Protein AF-0000000083254659 (afdb_homodimer)

Foldseek 3Di:
DDQLVVVAPDWDWFFDDPQGKIKTKAFAPPPPDCLVVFAAEEEAEAALAFLSLQSVQRVLVSPVGGIYMGIGAECAQPTHHDDLLPDALVSRLVRVVRVCVVSVDAHAYAAAASRQVSVLQNLLPDDHQEYEYEAYQAALVLCVVQNDPDFDDQDPDSKAAWDQLPDCAALFAHNVLSVNCNVRGGIHGSNHVVQAGGDPVHSGHHGQLVSRDHEYEFEWEDADPSRVSSSVSRCVSNVYHYHYDYRADSSCCRRGNCVVVVSVVVVVVCVVRTD/DDQLVVVAPDWDWFFDDPQGKIKTKAFAPPPPDCLVVFAAEEEAEAALAFLSLQSVQRVLVSPVGGIYMGIGAECADPTHHDDLLPDALVSRLVRVVRVCVVSVDAHEYAAAASRQVSVLQNLLPDDHQEYEYAAYQAALVLCVVQNDPDFDDQDPDSKAAWDQLPDCAALFAHNVLSVNCNVRGGIHGSNHVVQAGGDPVHSHHHGDLVSRDHEYEFEWEDADPSRVSSSVSRCVSNVYHYHYDYRADSSCCRRGNCVVVVSVVVVVVCVVRTD

Sequence (550 aa):
MKDMTKRLPEHEEKYIGEHDLFLEIFEGDNLSGSAHERPPLLFVHGAFTGSWMWSKYLPHFIREGWKCYAMNMRSHYKSRVLDMTQVTFDDYLADIKEVIAECGVPPIVVGFSMGGILSQKLAETVEIAGLVLIDSVISREVYEAVPYEELGHPTTDSVVAAPTREELVSMDESAEDIAFQRKYLTMESAKAFNAFVFSAESKGIPVDSGSITCPCLVIKAVNNEGDDRRGRAMAEQLRADYTGLWKTTHTGVLVGQRYTEAVDAVLDWLRKSFHMKDMTKRLPEHEEKYIGEHDLFLEIFEGDNLSGSAHERPPLLFVHGAFTGSWMWSKYLPHFIREGWKCYAMNMRSHYKSRVLDMTQVTFDDYLADIKEVIAECGVPPIVVGFSMGGILSQKLAETVEIAGLVLIDSVISREVYEAVPYEELGHPTTDSVVAAPTREELVSMDESAEDIAFQRKYLTMESAKAFNAFVFSAESKGIPVDSGSITCPCLVIKAVNNEGDDRRGRAMAEQLRADYTGLWKTTHTGVLVGQRYTEAVDAVLDWLRKSFH

InterPro domains:
  IPR000073 Alpha/beta hydrolase fold-1 [PF12697] (41-250)
  IPR029058 Alpha/Beta hydrolase fold [G3DSA:3.40.50.1820] (31-250)
  IPR029058 Alpha/Beta hydrolase fold [SSF53474] (36-272)

Nearest PDB structures (foldseek):
  3ia2-assembly1_C  TM=6.912E-01  e=1.596E-11  Pseudomonas fluorescens
  3t4u-assembly2_D  TM=6.808E-01  e=1.091E-10  Pseudomonas fluorescens
  9dk4-assembly2_B  TM=6.744E-01  e=1.161E-10  synthetic construct
  7jqy-assembly1_B  TM=6.237E-01  e=4.797E-09  Burkholderia cenocepacia J2315
  7jqx-assembly1_A  TM=6.158E-01  e=1.216E-08  Burkholderia cenocepacia J2315

Organism: NCBI:txid582686

Solvent-accessible surface area (backbone atoms only — not comparable to full-atom values): 27858 Å² total; per-residue (Å²): 118,70,62,51,70,79,67,54,70,82,62,48,77,47,68,43,77,97,56,34,26,29,34,38,41,32,70,29,36,84,68,49,82,73,49,74,70,53,66,36,37,34,39,35,41,30,76,34,42,24,45,65,59,42,36,72,50,50,58,60,45,23,68,71,26,38,36,37,35,34,35,20,51,71,44,17,37,51,4,23,34,49,36,44,65,70,41,38,54,66,55,49,46,53,44,51,52,53,52,48,60,68,62,75,50,48,28,28,37,38,11,27,25,50,19,18,41,48,48,54,49,44,35,48,80,40,79,47,57,25,40,34,28,41,48,39,47,67,36,25,64,36,35,72,75,48,62,71,93,66,70,50,76,74,67,87,49,53,51,37,74,36,77,70,67,82,61,58,62,58,91,30,23,47,51,44,42,40,50,44,45,50,70,56,37,12,38,36,29,22,57,27,50,39,46,56,39,42,28,98,87,22,71,30,42,74,59,63,40,86,53,39,78,44,58,34,38,30,37,27,50,14,79,49,67,66,44,47,50,37,41,48,44,45,11,58,60,44,72,26,49,73,46,77,39,69,71,35,37,88,62,19,48,46,57,21,76,58,16,62,60,52,50,48,52,51,54,54,48,45,56,71,74,60,115,118,71,62,51,70,79,69,53,70,82,62,48,77,48,68,42,78,94,58,34,26,29,34,38,40,30,69,30,36,84,67,48,81,73,50,75,70,52,65,36,38,34,40,35,39,30,76,33,42,23,44,64,58,42,35,72,50,50,58,59,45,24,68,72,26,38,35,36,35,34,35,20,51,72,46,16,38,51,4,23,33,51,36,44,64,70,40,38,54,65,56,48,46,52,45,51,52,52,50,48,60,68,63,74,49,48,29,28,38,38,11,26,24,51,19,16,41,47,47,55,48,45,34,49,80,42,79,48,56,25,40,35,27,41,47,38,48,66,35,26,63,36,35,73,74,47,61,70,92,66,72,51,76,73,68,88,48,53,51,37,74,37,76,69,64,84,62,59,61,58,91,30,23,46,50,44,42,39,51,44,44,52,72,56,37,12,38,35,29,22,57,28,50,40,46,57,40,42,29,98,88,24,72,30,42,75,57,62,41,87,53,38,79,44,58,33,38,31,36,25,49,15,80,49,69,68,44,46,50,38,40,49,45,46,11,58,58,44,71,27,49,72,45,75,41,70,71,34,36,86,62,20,49,45,58,21,78,58,16,61,60,53,51,49,52,49,54,54,48,46,56,72,75,61,114

Structure (mmCIF, N/CA/C/O backbone):
data_AF-0000000083254659-model_v1
#
loop_
_entity.id
_entity.type
_entity.pdbx_description
1 polymer 'Alpha/beta hydrolase family protein'
#
loop_
_atom_site.group_PDB
_atom_site.id
_atom_site.type_symbol
_atom_site.label_atom_id
_atom_site.label_alt_id
_atom_site.label_comp_id
_atom_site.label_asym_id
_atom_site.label_entity_id
_atom_site.label_seq_id
_atom_site.pdbx_PDB_ins_code
_atom_site.Cartn_x
_atom_site.Cartn_y
_atom_site.Cartn_z
_atom_site.occupancy
_atom_site.B_iso_or_equiv
_atom_site.auth_seq_id
_atom_site.auth_comp_id
_atom_site.auth_asym_id
_atom_site.auth_atom_id
_atom_site.pdbx_PDB_model_num
ATOM 1 N N . MET A 1 1 ? 3.648 -15.352 17.844 1 77.88 1 MET A N 1
ATOM 2 C CA . MET A 1 1 ? 3.617 -15.656 16.406 1 77.88 1 MET A CA 1
ATOM 3 C C . MET A 1 1 ? 5.004 -15.508 15.797 1 77.88 1 MET A C 1
ATOM 5 O O . MET A 1 1 ? 5.742 -14.578 16.141 1 77.88 1 MET A O 1
ATOM 9 N N . LYS A 1 2 ? 5.438 -16.562 15.102 1 87.12 2 LYS A N 1
ATOM 10 C CA . LYS A 1 2 ? 6.684 -16.5 14.336 1 87.12 2 LYS A CA 1
ATOM 11 C C . LYS A 1 2 ? 6.473 -15.773 13.008 1 87.12 2 LYS A C 1
ATOM 13 O O . LYS A 1 2 ? 5.668 -16.219 12.18 1 87.12 2 LYS A O 1
ATOM 18 N N . ASP A 1 3 ? 7.094 -14.641 12.797 1 94.25 3 ASP A N 1
ATOM 19 C CA . ASP A 1 3 ? 7.016 -13.867 11.555 1 94.25 3 ASP A CA 1
ATOM 20 C C . ASP A 1 3 ? 8.078 -14.328 10.562 1 94.25 3 ASP A C 1
ATOM 22 O O . ASP A 1 3 ? 9.242 -13.953 10.672 1 94.25 3 ASP A O 1
ATOM 26 N N . MET A 1 4 ? 7.688 -15.039 9.609 1 95.44 4 MET A N 1
ATOM 27 C CA . MET A 1 4 ? 8.609 -15.695 8.688 1 95.44 4 MET A CA 1
ATOM 28 C C . MET A 1 4 ? 9.297 -14.672 7.793 1 95.44 4 MET A C 1
ATOM 30 O O . MET A 1 4 ? 10.32 -14.977 7.172 1 95.44 4 MET A O 1
ATOM 34 N N . THR A 1 5 ? 8.734 -13.438 7.625 1 96 5 THR A N 1
ATOM 35 C CA . THR A 1 5 ? 9.344 -12.406 6.797 1 96 5 THR A CA 1
ATOM 36 C C . THR A 1 5 ? 10.641 -11.898 7.438 1 96 5 THR A C 1
ATOM 38 O O . THR A 1 5 ? 11.469 -11.289 6.766 1 96 5 THR A O 1
ATOM 41 N N . LYS A 1 6 ? 10.82 -12.102 8.703 1 94.06 6 LYS A N 1
ATOM 42 C CA . LYS A 1 6 ? 12.008 -11.648 9.43 1 94.06 6 LYS A CA 1
ATOM 43 C C . LYS A 1 6 ? 13.125 -12.672 9.344 1 94.06 6 LYS A C 1
ATOM 45 O O . LYS A 1 6 ? 14.25 -12.422 9.797 1 94.06 6 LYS A O 1
ATOM 50 N N . ARG A 1 7 ? 12.891 -13.844 8.695 1 94.5 7 ARG A N 1
ATOM 51 C CA . ARG A 1 7 ? 13.867 -14.93 8.633 1 94.5 7 ARG A CA 1
ATOM 52 C C . ARG A 1 7 ? 14.336 -15.156 7.199 1 94.5 7 ARG A C 1
ATOM 54 O O . ARG A 1 7 ? 14.945 -16.188 6.895 1 94.5 7 ARG A O 1
ATOM 61 N N . LEU A 1 8 ? 14.016 -14.234 6.398 1 96.94 8 LEU A N 1
ATOM 62 C CA . LEU A 1 8 ? 14.422 -14.352 5 1 96.94 8 LEU A CA 1
ATOM 63 C C . LEU A 1 8 ? 15.938 -14.227 4.863 1 96.94 8 LEU A C 1
ATOM 65 O O . LEU A 1 8 ? 16.562 -13.445 5.578 1 96.94 8 LEU A O 1
ATOM 69 N N . PRO A 1 9 ? 16.516 -14.945 3.959 1 96.38 9 PRO A N 1
ATOM 70 C CA . PRO A 1 9 ? 17.938 -14.75 3.672 1 96.38 9 PRO A CA 1
ATOM 71 C C . PRO A 1 9 ? 18.266 -13.336 3.197 1 96.38 9 PRO A C 1
ATOM 73 O O . PRO A 1 9 ? 17.359 -12.578 2.844 1 96.38 9 PRO A O 1
ATOM 76 N N . GLU A 1 10 ? 19.562 -13.062 3.244 1 96.06 10 GLU A N 1
ATOM 77 C CA . GLU A 1 10 ? 19.984 -11.766 2.719 1 96.06 10 GLU A CA 1
ATOM 78 C C . GLU A 1 10 ? 19.5 -11.562 1.291 1 96.06 10 GLU A C 1
ATOM 80 O O . GLU A 1 10 ? 19.531 -12.484 0.474 1 96.06 10 GLU A O 1
ATOM 85 N N . HIS A 1 11 ? 19.031 -10.383 1.038 1 97.88 11 HIS A N 1
ATOM 86 C CA . HIS A 1 11 ? 18.469 -10.109 -0.284 1 97.88 11 HIS A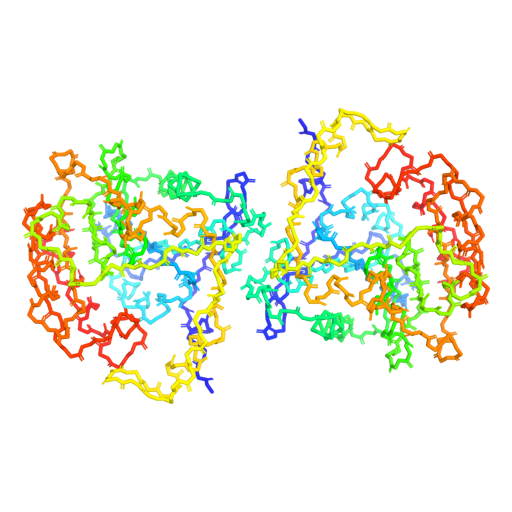 CA 1
ATOM 87 C C . HIS A 1 11 ? 18.453 -8.617 -0.578 1 97.88 11 HIS A C 1
ATOM 89 O O . HIS A 1 11 ? 18.656 -7.801 0.322 1 97.88 11 HIS A O 1
ATOM 95 N N . GLU A 1 12 ? 18.297 -8.312 -1.805 1 97.81 12 GLU A N 1
ATOM 96 C CA . GLU A 1 12 ? 18.141 -6.941 -2.266 1 97.81 12 GLU A CA 1
ATOM 97 C C . GLU A 1 12 ? 16.656 -6.57 -2.371 1 97.81 12 GLU A C 1
ATOM 99 O O . GLU A 1 12 ? 15.844 -7.379 -2.814 1 97.81 12 GLU A O 1
ATOM 104 N N . GLU A 1 13 ? 16.328 -5.402 -1.864 1 97.81 13 GLU A N 1
ATOM 105 C CA . GLU A 1 13 ? 15 -4.824 -2.041 1 97.81 13 GLU A CA 1
ATOM 106 C C . GLU A 1 13 ? 15.047 -3.613 -2.973 1 97.81 13 GLU A C 1
ATOM 108 O O . GLU A 1 13 ? 15.938 -2.768 -2.854 1 97.81 13 GLU A O 1
ATOM 113 N N . LYS A 1 14 ? 14.086 -3.561 -3.867 1 96.88 14 LYS A N 1
ATOM 114 C CA . LYS A 1 14 ? 14.055 -2.387 -4.734 1 96.88 14 LYS A CA 1
ATOM 115 C C . LYS A 1 14 ? 12.648 -2.121 -5.258 1 96.88 14 LYS A C 1
ATOM 117 O O . LYS A 1 14 ? 11.797 -3.012 -5.238 1 96.88 14 LYS A O 1
ATOM 122 N N . TYR A 1 15 ? 12.391 -0.922 -5.637 1 97.88 15 TYR A N 1
ATOM 123 C CA . TYR A 1 15 ? 11.156 -0.512 -6.301 1 97.88 15 TYR A CA 1
ATOM 124 C C . TYR A 1 15 ? 11.359 -0.37 -7.801 1 97.88 15 TYR A C 1
ATOM 126 O O . TYR A 1 15 ? 12.336 0.243 -8.242 1 97.88 15 TYR A O 1
ATOM 134 N N . ILE A 1 16 ? 10.445 -0.914 -8.562 1 97.38 16 ILE A N 1
ATOM 135 C CA . ILE A 1 16 ? 10.68 -0.872 -10.008 1 97.38 16 ILE A CA 1
ATOM 136 C C . ILE A 1 16 ? 9.43 -0.351 -10.711 1 97.38 16 ILE A C 1
ATOM 138 O O . ILE A 1 16 ? 8.32 -0.439 -10.172 1 97.38 16 ILE A O 1
ATOM 142 N N . GLY A 1 17 ? 9.695 0.264 -11.852 1 93.31 17 GLY A N 1
ATOM 143 C CA . GLY A 1 17 ? 8.617 0.618 -12.766 1 93.31 17 GLY A CA 1
ATOM 144 C C . GLY A 1 17 ? 7.926 1.918 -12.391 1 93.31 17 GLY A C 1
ATOM 145 O O . GLY A 1 17 ? 8.344 2.604 -11.461 1 93.31 17 GLY A O 1
ATOM 146 N N . GLU A 1 18 ? 6.844 2.186 -13.125 1 89.94 18 GLU A N 1
ATOM 147 C CA . GLU A 1 18 ? 6.109 3.439 -12.992 1 89.94 18 GLU A CA 1
ATOM 148 C C . GLU A 1 18 ? 5.289 3.471 -11.711 1 89.94 18 GLU A C 1
ATOM 150 O O . GLU A 1 18 ? 4.988 4.543 -11.18 1 89.94 18 GLU A O 1
ATOM 155 N N . HIS A 1 19 ? 5.023 2.279 -11.148 1 95.56 19 HIS A N 1
ATOM 156 C CA . HIS A 1 19 ? 4.117 2.209 -10 1 95.56 19 HIS A CA 1
ATOM 157 C C . HIS A 1 19 ? 4.852 1.742 -8.75 1 95.56 19 HIS A C 1
ATOM 159 O O . HIS A 1 19 ? 4.223 1.322 -7.777 1 95.56 19 HIS A O 1
ATOM 165 N N . ASP A 1 20 ? 6.195 1.759 -8.836 1 97.69 20 ASP A N 1
ATOM 166 C CA . ASP A 1 20 ? 7.027 1.426 -7.688 1 97.69 20 ASP A CA 1
ATOM 167 C C . ASP A 1 20 ? 6.641 0.067 -7.105 1 97.69 20 ASP A C 1
ATOM 169 O O . ASP A 1 20 ? 6.273 -0.03 -5.934 1 97.69 20 ASP A O 1
ATOM 173 N N . LEU A 1 21 ? 6.738 -0.958 -7.941 1 98.81 21 LEU A N 1
ATOM 174 C CA . LEU A 1 21 ? 6.523 -2.322 -7.469 1 98.81 21 LEU A CA 1
ATOM 175 C C . LEU A 1 21 ? 7.652 -2.764 -6.547 1 98.81 21 LEU A C 1
ATOM 177 O O . LEU A 1 21 ? 8.828 -2.668 -6.91 1 98.81 21 LEU A O 1
ATOM 181 N N . PHE A 1 22 ? 7.316 -3.229 -5.355 1 98.88 22 PHE A N 1
ATOM 182 C CA . PHE A 1 22 ? 8.312 -3.734 -4.418 1 98.88 22 PHE A CA 1
ATOM 183 C C . PHE A 1 22 ? 8.797 -5.117 -4.84 1 98.88 22 PHE A C 1
ATOM 185 O O . PHE A 1 22 ? 8 -6.047 -4.973 1 98.88 22 PHE A O 1
ATOM 192 N N . LEU A 1 23 ? 10.062 -5.25 -5.121 1 98.88 23 LEU A N 1
ATOM 193 C CA . LEU A 1 23 ? 10.695 -6.473 -5.605 1 98.88 23 LEU A CA 1
ATOM 194 C C . LEU A 1 23 ? 11.82 -6.91 -4.676 1 98.88 23 LEU A C 1
ATOM 196 O O . LEU A 1 23 ? 12.633 -6.09 -4.254 1 98.88 23 LEU A O 1
ATOM 200 N N . GLU A 1 24 ? 11.773 -8.156 -4.281 1 98.81 24 GLU A N 1
ATOM 201 C CA . GLU A 1 24 ? 12.859 -8.773 -3.52 1 98.81 24 GLU A CA 1
ATOM 202 C C . GLU A 1 24 ? 13.672 -9.727 -4.387 1 98.81 24 GLU A C 1
ATOM 204 O O . GLU A 1 24 ? 13.102 -10.562 -5.102 1 98.81 24 GLU A O 1
ATOM 209 N N . ILE A 1 25 ? 14.961 -9.594 -4.352 1 98.62 25 ILE A N 1
ATOM 210 C CA . ILE A 1 25 ? 15.844 -10.391 -5.188 1 98.62 25 ILE A CA 1
ATOM 211 C C . ILE A 1 25 ? 16.828 -11.156 -4.309 1 98.62 25 ILE A C 1
ATOM 213 O O . ILE A 1 25 ? 17.562 -10.555 -3.508 1 98.62 25 ILE A O 1
ATOM 217 N N . PHE A 1 26 ? 16.844 -12.43 -4.469 1 97.75 26 PHE A N 1
ATOM 218 C CA . PHE A 1 26 ? 17.703 -13.328 -3.705 1 97.75 26 PHE A CA 1
ATOM 219 C C . PHE A 1 26 ? 18.688 -14.031 -4.617 1 97.75 26 PHE A C 1
ATOM 221 O O . PHE A 1 26 ? 18.297 -14.711 -5.566 1 97.75 26 PHE A O 1
ATOM 228 N N . GLU A 1 27 ? 19.938 -13.883 -4.285 1 95.12 27 GLU A N 1
ATOM 229 C CA . GLU A 1 27 ? 20.938 -14.648 -5.02 1 95.12 27 GLU A CA 1
ATOM 230 C C . GLU A 1 27 ? 21.031 -16.078 -4.496 1 95.12 27 GLU A C 1
ATOM 232 O O . GLU A 1 27 ? 20.875 -16.312 -3.295 1 95.12 27 GLU A O 1
ATOM 237 N N . GLY A 1 28 ? 21.281 -16.953 -5.406 1 92.81 28 GLY A N 1
ATOM 238 C CA . GLY A 1 28 ? 21.469 -18.344 -4.988 1 92.81 28 GLY A CA 1
ATOM 239 C C . GLY A 1 28 ? 22.781 -18.562 -4.254 1 92.81 28 GLY A C 1
ATOM 240 O O . GLY A 1 28 ? 23.781 -17.891 -4.535 1 92.81 28 GLY A O 1
ATOM 241 N N . ASP A 1 29 ? 22.609 -19.484 -3.352 1 87.88 29 ASP A N 1
ATOM 242 C CA . ASP A 1 29 ? 23.828 -19.844 -2.641 1 87.88 29 ASP A CA 1
ATOM 243 C C . ASP A 1 29 ? 24.75 -20.672 -3.531 1 87.88 29 ASP A C 1
ATOM 245 O O . ASP A 1 29 ? 24.297 -21.344 -4.457 1 87.88 29 ASP A O 1
ATOM 249 N N . ASN A 1 30 ? 26.062 -20.641 -3.107 1 73.88 30 ASN A N 1
ATOM 250 C CA . ASN A 1 30 ? 27.125 -21.5 -3.617 1 73.88 30 ASN A CA 1
ATOM 251 C C . ASN A 1 30 ? 27.016 -21.688 -5.129 1 73.88 30 ASN A C 1
ATOM 253 O O . ASN A 1 30 ? 27.016 -22.812 -5.621 1 73.88 30 ASN A O 1
ATOM 257 N N . LEU A 1 31 ? 26.828 -20.516 -5.812 1 65.44 31 LEU A N 1
ATOM 258 C CA . LEU A 1 31 ? 26.672 -20.547 -7.262 1 65.44 31 LEU A CA 1
ATOM 259 C C . LEU A 1 31 ? 27.891 -21.188 -7.918 1 65.44 31 LEU A C 1
ATOM 261 O O . LEU A 1 31 ? 29.031 -20.797 -7.648 1 65.44 31 LEU A O 1
ATOM 265 N N . SER A 1 32 ? 27.875 -22.5 -7.941 1 57.28 32 SER A N 1
ATOM 266 C CA . SER A 1 32 ? 28.938 -23.094 -8.734 1 57.28 32 SER A CA 1
ATOM 267 C C . SER A 1 32 ? 28.641 -23 -10.227 1 57.28 32 SER A C 1
ATOM 269 O O . SER A 1 32 ? 27.484 -23.062 -10.633 1 57.28 32 SER A O 1
ATOM 271 N N . GLY A 1 33 ? 29.672 -22.906 -11.031 1 55.69 33 GLY A N 1
ATOM 272 C CA . GLY A 1 33 ? 29.859 -22.969 -12.469 1 55.69 33 GLY A CA 1
ATOM 273 C C . GLY A 1 33 ? 28.594 -22.625 -13.242 1 55.69 33 GLY A C 1
ATOM 274 O O . GLY A 1 33 ? 28.141 -21.469 -13.195 1 55.69 33 GLY A O 1
ATOM 275 N N . SER A 1 34 ? 27.828 -23.766 -13.695 1 54.25 34 SER A N 1
ATOM 276 C CA . SER A 1 34 ? 26.734 -23.734 -14.656 1 54.25 34 SER A CA 1
ATOM 277 C C . SER A 1 34 ? 25.469 -23.109 -14.055 1 54.25 34 SER A C 1
ATOM 279 O O . SER A 1 34 ? 24.516 -22.797 -14.773 1 54.25 34 SER A O 1
ATOM 281 N N . ALA A 1 35 ? 25.422 -22.891 -12.742 1 60.78 35 ALA A N 1
ATOM 282 C CA . ALA A 1 35 ? 24.25 -22.375 -12.055 1 60.78 35 ALA A CA 1
ATOM 283 C C . ALA A 1 35 ? 23.953 -20.938 -12.477 1 60.78 35 ALA A C 1
ATOM 285 O O . ALA A 1 35 ? 22.797 -20.484 -12.438 1 60.78 35 ALA A O 1
ATOM 286 N N . HIS A 1 36 ? 24.984 -20.375 -13.062 1 64.12 36 HIS A N 1
ATOM 287 C CA . HIS A 1 36 ? 24.828 -19 -13.5 1 64.12 36 HIS A CA 1
ATOM 288 C C . HIS A 1 36 ? 24.016 -18.922 -14.789 1 64.12 36 HIS A C 1
ATOM 290 O O . HIS A 1 36 ? 23.453 -17.875 -15.117 1 64.12 36 HIS A O 1
ATOM 296 N N . GLU A 1 37 ? 23.812 -20.078 -15.328 1 77.56 37 GLU A N 1
ATOM 297 C CA . GLU A 1 37 ? 23.172 -20.031 -16.641 1 77.56 37 GLU A CA 1
ATOM 298 C C . GLU A 1 37 ? 21.688 -20.391 -16.547 1 77.56 37 GLU A C 1
ATOM 300 O O . GLU A 1 37 ? 20.938 -20.203 -17.5 1 77.56 37 GLU A O 1
ATOM 305 N N . ARG A 1 38 ? 21.25 -20.828 -15.367 1 88.75 38 ARG A N 1
ATOM 306 C CA . ARG A 1 38 ? 19.844 -21.203 -15.25 1 88.75 38 ARG A CA 1
ATOM 307 C C . ARG A 1 38 ? 18.953 -19.984 -15.156 1 88.75 38 ARG A C 1
ATOM 309 O O . ARG A 1 38 ? 19.359 -18.953 -14.625 1 88.75 38 ARG A O 1
ATOM 316 N N . PRO A 1 39 ? 17.75 -20.172 -15.758 1 95.56 39 PRO A N 1
ATOM 317 C CA . PRO A 1 39 ? 16.797 -19.062 -15.586 1 95.56 39 PRO A CA 1
ATOM 318 C C . PRO A 1 39 ? 16.438 -18.828 -14.125 1 95.56 39 PRO A C 1
ATOM 320 O O . PRO A 1 39 ? 16.375 -19.766 -13.328 1 95.56 39 PRO A O 1
ATOM 323 N N . PRO A 1 40 ? 16.234 -17.625 -13.781 1 97.31 40 PRO A N 1
ATOM 324 C CA . PRO A 1 40 ? 15.797 -17.344 -12.406 1 97.31 40 PRO A CA 1
ATOM 325 C C . PRO A 1 40 ? 14.352 -17.75 -12.156 1 97.31 40 PRO A C 1
ATOM 327 O O . PRO A 1 40 ? 13.609 -18.031 -13.109 1 97.31 40 PRO A O 1
ATOM 330 N N . LEU A 1 41 ? 14.023 -17.844 -10.867 1 98.5 41 LEU A N 1
ATOM 331 C CA . LEU A 1 41 ? 12.641 -18.078 -10.453 1 98.5 41 LEU A CA 1
ATOM 332 C C . LEU A 1 41 ? 11.945 -16.75 -10.133 1 98.5 41 LEU A C 1
ATOM 334 O O . LEU A 1 41 ? 12.523 -15.891 -9.469 1 98.5 41 LEU A O 1
ATOM 338 N N . LEU A 1 42 ? 10.766 -16.578 -10.648 1 98.94 42 LEU A N 1
ATOM 339 C CA . LEU A 1 42 ? 9.922 -15.445 -10.289 1 98.94 42 LEU A CA 1
ATOM 340 C C . LEU A 1 42 ? 8.672 -15.922 -9.547 1 98.94 42 LEU A C 1
ATOM 342 O O . LEU A 1 42 ? 7.832 -16.625 -10.117 1 98.94 42 LEU A O 1
ATOM 346 N N . PHE A 1 43 ? 8.609 -15.523 -8.297 1 98.94 43 PHE A N 1
ATOM 347 C CA . PHE A 1 43 ? 7.469 -15.898 -7.461 1 98.94 43 PHE A CA 1
ATOM 348 C C . PHE A 1 43 ? 6.375 -14.836 -7.539 1 98.94 43 PHE A C 1
ATOM 350 O O . PHE A 1 43 ? 6.602 -13.68 -7.184 1 98.94 43 PHE A O 1
ATOM 357 N N . VAL A 1 44 ? 5.164 -15.234 -7.973 1 98.94 44 VAL A N 1
ATOM 358 C CA . VAL A 1 44 ? 4.012 -14.359 -8.148 1 98.94 44 VAL A CA 1
ATOM 359 C C . VAL A 1 44 ? 2.914 -14.734 -7.16 1 98.94 44 VAL A C 1
ATOM 361 O O . VAL A 1 44 ? 2.396 -15.852 -7.199 1 98.94 44 VAL A O 1
ATOM 364 N N . HIS A 1 45 ? 2.527 -13.828 -6.324 1 98.88 45 HIS A N 1
ATOM 365 C CA . HIS A 1 45 ? 1.64 -14.102 -5.199 1 98.88 45 HIS A CA 1
ATOM 366 C C . HIS A 1 45 ? 0.182 -14.133 -5.645 1 98.88 45 HIS A C 1
ATOM 368 O O . HIS A 1 45 ? -0.134 -13.766 -6.781 1 98.88 45 HIS A O 1
ATOM 374 N N . GLY A 1 46 ? -0.696 -14.602 -4.781 1 98.69 46 GLY A N 1
ATOM 375 C CA . GLY A 1 46 ? -2.127 -14.68 -5.027 1 98.69 46 GLY A CA 1
ATOM 376 C C . GLY A 1 46 ? -2.883 -13.461 -4.523 1 98.69 46 GLY A C 1
ATOM 377 O O . GLY A 1 46 ? -2.275 -12.492 -4.062 1 98.69 46 GLY A O 1
ATOM 378 N N . ALA A 1 47 ? -4.219 -13.539 -4.652 1 98.31 47 ALA A N 1
ATOM 379 C CA . ALA A 1 47 ? -5.066 -12.461 -4.148 1 98.31 47 ALA A CA 1
ATOM 380 C C . ALA A 1 47 ? -4.914 -12.297 -2.639 1 98.31 47 ALA A C 1
ATOM 382 O O . ALA A 1 47 ? -4.637 -13.266 -1.93 1 98.31 47 ALA A O 1
ATOM 383 N N . PHE A 1 48 ? -5.082 -11.078 -2.113 1 98.44 48 PHE A N 1
ATOM 384 C CA . PHE A 1 48 ? -5.094 -10.734 -0.697 1 98.44 48 PHE A CA 1
ATOM 385 C C . PHE A 1 48 ? -3.703 -10.891 -0.089 1 98.44 48 PHE A C 1
ATOM 387 O O . PHE A 1 48 ? -3.516 -10.664 1.108 1 98.44 48 PHE A O 1
ATOM 394 N N . THR A 1 49 ? -2.711 -11.305 -0.888 1 98.5 49 THR A N 1
ATOM 395 C CA . THR A 1 49 ? -1.421 -11.648 -0.3 1 98.5 49 THR A CA 1
ATOM 396 C C . THR A 1 49 ? -0.307 -10.797 -0.901 1 98.5 49 THR A C 1
ATOM 398 O O . THR A 1 49 ? -0.574 -9.766 -1.514 1 98.5 49 THR A O 1
ATOM 401 N N . GLY A 1 50 ? 0.922 -11.141 -0.721 1 98.62 50 GLY A N 1
ATOM 402 C CA . GLY A 1 50 ? 2.176 -10.586 -1.208 1 98.62 50 GLY A CA 1
ATOM 403 C C . GLY A 1 50 ? 3.32 -11.586 -1.17 1 98.62 50 GLY A C 1
ATOM 404 O O . GLY A 1 50 ? 3.109 -12.773 -0.92 1 98.62 50 GLY A O 1
ATOM 405 N N . SER A 1 51 ? 4.496 -11 -1.36 1 98.75 51 SER A N 1
ATOM 406 C CA . SER A 1 51 ? 5.676 -11.852 -1.414 1 98.75 51 SER A CA 1
ATOM 407 C C . SER A 1 51 ? 5.914 -12.547 -0.078 1 98.75 51 SER A C 1
ATOM 409 O O . SER A 1 51 ? 6.59 -13.578 -0.02 1 98.75 51 SER A O 1
ATOM 411 N N . TRP A 1 52 ? 5.348 -11.992 1.006 1 98.25 52 TRP A N 1
ATOM 412 C CA . TRP A 1 52 ? 5.508 -12.586 2.33 1 98.25 52 TRP A CA 1
ATOM 413 C C . TRP A 1 52 ? 5.039 -14.031 2.336 1 98.25 52 TRP A C 1
ATOM 415 O O . TRP A 1 52 ? 5.52 -14.844 3.135 1 98.25 52 TRP A O 1
ATOM 425 N N . MET A 1 53 ? 4.125 -14.43 1.479 1 98.06 53 MET A N 1
ATOM 426 C CA . MET A 1 53 ? 3.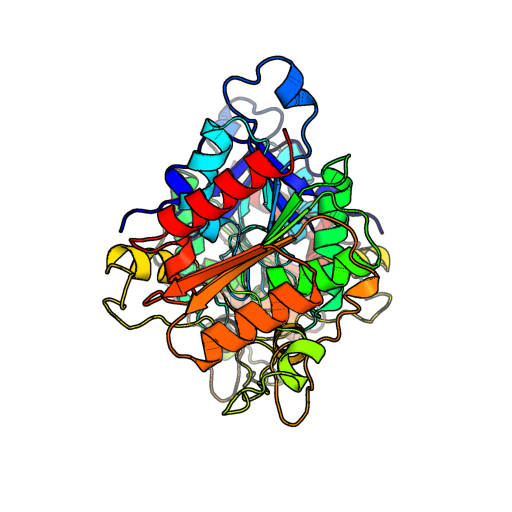547 -15.766 1.479 1 98.06 53 MET A CA 1
ATOM 427 C C . MET A 1 53 ? 4.586 -16.812 1.085 1 98.06 53 MET A C 1
ATOM 429 O O . MET A 1 53 ? 4.402 -18 1.334 1 98.06 53 MET A O 1
ATOM 433 N N . TRP A 1 54 ? 5.684 -16.375 0.461 1 98.75 54 TRP A N 1
ATOM 434 C CA . TRP A 1 54 ? 6.723 -17.266 -0.026 1 98.75 54 TRP A CA 1
ATOM 435 C C . TRP A 1 54 ? 7.832 -17.438 1.01 1 98.75 54 TRP A C 1
ATOM 437 O O . TRP A 1 54 ? 8.844 -18.094 0.749 1 98.75 54 TRP A O 1
ATOM 447 N N . SER A 1 55 ? 7.695 -16.859 2.16 1 98.38 55 SER A N 1
ATOM 448 C CA . SER A 1 55 ? 8.773 -16.75 3.135 1 98.38 55 SER A CA 1
ATOM 449 C C . SER A 1 55 ? 9.305 -18.109 3.541 1 98.38 55 SER A C 1
ATOM 451 O O . SER A 1 55 ? 10.492 -18.281 3.82 1 98.38 55 SER A O 1
ATOM 453 N N . LYS A 1 56 ? 8.422 -19.125 3.57 1 98.06 56 LYS A N 1
ATOM 454 C CA . LYS A 1 56 ? 8.875 -20.469 3.91 1 98.06 56 LYS A CA 1
ATOM 455 C C . LYS A 1 56 ? 9.523 -21.156 2.709 1 98.06 56 LYS A C 1
ATOM 457 O O . LYS A 1 56 ? 10.367 -22.031 2.873 1 98.06 56 LYS A O 1
ATOM 462 N N . TYR A 1 57 ? 9.133 -20.734 1.503 1 98.56 57 TYR A N 1
ATOM 463 C CA . TYR A 1 57 ? 9.594 -21.359 0.27 1 98.56 57 TYR A CA 1
ATOM 464 C C . TYR A 1 57 ? 11 -20.906 -0.088 1 98.56 57 TYR A C 1
ATOM 466 O O . TYR A 1 57 ? 11.867 -21.734 -0.388 1 98.56 57 TYR A O 1
ATOM 474 N N . LEU A 1 58 ? 11.242 -19.625 -0.011 1 98.62 58 LEU A N 1
ATOM 475 C CA . LEU A 1 58 ? 12.391 -18.953 -0.624 1 98.62 58 LEU A CA 1
ATOM 476 C C . LEU A 1 58 ? 13.695 -19.547 -0.104 1 98.62 58 LEU A C 1
ATOM 478 O O . LEU A 1 58 ? 14.586 -19.875 -0.888 1 98.62 58 LEU A O 1
ATOM 482 N N . PRO A 1 59 ? 13.805 -19.812 1.211 1 98.06 59 PRO A N 1
ATOM 483 C CA . PRO A 1 59 ? 15.078 -20.328 1.71 1 98.06 59 PRO A CA 1
ATOM 484 C C . PRO A 1 59 ? 15.461 -21.656 1.068 1 98.06 59 PRO A C 1
ATOM 486 O O . PRO A 1 59 ? 16.641 -21.938 0.859 1 98.06 59 PRO A O 1
ATOM 489 N N . HIS A 1 60 ? 14.516 -22.5 0.709 1 97.88 60 HIS A N 1
ATOM 490 C CA . HIS A 1 60 ? 14.797 -23.812 0.137 1 97.88 60 HIS A CA 1
ATOM 491 C C . HIS A 1 60 ? 15.375 -23.688 -1.269 1 97.88 60 HIS A C 1
ATOM 493 O O . HIS A 1 60 ? 16.281 -24.422 -1.636 1 97.88 60 HIS A O 1
ATOM 499 N N . PHE A 1 61 ? 14.867 -22.766 -2.021 1 97.31 61 PHE A N 1
ATOM 500 C CA . PHE A 1 61 ? 15.328 -22.594 -3.393 1 97.31 61 PHE A CA 1
ATOM 501 C C . PHE A 1 61 ? 16.688 -21.906 -3.422 1 97.31 61 PHE A C 1
ATOM 503 O O . PHE A 1 61 ? 17.562 -22.266 -4.211 1 97.31 61 PHE A O 1
ATOM 510 N N . ILE A 1 62 ? 16.812 -20.906 -2.514 1 96.31 62 ILE A N 1
ATOM 511 C CA . ILE A 1 62 ? 18.062 -20.172 -2.414 1 96.31 62 ILE A CA 1
ATOM 512 C C . ILE A 1 62 ? 19.188 -21.125 -2.031 1 96.31 62 ILE A C 1
ATOM 514 O O . ILE A 1 62 ? 20.266 -21.078 -2.625 1 96.31 62 ILE A O 1
ATOM 518 N N . ARG A 1 63 ? 18.906 -22.016 -1.112 1 94.62 63 ARG A N 1
ATOM 519 C CA . ARG A 1 63 ? 19.891 -22.984 -0.655 1 94.62 63 ARG A CA 1
ATOM 520 C C . ARG A 1 63 ? 20.297 -23.922 -1.787 1 94.62 63 ARG A C 1
ATOM 522 O O . ARG A 1 63 ? 21.438 -24.391 -1.825 1 94.62 63 ARG A O 1
ATOM 529 N N . GLU A 1 64 ? 19.422 -24.125 -2.727 1 93.75 64 GLU A N 1
ATOM 530 C CA . GLU A 1 64 ? 19.703 -25 -3.859 1 93.75 64 GLU A CA 1
ATOM 531 C C . GLU A 1 64 ? 20.344 -24.234 -5.012 1 93.75 64 GLU A C 1
ATOM 533 O O . GLU A 1 64 ? 20.516 -24.766 -6.105 1 93.75 64 GLU A O 1
ATOM 538 N N . GLY A 1 65 ? 20.609 -22.906 -4.797 1 93.44 65 GLY A N 1
ATOM 539 C CA . GLY A 1 65 ? 21.406 -22.125 -5.734 1 93.44 65 GLY A CA 1
ATOM 540 C C . GLY A 1 65 ? 20.562 -21.375 -6.742 1 93.44 65 GLY A C 1
ATOM 541 O O . GLY A 1 65 ? 21.078 -20.875 -7.746 1 93.44 65 GLY A O 1
ATOM 542 N N . TRP A 1 66 ? 19.297 -21.312 -6.57 1 95.69 66 TRP A N 1
ATOM 543 C CA . TRP A 1 66 ? 18.422 -20.609 -7.508 1 95.69 66 TRP A CA 1
ATOM 544 C C . TRP A 1 66 ? 18.391 -19.125 -7.207 1 95.69 66 TRP A C 1
ATOM 546 O O . TRP A 1 66 ? 18.25 -18.719 -6.051 1 95.69 66 TRP A O 1
ATOM 556 N N . LYS A 1 67 ? 18.578 -18.328 -8.211 1 96.44 67 LYS A N 1
ATOM 557 C CA . LYS A 1 67 ? 18.234 -16.906 -8.078 1 96.44 67 LYS A CA 1
ATOM 558 C C . LYS A 1 67 ? 16.719 -16.703 -8.055 1 96.44 67 LYS A C 1
ATOM 560 O O . LYS A 1 67 ? 16.016 -17.203 -8.93 1 96.44 67 LYS A O 1
ATOM 565 N N . CYS A 1 68 ? 16.281 -16.016 -7.062 1 98.06 68 CYS A N 1
ATOM 566 C CA . CYS A 1 68 ? 14.836 -15.883 -6.883 1 98.06 68 CYS A CA 1
ATOM 567 C C . CYS A 1 68 ? 14.422 -14.422 -6.871 1 98.06 68 CYS A C 1
ATOM 569 O O . CYS A 1 68 ? 15.086 -13.586 -6.254 1 98.06 68 CYS A O 1
ATOM 571 N N . TYR A 1 69 ? 13.398 -14.125 -7.629 1 98.81 69 TYR A N 1
ATOM 572 C CA . TYR A 1 69 ? 12.664 -12.867 -7.547 1 98.81 69 TYR A CA 1
ATOM 573 C C . TYR A 1 69 ? 11.305 -13.078 -6.891 1 98.81 69 TYR A C 1
ATOM 575 O O . TYR A 1 69 ? 10.555 -13.977 -7.273 1 98.81 69 TYR A O 1
ATOM 583 N N . ALA A 1 70 ? 11.023 -12.375 -5.875 1 98.94 70 ALA A N 1
ATOM 584 C CA . ALA A 1 70 ? 9.688 -12.336 -5.289 1 98.94 70 ALA A CA 1
ATOM 585 C C . ALA A 1 70 ? 9.055 -10.961 -5.461 1 98.94 70 ALA A C 1
ATOM 587 O O . ALA A 1 70 ? 9.531 -9.969 -4.906 1 98.94 70 ALA A O 1
ATOM 588 N N . MET A 1 71 ? 7.992 -10.898 -6.195 1 98.88 71 MET A N 1
ATOM 589 C CA . MET A 1 71 ? 7.418 -9.602 -6.547 1 98.88 71 MET A CA 1
ATOM 590 C C . MET A 1 71 ? 6.18 -9.312 -5.703 1 98.88 71 MET A C 1
ATOM 592 O O . MET A 1 71 ? 5.641 -10.211 -5.051 1 98.88 71 MET A O 1
ATOM 596 N N . ASN A 1 72 ? 5.766 -8.086 -5.719 1 98.94 72 ASN A N 1
ATOM 597 C CA . ASN A 1 72 ? 4.48 -7.613 -5.211 1 98.94 72 ASN A CA 1
ATOM 598 C C . ASN A 1 72 ? 3.766 -6.734 -6.23 1 98.94 72 ASN A C 1
ATOM 600 O O . ASN A 1 72 ? 4.305 -5.711 -6.664 1 98.94 72 ASN A O 1
ATOM 604 N N . MET A 1 73 ? 2.605 -7.184 -6.602 1 98.69 73 MET A N 1
ATOM 605 C CA . MET A 1 73 ? 1.798 -6.395 -7.531 1 98.69 73 MET A CA 1
ATOM 606 C C . MET A 1 73 ? 1.417 -5.055 -6.914 1 98.69 73 MET A C 1
ATOM 608 O O . MET A 1 73 ? 1.565 -4.855 -5.707 1 98.69 73 MET A O 1
ATOM 612 N N . ARG A 1 74 ? 1.017 -4.086 -7.789 1 98.38 74 ARG A N 1
ATOM 613 C CA . ARG A 1 74 ? 0.622 -2.777 -7.281 1 98.38 74 ARG A CA 1
ATOM 614 C C . ARG A 1 74 ? -0.383 -2.912 -6.141 1 98.38 74 ARG A C 1
ATOM 616 O O . ARG A 1 74 ? -1.271 -3.766 -6.188 1 98.38 74 ARG A O 1
ATOM 623 N N . SER A 1 75 ? -0.18 -2.146 -5.09 1 98.31 75 SER A N 1
ATOM 624 C CA . SER A 1 75 ? -1.07 -2.033 -3.939 1 98.31 75 SER A CA 1
ATOM 625 C C . SER A 1 75 ? -1.084 -3.322 -3.125 1 98.31 75 SER A C 1
ATOM 627 O O . SER A 1 75 ? -2.074 -3.631 -2.459 1 98.31 75 SER A O 1
ATOM 629 N N . HIS A 1 76 ? -0.009 -4.113 -3.234 1 98.75 76 HIS A N 1
ATOM 630 C CA . HIS A 1 76 ? 0.14 -5.281 -2.377 1 98.75 76 HIS A CA 1
ATOM 631 C C . HIS A 1 76 ? 1.431 -5.211 -1.567 1 98.75 76 HIS A C 1
ATOM 633 O O . HIS A 1 76 ? 2.48 -4.836 -2.096 1 98.75 76 HIS A O 1
ATOM 639 N N . TYR A 1 77 ? 1.362 -5.574 -0.271 1 98.5 77 TYR A N 1
ATOM 640 C CA . TYR A 1 77 ? 2.469 -5.617 0.677 1 98.5 77 TYR A CA 1
ATOM 641 C C . TYR A 1 77 ? 3.191 -4.277 0.735 1 98.5 77 TYR A C 1
ATOM 643 O O . TYR A 1 77 ? 2.641 -3.289 1.228 1 98.5 77 TYR A O 1
ATOM 651 N N . LYS A 1 78 ? 4.355 -4.129 0.115 1 98.5 78 LYS A N 1
ATOM 652 C CA . LYS A 1 78 ? 5.117 -2.891 0.252 1 98.5 78 LYS A CA 1
ATOM 653 C C . LYS A 1 78 ? 5.227 -2.162 -1.085 1 98.5 78 LYS A C 1
ATOM 655 O O . LYS A 1 78 ? 5.938 -1.16 -1.195 1 98.5 78 LYS A O 1
ATOM 660 N N . SER A 1 79 ? 4.516 -2.684 -2.121 1 98.81 79 SER A N 1
ATOM 661 C CA . SER A 1 79 ? 4.379 -1.898 -3.344 1 98.81 79 SER A CA 1
ATOM 662 C C . SER A 1 79 ? 3.602 -0.61 -3.092 1 98.81 79 SER A C 1
ATOM 664 O O . SER A 1 79 ? 2.807 -0.533 -2.152 1 98.81 79 SER A O 1
ATOM 666 N N . ARG A 1 80 ? 3.848 0.343 -3.939 1 98.38 80 ARG A N 1
ATOM 667 C CA . ARG A 1 80 ? 3.141 1.608 -3.768 1 98.38 80 ARG A CA 1
ATOM 668 C C . ARG A 1 80 ? 1.631 1.404 -3.82 1 98.38 80 ARG A C 1
ATOM 670 O O . ARG A 1 80 ? 1.127 0.665 -4.668 1 98.38 80 ARG A O 1
ATOM 677 N N . VAL A 1 81 ? 0.999 2.066 -2.908 1 98 81 VAL A N 1
ATOM 678 C CA . VAL A 1 81 ? -0.455 1.985 -2.809 1 98 81 VAL A CA 1
ATOM 679 C C . VAL A 1 81 ? -1.095 2.848 -3.895 1 98 81 VAL A C 1
ATOM 681 O O . VAL A 1 81 ? -0.763 4.027 -4.035 1 98 81 VAL A O 1
ATOM 684 N N . LEU A 1 82 ? -1.911 2.283 -4.656 1 97 82 LEU A N 1
ATOM 685 C CA . LEU A 1 82 ? -2.752 2.955 -5.641 1 97 82 LEU A CA 1
ATOM 686 C C . LEU A 1 82 ? -4.227 2.84 -5.266 1 97 82 LEU A C 1
ATOM 688 O O . LEU A 1 82 ? -4.562 2.252 -4.234 1 97 82 LEU A O 1
ATOM 692 N N . ASP A 1 83 ? -5.055 3.434 -6.043 1 97.25 83 ASP A N 1
ATOM 693 C CA . ASP A 1 83 ? -6.496 3.318 -5.828 1 97.25 83 ASP A CA 1
ATOM 694 C C . ASP A 1 83 ? -7.012 1.957 -6.285 1 97.25 83 ASP A C 1
ATOM 696 O O . ASP A 1 83 ? -7.367 1.78 -7.453 1 97.25 83 ASP A O 1
ATOM 700 N N . MET A 1 84 ? -7.195 1.068 -5.395 1 96.81 84 MET A N 1
ATOM 701 C CA . MET A 1 84 ? -7.555 -0.311 -5.711 1 96.81 84 MET A CA 1
ATOM 702 C C . MET A 1 84 ? -8.961 -0.382 -6.305 1 96.81 84 MET A C 1
ATOM 704 O O . MET A 1 84 ? -9.336 -1.395 -6.898 1 96.81 84 MET A O 1
ATOM 708 N N . THR A 1 85 ? -9.766 0.674 -6.098 1 96.62 85 THR A N 1
ATOM 709 C CA . THR A 1 85 ? -11.102 0.669 -6.68 1 96.62 85 THR A CA 1
ATOM 710 C C . THR A 1 85 ? -11.031 0.688 -8.203 1 96.62 85 THR A C 1
ATOM 712 O O . THR A 1 85 ? -12.023 0.414 -8.883 1 96.62 85 THR A O 1
ATOM 715 N N . GLN A 1 86 ? -9.852 1.003 -8.711 1 96.75 86 GLN A N 1
ATOM 716 C CA . GLN A 1 86 ? -9.719 1.162 -10.156 1 96.75 86 GLN A CA 1
ATOM 717 C C . GLN A 1 86 ? -8.812 0.082 -10.742 1 96.75 86 GLN A C 1
ATOM 719 O O . GLN A 1 86 ? -8.742 -0.077 -11.969 1 96.75 86 GLN A O 1
ATOM 724 N N . VAL A 1 87 ? -8.109 -0.671 -9.945 1 97.81 87 VAL A N 1
ATOM 725 C CA . VAL A 1 87 ? -7.129 -1.647 -10.414 1 97.81 87 VAL A CA 1
ATOM 726 C C . VAL A 1 87 ? -7.848 -2.828 -11.07 1 97.81 87 VAL A C 1
ATOM 728 O O . VAL A 1 87 ? -8.82 -3.35 -10.516 1 97.81 87 VAL A O 1
ATOM 731 N N . THR A 1 88 ? -7.395 -3.268 -12.203 1 98.06 88 THR A N 1
ATOM 732 C CA . THR A 1 88 ? -8.016 -4.344 -12.969 1 98.06 88 THR A CA 1
ATOM 733 C C . THR A 1 88 ? -7.074 -5.535 -13.094 1 98.06 88 THR A C 1
ATOM 735 O O . THR A 1 88 ? -5.902 -5.449 -12.719 1 98.06 88 THR A O 1
ATOM 738 N N . PHE A 1 89 ? -7.645 -6.625 -13.617 1 97.81 89 PHE A N 1
ATOM 739 C CA . PHE A 1 89 ? -6.867 -7.812 -13.938 1 97.81 89 PHE A CA 1
ATOM 740 C C . PHE A 1 89 ? -5.723 -7.473 -14.883 1 97.81 89 PHE A C 1
ATOM 742 O O . PHE A 1 89 ? -4.59 -7.914 -14.688 1 97.81 89 PHE A O 1
ATOM 749 N N . ASP A 1 90 ? -5.938 -6.602 -15.852 1 98.44 90 ASP A N 1
ATOM 750 C CA . ASP A 1 90 ? -4.938 -6.223 -16.844 1 98.44 90 ASP A CA 1
ATOM 751 C C . ASP A 1 90 ? -3.805 -5.422 -16.203 1 98.44 90 ASP A C 1
ATOM 753 O O . ASP A 1 90 ? -2.65 -5.52 -16.625 1 98.44 90 ASP A O 1
ATOM 757 N N . ASP A 1 91 ? -4.145 -4.648 -15.219 1 98.56 91 ASP A N 1
ATOM 758 C CA . ASP A 1 91 ? -3.104 -3.922 -14.5 1 98.56 91 ASP A CA 1
ATOM 759 C C . ASP A 1 91 ? -2.111 -4.883 -13.852 1 98.56 91 ASP A C 1
ATOM 761 O O . ASP A 1 91 ? -0.903 -4.641 -13.867 1 98.56 91 ASP A O 1
ATOM 765 N N . TYR A 1 92 ? -2.611 -5.945 -13.273 1 98.69 92 TYR A N 1
ATOM 766 C CA . TYR A 1 92 ? -1.742 -6.945 -12.656 1 98.69 92 TYR A CA 1
ATOM 767 C C . TYR A 1 92 ? -0.882 -7.637 -13.703 1 98.69 92 TYR A C 1
ATOM 769 O O . TYR A 1 92 ? 0.292 -7.926 -13.461 1 98.69 92 TYR A O 1
ATOM 777 N N . LEU A 1 93 ? -1.474 -7.934 -14.883 1 98.75 93 LEU A N 1
ATOM 778 C CA . LEU A 1 93 ? -0.685 -8.5 -15.969 1 98.75 93 LEU A CA 1
ATOM 779 C C . LEU A 1 93 ? 0.483 -7.59 -16.328 1 98.75 93 LEU A C 1
ATOM 781 O O . LEU A 1 93 ? 1.607 -8.062 -16.516 1 98.75 93 LEU A O 1
ATOM 785 N N . ALA A 1 94 ? 0.181 -6.32 -16.406 1 98.56 94 ALA A N 1
ATOM 786 C CA . ALA A 1 94 ? 1.213 -5.344 -16.734 1 98.56 94 ALA A CA 1
ATOM 787 C C . ALA A 1 94 ? 2.314 -5.328 -15.68 1 98.56 94 ALA A C 1
ATOM 789 O O . ALA A 1 94 ? 3.496 -5.191 -16.016 1 98.56 94 ALA A O 1
ATOM 790 N N . ASP A 1 95 ? 1.927 -5.418 -14.414 1 98.75 95 ASP A N 1
ATOM 791 C CA . ASP A 1 95 ? 2.91 -5.461 -13.336 1 98.75 95 ASP A CA 1
ATOM 792 C C . ASP A 1 95 ? 3.863 -6.641 -13.508 1 98.75 95 ASP A C 1
ATOM 794 O O . ASP A 1 95 ? 5.082 -6.48 -13.406 1 98.75 95 ASP A O 1
ATOM 798 N N . ILE A 1 96 ? 3.33 -7.836 -13.758 1 98.81 96 ILE A N 1
ATOM 799 C CA . ILE A 1 96 ? 4.148 -9.031 -13.883 1 98.81 96 ILE A CA 1
ATOM 800 C C . ILE A 1 96 ? 5.07 -8.906 -15.094 1 98.81 96 ILE A C 1
ATOM 802 O O . ILE A 1 96 ? 6.246 -9.266 -15.031 1 98.81 96 ILE A O 1
ATOM 806 N N . LYS A 1 97 ? 4.531 -8.414 -16.172 1 98.31 97 LYS A N 1
ATOM 807 C CA . LYS A 1 97 ? 5.332 -8.203 -17.375 1 98.31 97 LYS A CA 1
ATOM 808 C C . LYS A 1 97 ? 6.531 -7.309 -17.094 1 98.31 97 LYS A C 1
ATOM 810 O O . LYS A 1 97 ? 7.641 -7.578 -17.562 1 98.31 97 LYS A O 1
ATOM 815 N N . GLU A 1 98 ? 6.285 -6.273 -16.359 1 98.19 98 GLU A N 1
ATOM 816 C CA . GLU A 1 98 ? 7.355 -5.355 -15.984 1 98.19 98 GLU A CA 1
ATOM 817 C C . GLU A 1 98 ? 8.438 -6.07 -15.18 1 98.19 98 GLU A C 1
ATOM 819 O O . GLU A 1 98 ? 9.633 -5.832 -15.383 1 98.19 98 GLU A O 1
ATOM 824 N N . VAL A 1 99 ? 8.047 -6.922 -14.273 1 98.56 99 VAL A N 1
ATOM 825 C CA . VAL A 1 99 ? 9.008 -7.625 -13.43 1 98.56 99 VAL A CA 1
ATOM 826 C C . VAL A 1 99 ? 9.758 -8.664 -14.258 1 98.56 99 VAL A C 1
ATOM 828 O O . VAL A 1 99 ? 10.953 -8.883 -14.062 1 98.56 99 VAL A O 1
ATOM 831 N N . ILE A 1 100 ? 9.062 -9.312 -15.18 1 98.31 100 ILE A N 1
ATOM 832 C CA . ILE A 1 100 ? 9.734 -10.258 -16.062 1 98.31 100 ILE A CA 1
ATOM 833 C C . ILE A 1 100 ? 10.836 -9.547 -16.844 1 98.31 100 ILE A C 1
ATOM 835 O O . ILE A 1 100 ? 11.945 -10.07 -16.984 1 98.31 100 ILE A O 1
ATOM 839 N N . ALA A 1 101 ? 10.555 -8.359 -17.344 1 97.81 101 ALA A N 1
ATOM 840 C CA . ALA A 1 101 ? 11.562 -7.574 -18.047 1 97.81 101 ALA A CA 1
ATOM 841 C C . ALA A 1 101 ? 12.75 -7.262 -17.141 1 97.81 101 ALA A C 1
ATOM 843 O O . ALA A 1 101 ? 13.898 -7.281 -17.578 1 97.81 101 ALA A O 1
ATOM 844 N N . GLU A 1 102 ? 12.477 -7.031 -15.914 1 97.38 102 GLU A N 1
ATOM 845 C CA . GLU A 1 102 ? 13.516 -6.715 -14.93 1 97.38 102 GLU A CA 1
ATOM 846 C C . GLU A 1 102 ? 14.445 -7.902 -14.711 1 97.38 102 GLU A C 1
ATOM 848 O O . GLU A 1 102 ? 15.617 -7.723 -14.383 1 97.38 102 GLU A O 1
ATOM 853 N N . CYS A 1 103 ? 13.961 -9.086 -14.883 1 96.75 103 CYS A N 1
ATOM 854 C CA . CYS A 1 103 ? 14.773 -10.281 -14.703 1 96.75 103 CYS A CA 1
ATOM 855 C C . CYS A 1 103 ? 15.875 -10.359 -15.75 1 96.75 103 CYS A C 1
ATOM 857 O O . CYS A 1 103 ? 16.906 -11.008 -15.531 1 96.75 103 CYS A O 1
ATOM 859 N N . GLY A 1 104 ? 15.664 -9.773 -16.922 1 95.94 104 GLY A N 1
ATOM 860 C CA . GLY A 1 104 ? 16.672 -9.711 -17.969 1 95.94 104 GLY A CA 1
ATOM 861 C C . GLY A 1 104 ? 16.656 -10.922 -18.891 1 95.94 104 GLY A C 1
ATOM 862 O O . GLY A 1 104 ? 17.125 -10.852 -20.031 1 95.94 104 GLY A O 1
ATOM 863 N N . VAL A 1 105 ? 16.297 -12.023 -18.406 1 96.94 105 VAL A N 1
ATOM 864 C CA . VAL A 1 105 ? 16.094 -13.266 -19.141 1 96.94 105 VAL A CA 1
ATOM 865 C C . VAL A 1 105 ? 14.727 -13.859 -18.781 1 96.94 105 VAL A C 1
ATOM 867 O O . VAL A 1 105 ? 14.18 -13.578 -17.719 1 96.94 105 VAL A O 1
ATOM 870 N N . PRO A 1 106 ? 14.148 -14.664 -19.688 1 98 106 PRO A N 1
ATOM 871 C CA . PRO A 1 106 ? 12.875 -15.305 -19.344 1 98 106 PRO A CA 1
ATOM 872 C C . PRO A 1 106 ? 12.977 -16.156 -18.078 1 98 106 PRO A C 1
ATOM 874 O O . PRO A 1 106 ? 13.758 -17.109 -18.031 1 98 106 PRO A O 1
ATOM 877 N N . PRO A 1 107 ? 12.18 -15.891 -17.125 1 98.62 107 PRO A N 1
ATOM 878 C CA . PRO A 1 107 ? 12.227 -16.641 -15.867 1 98.62 107 PRO A CA 1
ATOM 879 C C . PRO A 1 107 ? 11.297 -17.859 -15.875 1 98.62 107 PRO A C 1
ATOM 881 O O . PRO A 1 107 ? 10.508 -18.031 -16.797 1 98.62 107 PRO A O 1
ATOM 884 N N . ILE A 1 108 ? 11.531 -18.703 -14.93 1 98.81 108 ILE A N 1
ATOM 885 C CA . ILE A 1 108 ? 10.508 -19.672 -14.531 1 98.81 108 ILE A CA 1
ATOM 886 C C . ILE A 1 108 ? 9.539 -19.016 -13.547 1 98.81 108 ILE A C 1
ATOM 888 O O . ILE A 1 108 ? 9.938 -18.578 -12.461 1 98.81 108 ILE A O 1
ATOM 892 N N . VAL A 1 109 ? 8.281 -18.938 -13.898 1 98.94 109 VAL A N 1
ATOM 893 C CA . VAL A 1 109 ? 7.293 -18.234 -13.086 1 98.94 109 VAL A CA 1
ATOM 894 C C . VAL A 1 109 ? 6.582 -19.219 -12.164 1 98.94 109 VAL A C 1
ATOM 896 O O . VAL A 1 109 ? 6.094 -20.266 -12.625 1 98.94 109 VAL A O 1
ATOM 899 N N . VAL A 1 110 ? 6.629 -18.969 -10.914 1 98.94 110 VAL A N 1
ATOM 900 C CA . VAL A 1 110 ? 5.891 -19.719 -9.906 1 98.94 110 VAL A CA 1
ATOM 901 C C . VAL A 1 110 ? 4.699 -18.906 -9.422 1 98.94 110 VAL A C 1
ATOM 903 O O . VAL A 1 110 ? 4.859 -17.969 -8.633 1 98.94 110 VAL A O 1
ATOM 906 N N . GLY A 1 111 ? 3.51 -19.281 -9.844 1 98.94 111 GLY A N 1
ATOM 907 C CA . GLY A 1 111 ? 2.311 -18.516 -9.531 1 98.94 111 GLY A CA 1
ATOM 908 C C . GLY A 1 111 ? 1.379 -19.25 -8.57 1 98.94 111 GLY A C 1
ATOM 909 O O . GLY A 1 111 ? 1.103 -20.438 -8.742 1 98.94 111 GLY A O 1
ATOM 910 N N . PHE A 1 112 ? 0.905 -18.531 -7.602 1 98.88 112 PHE A N 1
ATOM 911 C CA . PHE A 1 112 ? -0.053 -19.047 -6.633 1 98.88 112 PHE A CA 1
ATOM 912 C C . PHE A 1 112 ? -1.426 -18.422 -6.836 1 98.88 112 PHE A C 1
ATOM 914 O O . PHE A 1 112 ? -1.551 -17.203 -6.891 1 98.88 112 PHE A O 1
ATOM 921 N N . SER A 1 113 ? -2.512 -19.297 -6.863 1 98.56 113 SER A N 1
ATOM 922 C CA . SER A 1 113 ? -3.891 -18.828 -6.855 1 98.56 113 SER A CA 1
ATOM 923 C C . SER A 1 113 ? -4.133 -17.797 -7.957 1 98.56 113 SER A C 1
ATOM 925 O O . SER A 1 113 ? -3.895 -18.078 -9.133 1 98.56 113 SER A O 1
ATOM 927 N N . MET A 1 114 ? -4.406 -16.594 -7.727 1 98.56 114 MET A N 1
ATOM 928 C CA . MET A 1 114 ? -4.559 -15.523 -8.703 1 98.56 114 MET A CA 1
ATOM 929 C C . MET A 1 114 ? -3.283 -15.352 -9.523 1 98.56 114 MET A C 1
ATOM 931 O O . MET A 1 114 ? -3.344 -15.133 -10.734 1 98.56 114 MET A O 1
ATOM 935 N N . GLY A 1 115 ? -2.135 -15.422 -8.875 1 98.81 115 GLY A N 1
ATOM 936 C CA . GLY A 1 115 ? -0.868 -15.32 -9.578 1 98.81 115 GLY A CA 1
ATOM 937 C C . GLY A 1 115 ? -0.684 -16.391 -10.633 1 98.81 115 GLY A C 1
ATOM 938 O O . GLY A 1 115 ? 0.021 -16.188 -11.625 1 98.81 115 GLY A O 1
ATOM 939 N N . GLY A 1 116 ? -1.326 -17.531 -10.398 1 98.88 116 GLY A N 1
ATOM 940 C CA . GLY A 1 116 ? -1.261 -18.625 -11.359 1 98.88 116 GLY A CA 1
ATOM 941 C C . GLY A 1 116 ? -1.999 -18.312 -12.656 1 98.88 116 GLY A C 1
ATOM 942 O O . GLY A 1 116 ? -1.46 -18.5 -13.742 1 98.88 116 GLY A O 1
ATOM 943 N N . ILE A 1 117 ? -3.246 -17.828 -12.539 1 98.75 117 ILE A N 1
ATOM 944 C CA . ILE A 1 117 ? -4.031 -17.547 -13.734 1 98.75 117 ILE A CA 1
ATOM 945 C C . ILE A 1 117 ? -3.443 -16.359 -14.477 1 98.75 117 ILE A C 1
ATOM 947 O O . ILE A 1 117 ? -3.432 -16.312 -15.711 1 98.75 117 ILE A O 1
ATOM 951 N N . LEU A 1 118 ? -2.949 -15.391 -13.711 1 98.88 118 LEU A N 1
ATOM 952 C CA . LEU A 1 118 ? -2.25 -14.266 -14.328 1 98.88 118 LEU A CA 1
ATOM 953 C C . LEU A 1 118 ? -1.038 -14.75 -15.117 1 98.88 118 LEU A C 1
ATOM 955 O O . LEU A 1 118 ? -0.813 -14.305 -16.25 1 98.88 118 LEU A O 1
ATOM 959 N N . SER A 1 119 ? -0.306 -15.641 -14.562 1 98.81 119 SER A N 1
ATOM 960 C CA . SER A 1 119 ? 0.918 -16.125 -15.18 1 98.81 119 SER A CA 1
ATOM 961 C C . SER A 1 119 ? 0.611 -16.953 -16.422 1 98.81 119 SER A C 1
ATOM 963 O O . SER A 1 119 ? 1.331 -16.875 -17.422 1 98.81 119 SER A O 1
ATOM 965 N N . GLN A 1 120 ? -0.437 -17.781 -16.344 1 98.75 120 GLN A N 1
ATOM 966 C CA . GLN A 1 120 ? -0.87 -18.5 -17.531 1 98.75 120 GLN A CA 1
ATOM 967 C C . GLN A 1 120 ? -1.216 -17.547 -18.656 1 98.75 120 GLN A C 1
ATOM 969 O O . GLN A 1 120 ? -0.779 -17.734 -19.797 1 98.75 120 GLN A O 1
ATOM 974 N N . LYS A 1 121 ? -2 -16.547 -18.328 1 98.69 121 LYS A N 1
ATOM 975 C CA . LYS A 1 121 ? -2.426 -15.586 -19.344 1 98.69 121 LYS A CA 1
ATOM 976 C C . LYS A 1 121 ? -1.226 -14.875 -19.969 1 98.69 121 LYS A C 1
ATOM 978 O O . LYS A 1 121 ? -1.174 -14.688 -21.188 1 98.69 121 LYS A O 1
ATOM 983 N N . LEU A 1 122 ? -0.312 -14.539 -19.188 1 98.25 122 LEU A N 1
ATOM 984 C CA . LEU A 1 122 ? 0.881 -13.859 -19.672 1 98.25 122 LEU A CA 1
ATOM 985 C C . LEU A 1 122 ? 1.717 -14.781 -20.562 1 98.25 122 LEU A C 1
ATOM 987 O O . LEU A 1 122 ? 2.303 -14.336 -21.547 1 98.25 122 LEU A O 1
ATOM 991 N N . ALA A 1 123 ? 1.763 -15.984 -20.234 1 98.31 123 ALA A N 1
ATOM 992 C CA . ALA A 1 123 ? 2.596 -16.953 -20.922 1 98.31 123 ALA A CA 1
ATOM 993 C C . ALA A 1 123 ? 2.113 -17.156 -22.359 1 98.31 123 ALA A C 1
ATOM 995 O O . ALA A 1 123 ? 2.83 -17.734 -23.188 1 98.31 123 ALA A O 1
ATOM 996 N N . GLU A 1 124 ? 0.91 -16.703 -22.641 1 98.12 124 GLU A N 1
ATOM 997 C CA . GLU A 1 124 ? 0.41 -16.766 -24.016 1 98.12 124 GLU A CA 1
ATOM 998 C C . GLU A 1 124 ? 1.242 -15.898 -24.953 1 98.12 124 GLU A C 1
ATOM 1000 O O . GLU A 1 124 ? 1.362 -16.203 -26.141 1 98.12 124 GLU A O 1
ATOM 1005 N N . THR A 1 125 ? 1.806 -14.805 -24.406 1 97.56 125 THR A N 1
ATOM 1006 C CA . THR A 1 125 ? 2.402 -13.82 -25.297 1 97.56 125 THR A CA 1
ATOM 1007 C C . THR A 1 125 ? 3.801 -13.438 -24.812 1 97.56 125 THR A C 1
ATOM 1009 O O . THR A 1 125 ? 4.566 -12.812 -25.562 1 97.56 125 THR A O 1
ATOM 1012 N N . VAL A 1 126 ? 4.094 -13.75 -23.625 1 97.75 126 VAL A N 1
ATOM 1013 C CA . VAL A 1 126 ? 5.391 -13.406 -23.062 1 97.75 126 VAL A CA 1
ATOM 1014 C C . VAL A 1 126 ? 6.246 -14.664 -22.906 1 97.75 126 VAL A C 1
ATOM 1016 O O . VAL A 1 126 ? 5.77 -15.688 -22.422 1 97.75 126 VAL A O 1
ATOM 1019 N N . GLU A 1 127 ? 7.453 -14.555 -23.344 1 97.62 127 GLU A N 1
ATOM 1020 C CA . GLU A 1 127 ? 8.352 -15.695 -23.234 1 97.62 127 GLU A CA 1
ATOM 1021 C C . GLU A 1 127 ? 8.773 -15.922 -21.781 1 97.62 127 GLU A C 1
ATOM 1023 O O . GLU A 1 127 ? 9.336 -15.031 -21.156 1 97.62 127 GLU A O 1
ATOM 1028 N N . ILE A 1 128 ? 8.5 -17.109 -21.266 1 98.06 128 ILE A N 1
ATOM 1029 C CA . ILE A 1 128 ? 9 -17.547 -19.953 1 98.06 128 ILE A CA 1
ATOM 1030 C C . ILE A 1 128 ? 9.641 -18.922 -20.094 1 98.06 128 ILE A C 1
ATOM 1032 O O . ILE A 1 128 ? 9.352 -19.656 -21.031 1 98.06 128 ILE A O 1
ATOM 1036 N N . ALA A 1 129 ? 10.516 -19.234 -19.172 1 98.38 129 ALA A N 1
ATOM 1037 C CA . ALA A 1 129 ? 11.297 -20.453 -19.281 1 98.38 129 ALA A CA 1
ATOM 1038 C C . ALA A 1 129 ? 10.516 -21.656 -18.75 1 98.38 129 ALA A C 1
ATOM 1040 O O . ALA A 1 129 ? 10.758 -22.797 -19.172 1 98.38 129 ALA A O 1
ATOM 1041 N N . GLY A 1 130 ? 9.664 -21.438 -17.906 1 98.75 130 GLY A N 1
ATOM 1042 C CA . GLY A 1 130 ? 8.828 -22.453 -17.266 1 98.75 130 GLY A CA 1
ATOM 1043 C C . GLY A 1 130 ? 7.699 -21.859 -16.453 1 98.75 130 GLY A C 1
ATOM 1044 O O . GLY A 1 130 ? 7.723 -20.672 -16.125 1 98.75 130 GLY A O 1
ATOM 1045 N N . LEU A 1 131 ? 6.719 -22.703 -16.141 1 98.88 131 LEU A N 1
ATOM 1046 C CA . LEU A 1 131 ? 5.535 -22.25 -15.414 1 98.88 131 LEU A CA 1
ATOM 1047 C C . LEU A 1 131 ? 5.133 -23.25 -14.344 1 98.88 131 LEU A C 1
ATOM 1049 O O . LEU A 1 131 ? 4.844 -24.406 -14.656 1 98.88 131 LEU A O 1
ATOM 1053 N N . VAL A 1 132 ? 5.234 -22.812 -13.141 1 98.94 132 VAL A N 1
ATOM 1054 C CA . VAL A 1 132 ? 4.742 -23.609 -12.008 1 98.94 132 VAL A CA 1
ATOM 1055 C C . VAL A 1 132 ? 3.473 -22.969 -11.453 1 98.94 132 VAL A C 1
ATOM 1057 O O . VAL A 1 132 ? 3.465 -21.781 -11.102 1 98.94 132 VAL A O 1
ATOM 1060 N N . LEU A 1 133 ? 2.422 -23.766 -11.383 1 98.94 133 LEU A N 1
ATOM 1061 C CA . LEU A 1 133 ? 1.146 -23.297 -10.844 1 98.94 133 LEU A CA 1
ATOM 1062 C C . LEU A 1 133 ? 0.811 -24.016 -9.539 1 98.94 133 LEU A C 1
ATOM 1064 O O . LEU A 1 133 ? 0.629 -25.234 -9.523 1 98.94 133 LEU A O 1
ATOM 1068 N N . ILE A 1 134 ? 0.761 -23.234 -8.5 1 98.94 134 ILE A N 1
ATOM 1069 C CA . ILE A 1 134 ? 0.423 -23.797 -7.195 1 98.94 134 ILE A CA 1
ATOM 1070 C C . ILE A 1 134 ? -0.992 -23.375 -6.801 1 98.94 134 ILE A C 1
ATOM 1072 O O . ILE A 1 134 ? -1.25 -22.203 -6.551 1 98.94 134 ILE A O 1
ATOM 1076 N N . ASP A 1 135 ? -1.852 -24.297 -6.762 1 98.75 135 ASP A N 1
ATOM 1077 C CA . ASP A 1 135 ? -3.271 -24.125 -6.469 1 98.75 135 ASP A CA 1
ATOM 1078 C C . ASP A 1 135 ? -3.832 -22.891 -7.164 1 98.75 135 ASP A C 1
ATOM 1080 O O . ASP A 1 135 ? -4.445 -22.031 -6.52 1 98.75 135 ASP A O 1
ATOM 1084 N N . SER A 1 136 ? -3.643 -22.828 -8.398 1 98.62 136 SER A N 1
ATOM 1085 C CA . SER A 1 136 ? -4.004 -21.703 -9.25 1 98.62 136 SER A CA 1
ATOM 1086 C C . SER A 1 136 ? -5.516 -21.594 -9.406 1 98.62 136 SER A C 1
ATOM 1088 O O . SER A 1 136 ? -6.219 -22.594 -9.438 1 98.62 136 SER A O 1
ATOM 1090 N N . VAL A 1 137 ? -5.965 -20.375 -9.578 1 97.81 137 VAL A N 1
ATOM 1091 C CA . VAL A 1 137 ? -7.281 -20.188 -10.18 1 97.81 137 VAL A CA 1
ATOM 1092 C C . VAL A 1 137 ? -7.344 -20.875 -11.539 1 97.81 137 VAL A C 1
ATOM 1094 O O . VAL A 1 137 ? -6.398 -20.797 -12.32 1 97.81 137 VAL A O 1
ATOM 1097 N N . ILE A 1 138 ? -8.438 -21.547 -11.805 1 97.38 138 ILE A N 1
ATOM 1098 C CA . ILE A 1 138 ? -8.531 -22.312 -13.047 1 97.38 138 ILE A CA 1
ATOM 1099 C C . ILE A 1 138 ? -9.008 -21.406 -14.18 1 97.38 138 ILE A C 1
ATOM 1101 O O . ILE A 1 138 ? -9.656 -20.391 -13.938 1 97.38 138 ILE A O 1
ATOM 1105 N N . SER A 1 139 ? -8.664 -21.781 -15.359 1 98.12 139 SER A N 1
ATOM 1106 C CA . SER A 1 139 ? -9.094 -21.062 -16.547 1 98.12 139 SER A CA 1
ATOM 1107 C C . SER A 1 139 ? -10.531 -21.406 -16.922 1 98.12 139 SER A C 1
ATOM 1109 O O . SER A 1 139 ? -11.102 -22.359 -16.391 1 98.12 139 SER A O 1
ATOM 1111 N N . ARG A 1 140 ? -11.031 -20.609 -17.828 1 97.38 140 ARG A N 1
ATOM 1112 C CA . ARG A 1 140 ? -12.359 -20.906 -18.359 1 97.38 140 ARG A CA 1
ATOM 1113 C C . ARG A 1 140 ? -12.414 -22.297 -18.969 1 97.38 140 ARG A C 1
ATOM 1115 O O . ARG A 1 140 ? -13.398 -23.031 -18.781 1 97.38 140 ARG A O 1
ATOM 1122 N N . GLU A 1 141 ? -11.43 -22.719 -19.688 1 97.81 141 GLU A N 1
ATOM 1123 C CA . GLU A 1 141 ? -11.375 -24 -20.375 1 97.81 141 GLU A CA 1
ATOM 1124 C C . GLU A 1 141 ? -11.375 -25.156 -19.359 1 97.81 141 GLU A C 1
ATOM 1126 O O . GLU A 1 141 ? -12.031 -26.172 -19.578 1 97.81 141 GLU A O 1
ATOM 1131 N N . VAL A 1 142 ? -10.648 -25 -18.266 1 98 142 VAL A N 1
ATOM 1132 C CA . VAL A 1 142 ? -10.641 -26.016 -17.234 1 98 142 VAL A CA 1
ATOM 1133 C C . VAL A 1 142 ? -12.016 -26.094 -16.578 1 98 142 VAL A C 1
ATOM 1135 O O . VAL A 1 142 ? -12.516 -27.188 -16.297 1 98 142 VAL A O 1
ATOM 1138 N N . TYR A 1 143 ? -12.586 -24.922 -16.312 1 96.69 143 TYR A N 1
ATOM 1139 C CA . TYR A 1 143 ? -13.922 -24.891 -15.742 1 96.69 143 TYR A CA 1
ATOM 1140 C C . TYR A 1 143 ? -14.922 -25.625 -16.625 1 96.69 143 TYR A C 1
ATOM 1142 O O . TYR A 1 143 ? -15.781 -26.359 -16.125 1 96.69 143 TYR A O 1
ATOM 1150 N N . GLU A 1 144 ? -14.844 -25.406 -17.938 1 95.75 144 GLU A N 1
ATOM 1151 C CA . GLU A 1 144 ? -15.742 -26.078 -18.875 1 95.75 144 GLU A CA 1
ATOM 1152 C C . GLU A 1 144 ? -15.562 -27.594 -18.844 1 95.75 144 GLU A C 1
ATOM 1154 O O . GLU A 1 144 ? -16.531 -28.328 -19 1 95.75 144 GLU A O 1
ATOM 1159 N N . ALA A 1 145 ? -14.367 -28.016 -18.625 1 96.88 145 ALA A N 1
ATOM 1160 C CA . ALA A 1 145 ? -14.07 -29.438 -18.547 1 96.88 145 ALA A CA 1
ATOM 1161 C C . ALA A 1 145 ? -14.516 -30.031 -17.219 1 96.88 145 ALA A C 1
ATOM 1163 O O . ALA A 1 145 ? -15.055 -31.141 -17.156 1 96.88 145 ALA A O 1
ATOM 1164 N N . VAL A 1 146 ? -14.234 -29.312 -16.125 1 97.12 146 VAL A N 1
ATOM 1165 C CA . VAL A 1 146 ? -14.594 -29.734 -14.766 1 97.12 146 VAL A CA 1
ATOM 1166 C C . VAL A 1 146 ? -15.219 -28.562 -14.008 1 97.12 146 VAL A C 1
ATOM 1168 O O . VAL A 1 146 ? -14.555 -27.906 -13.195 1 97.12 146 VAL A O 1
ATOM 1171 N N . PRO A 1 147 ? -16.5 -28.359 -14.086 1 94.25 147 PRO A N 1
ATOM 1172 C CA . PRO A 1 147 ? -17.156 -27.188 -13.484 1 94.25 147 PRO A CA 1
ATOM 1173 C C . PRO A 1 147 ? -17.203 -27.266 -11.961 1 94.25 147 PRO A C 1
ATOM 1175 O O . PRO A 1 147 ? -17.172 -28.359 -11.383 1 94.25 147 PRO A O 1
ATOM 1178 N N . TYR A 1 148 ? -17.203 -26.078 -11.359 1 92.44 148 TYR A N 1
ATOM 1179 C CA . TYR A 1 148 ? -17.484 -26 -9.93 1 92.44 148 TYR A CA 1
ATOM 1180 C C . TYR A 1 148 ? -18.922 -26.422 -9.633 1 92.44 148 TYR A C 1
ATOM 1182 O O . TYR A 1 148 ? -19.812 -26.234 -10.469 1 92.44 148 TYR A O 1
ATOM 1190 N N . GLU A 1 149 ? -19.047 -26.922 -8.516 1 87.25 149 GLU A N 1
ATOM 1191 C CA . GLU A 1 149 ? -20.406 -27.281 -8.117 1 87.25 149 GLU A CA 1
ATOM 1192 C C . GLU A 1 149 ? -21.234 -26.031 -7.797 1 87.25 149 GLU A C 1
ATOM 1194 O O . GLU A 1 149 ? -22.422 -25.984 -8.078 1 87.25 149 GLU A O 1
ATOM 1199 N N . GLU A 1 150 ? -20.609 -25.109 -7.238 1 85.62 150 GLU A N 1
ATOM 1200 C CA . GLU A 1 150 ? -21.234 -23.859 -6.871 1 85.62 150 GLU A CA 1
ATOM 1201 C C . GLU A 1 150 ? -20.453 -22.656 -7.402 1 85.62 150 GLU A C 1
ATOM 1203 O O . GLU A 1 150 ? -19.219 -22.656 -7.371 1 85.62 150 GLU A O 1
ATOM 1208 N N . LEU A 1 151 ? -21.25 -21.766 -7.895 1 83.88 151 LEU A N 1
ATOM 1209 C CA . LEU A 1 151 ? -20.641 -20.547 -8.414 1 83.88 151 LEU A CA 1
ATOM 1210 C C . LEU A 1 151 ? -20.312 -19.578 -7.281 1 83.88 151 LEU A C 1
ATOM 1212 O O . LEU A 1 151 ? -20.969 -19.609 -6.23 1 83.88 151 LEU A O 1
ATOM 1216 N N . GLY A 1 152 ? -19.281 -18.812 -7.594 1 83.44 152 GLY A N 1
ATOM 1217 C CA . GLY A 1 152 ? -18.984 -17.75 -6.652 1 83.44 152 GLY A CA 1
ATOM 1218 C C . GLY A 1 152 ? -19.938 -16.578 -6.73 1 83.44 152 GLY A C 1
ATOM 1219 O O . GLY A 1 152 ? -20.906 -16.625 -7.492 1 83.44 152 GLY A O 1
ATOM 1220 N N . HIS A 1 153 ? -19.828 -15.648 -5.773 1 81.88 153 HIS A N 1
ATOM 1221 C CA . HIS A 1 153 ? -20.609 -14.414 -5.77 1 81.88 153 HIS A CA 1
ATOM 1222 C C . HIS A 1 153 ? -19.719 -13.195 -6.004 1 81.88 153 HIS A C 1
ATOM 1224 O O . HIS A 1 153 ? -18.828 -12.914 -5.203 1 81.88 153 HIS A O 1
ATOM 1230 N N . PRO A 1 154 ? -20.047 -12.633 -7.082 1 81.38 154 PRO A N 1
ATOM 1231 C CA . PRO A 1 154 ? -19.281 -11.398 -7.285 1 81.38 154 PRO A CA 1
ATOM 1232 C C . PRO A 1 154 ? -19.516 -10.375 -6.168 1 81.38 154 PRO A C 1
ATOM 1234 O O . PRO A 1 154 ? -20.516 -10.445 -5.465 1 81.38 154 PRO A O 1
ATOM 1237 N N . THR A 1 155 ? -18.469 -9.594 -5.965 1 84.5 155 THR A N 1
ATOM 1238 C CA . THR A 1 155 ? -18.641 -8.523 -4.984 1 84.5 155 THR A CA 1
ATOM 1239 C C . THR A 1 155 ? -19.141 -7.25 -5.656 1 84.5 155 THR A C 1
ATOM 1241 O O . THR A 1 155 ? -18.719 -6.914 -6.766 1 84.5 155 THR A O 1
ATOM 1244 N N . THR A 1 156 ? -20.016 -6.57 -4.945 1 84.5 156 THR A N 1
ATOM 1245 C CA . THR A 1 156 ? -20.547 -5.316 -5.457 1 84.5 156 THR A CA 1
ATOM 1246 C C . THR A 1 156 ? -19.781 -4.129 -4.883 1 84.5 156 THR A C 1
ATOM 1248 O O . THR A 1 156 ? -19.875 -3.014 -5.406 1 84.5 156 THR A O 1
ATOM 1251 N N . ASP A 1 157 ? -19.047 -4.406 -3.924 1 89.81 157 ASP A N 1
ATOM 1252 C CA . ASP A 1 157 ? -18.203 -3.354 -3.361 1 89.81 157 ASP A CA 1
ATOM 1253 C C . ASP A 1 157 ? -17.016 -3.047 -4.277 1 89.81 157 ASP A C 1
ATOM 1255 O O . ASP A 1 157 ? -16.734 -3.805 -5.207 1 89.81 157 ASP A O 1
ATOM 1259 N N . SER A 1 158 ? -16.406 -1.933 -4.086 1 93.62 158 SER A N 1
ATOM 1260 C CA . SER A 1 158 ? -15.289 -1.528 -4.934 1 93.62 158 SER A CA 1
ATOM 1261 C C . SER A 1 158 ? -14.016 -2.287 -4.57 1 93.62 158 SER A C 1
ATOM 1263 O O . SER A 1 158 ? -13.07 -2.33 -5.359 1 93.62 158 SER A O 1
ATOM 1265 N N . VAL A 1 159 ? -13.977 -2.842 -3.381 1 96.69 159 VAL A N 1
ATOM 1266 C CA . VAL A 1 159 ? -12.867 -3.686 -2.938 1 96.69 159 VAL A CA 1
ATOM 1267 C C . VAL A 1 159 ? -13.414 -4.902 -2.195 1 96.69 159 VAL A C 1
ATOM 1269 O O . VAL A 1 159 ? -14.57 -4.914 -1.775 1 96.69 159 VAL A O 1
ATOM 1272 N N . VAL A 1 160 ? -12.648 -5.91 -2.154 1 96.44 160 VAL A N 1
ATOM 1273 C CA . VAL A 1 160 ? -12.961 -7.094 -1.363 1 96.44 160 VAL A CA 1
ATOM 1274 C C . VAL A 1 160 ? -12.133 -7.098 -0.082 1 96.44 160 VAL A C 1
ATOM 1276 O O . VAL A 1 160 ? -10.906 -7.016 -0.131 1 96.44 160 VAL A O 1
ATOM 1279 N N . ALA A 1 161 ? -12.797 -7.215 1.054 1 96.38 161 ALA A N 1
ATOM 1280 C CA . ALA A 1 161 ? -12.109 -7.23 2.342 1 96.38 161 ALA A CA 1
ATOM 1281 C C . ALA A 1 161 ? -11.195 -8.445 2.463 1 96.38 161 ALA A C 1
ATOM 1283 O O . ALA A 1 161 ? -11.438 -9.477 1.841 1 96.38 161 ALA A O 1
ATOM 1284 N N . ALA A 1 162 ? -10.156 -8.297 3.229 1 97.12 162 ALA A N 1
ATOM 1285 C CA . ALA A 1 162 ? -9.258 -9.422 3.482 1 97.12 162 ALA A CA 1
ATOM 1286 C C . ALA A 1 162 ? -9.984 -10.562 4.188 1 97.12 162 ALA A C 1
ATOM 1288 O O . ALA A 1 162 ? -10.852 -10.328 5.027 1 97.12 162 ALA A O 1
ATOM 1289 N N . PRO A 1 163 ? -9.562 -11.805 3.855 1 96.19 163 PRO A N 1
ATOM 1290 C CA . PRO A 1 163 ? -10.07 -12.906 4.672 1 96.19 163 PRO A CA 1
ATOM 1291 C C . PRO A 1 163 ? -9.727 -12.75 6.152 1 96.19 163 PRO A C 1
ATOM 1293 O O . PRO A 1 163 ? -8.586 -12.445 6.5 1 96.19 163 PRO A O 1
ATOM 1296 N N . THR A 1 164 ? -10.664 -12.945 7.047 1 94.19 164 THR A N 1
ATOM 1297 C CA . THR A 1 164 ? -10.477 -12.68 8.469 1 94.19 164 THR A CA 1
ATOM 1298 C C . THR A 1 164 ? -9.68 -13.797 9.133 1 94.19 164 THR A C 1
ATOM 1300 O O . THR A 1 164 ? -8.977 -13.562 10.117 1 94.19 164 THR A O 1
ATOM 1303 N N . ARG A 1 165 ? -9.742 -14.984 8.602 1 95.06 165 ARG A N 1
ATOM 1304 C CA . ARG A 1 165 ? -9.078 -16.156 9.156 1 95.06 165 ARG A CA 1
ATOM 1305 C C . ARG A 1 165 ? -9.305 -16.266 10.664 1 95.06 165 ARG A C 1
ATOM 1307 O O . ARG A 1 165 ? -8.352 -16.406 11.43 1 95.06 165 ARG A O 1
ATOM 1314 N N . GLU A 1 166 ? -10.461 -16.344 11.102 1 93.69 166 GLU A N 1
ATOM 1315 C CA . GLU A 1 166 ? -10.828 -16.328 12.516 1 93.69 166 GLU A CA 1
ATOM 1316 C C . GLU A 1 166 ? -10.602 -17.688 13.164 1 93.69 166 GLU A C 1
ATOM 1318 O O . GLU A 1 166 ? -10.609 -17.797 14.391 1 93.69 166 GLU A O 1
ATOM 1323 N N . GLU A 1 167 ? -10.352 -18.734 12.367 1 92.62 167 GLU A N 1
ATOM 1324 C CA . GLU A 1 167 ? -10.133 -20.078 12.914 1 92.62 167 GLU A CA 1
ATOM 1325 C C . GLU A 1 167 ? -8.805 -20.156 13.656 1 92.62 167 GLU A C 1
ATOM 1327 O O . GLU A 1 167 ? -7.91 -19.344 13.43 1 92.62 167 GLU A O 1
ATOM 1332 N N . LEU A 1 168 ? -8.742 -21.094 14.531 1 90.88 168 LEU A N 1
ATOM 1333 C CA . LEU A 1 168 ? -7.512 -21.297 15.297 1 90.88 168 LEU A CA 1
ATOM 1334 C C . LEU A 1 168 ? -6.547 -22.203 14.547 1 90.88 168 LEU A C 1
ATOM 1336 O O . LEU A 1 168 ? -5.328 -22.016 14.617 1 90.88 168 LEU A O 1
ATOM 1340 N N . VAL A 1 169 ? -7.109 -23.25 13.945 1 91.25 169 VAL A N 1
ATOM 1341 C CA . VAL A 1 169 ? -6.301 -24.219 13.203 1 91.25 169 VAL A CA 1
ATOM 1342 C C . VAL A 1 169 ? -7.062 -24.672 11.961 1 91.25 169 VAL A C 1
ATOM 1344 O O . VAL A 1 169 ? -8.281 -24.484 11.859 1 91.25 169 VAL A O 1
ATOM 1347 N N . SER A 1 170 ? -6.312 -25.078 10.969 1 94 170 SER A N 1
ATOM 1348 C CA . SER A 1 170 ? -6.898 -25.797 9.836 1 94 170 SER A CA 1
ATOM 1349 C C . SER A 1 170 ? -6.312 -27.188 9.695 1 94 170 SER A C 1
ATOM 1351 O O . SER A 1 170 ? -5.613 -27.672 10.586 1 94 170 SER A O 1
ATOM 1353 N N . MET A 1 171 ? -6.656 -27.891 8.609 1 94.94 171 MET A N 1
ATOM 1354 C CA . MET A 1 171 ? -6.223 -29.266 8.375 1 94.94 171 MET A CA 1
ATOM 1355 C C . MET A 1 171 ? -4.703 -29.359 8.352 1 94.94 171 MET A C 1
ATOM 1357 O O . MET A 1 171 ? -4.129 -30.359 8.789 1 94.94 171 MET A O 1
ATOM 1361 N N . ASP A 1 172 ? -4.062 -28.328 7.898 1 97.5 172 ASP A N 1
ATOM 1362 C CA . ASP A 1 172 ? -2.615 -28.391 7.746 1 97.5 172 ASP A CA 1
ATOM 1363 C C . ASP A 1 172 ? -1.951 -27.078 8.156 1 97.5 172 ASP A C 1
ATOM 1365 O O . ASP A 1 172 ? -0.809 -26.812 7.781 1 97.5 172 ASP A O 1
ATOM 1369 N N . GLU A 1 173 ? -2.619 -26.25 8.867 1 97.75 173 GLU A N 1
ATOM 1370 C CA . GLU A 1 173 ? -2.068 -24.984 9.359 1 97.75 173 GLU A CA 1
ATOM 1371 C C . GLU A 1 173 ? -2.201 -24.891 10.875 1 97.75 173 GLU A C 1
ATOM 1373 O O . GLU A 1 173 ? -3.285 -25.094 11.43 1 97.75 173 GLU A O 1
ATOM 1378 N N . SER A 1 174 ? -1.128 -24.578 11.539 1 97.56 174 SER A N 1
ATOM 1379 C CA . SER A 1 174 ? -1.119 -24.359 12.977 1 97.56 174 SER A CA 1
ATOM 1380 C C . SER A 1 174 ? -1.68 -22.984 13.336 1 97.56 174 SER A C 1
ATOM 1382 O O . SER A 1 174 ? -1.942 -22.172 12.453 1 97.56 174 SER A O 1
ATOM 1384 N N . ALA A 1 175 ? -1.839 -22.781 14.625 1 96.75 175 ALA A N 1
ATOM 1385 C CA . ALA A 1 175 ? -2.283 -21.484 15.117 1 96.75 175 ALA A CA 1
ATOM 1386 C C . ALA A 1 175 ? -1.307 -20.375 14.711 1 96.75 175 ALA A C 1
ATOM 1388 O O . ALA A 1 175 ? -1.72 -19.266 14.375 1 96.75 175 ALA A O 1
ATOM 1389 N N . GLU A 1 176 ? -0.082 -20.688 14.727 1 96.88 176 GLU A N 1
ATOM 1390 C CA . GLU A 1 176 ? 0.948 -19.734 14.352 1 96.88 176 GLU A CA 1
ATOM 1391 C C . GLU A 1 176 ? 0.878 -19.391 12.867 1 96.88 176 GLU A C 1
ATOM 1393 O O . GLU A 1 176 ? 1.066 -18.25 12.477 1 96.88 176 GLU A O 1
ATOM 1398 N N . ASP A 1 177 ? 0.623 -20.438 12.055 1 97.25 177 ASP A N 1
ATOM 1399 C CA . ASP A 1 177 ? 0.476 -20.219 10.617 1 97.25 177 ASP A CA 1
ATOM 1400 C C . ASP A 1 177 ? -0.678 -19.266 10.32 1 97.25 177 ASP A C 1
ATOM 1402 O O . ASP A 1 177 ? -0.549 -18.359 9.492 1 97.25 177 ASP A O 1
ATOM 1406 N N . ILE A 1 178 ? -1.76 -19.484 11.016 1 97.5 178 ILE A N 1
ATOM 1407 C CA . ILE A 1 178 ? -2.963 -18.688 10.812 1 97.5 178 ILE A CA 1
ATOM 1408 C C . ILE A 1 178 ? -2.717 -17.266 11.281 1 97.5 178 ILE A C 1
ATOM 1410 O O . ILE A 1 178 ? -3.074 -16.297 10.586 1 97.5 178 ILE A O 1
ATOM 1414 N N . ALA A 1 179 ? -2.084 -17.094 12.422 1 96.5 179 ALA A N 1
ATOM 1415 C CA . ALA A 1 179 ? -1.779 -15.773 12.953 1 96.5 179 ALA A CA 1
ATOM 1416 C C . ALA A 1 179 ? -0.873 -14.992 12.008 1 96.5 179 ALA A C 1
ATOM 1418 O O . ALA A 1 179 ? -1.046 -13.781 11.82 1 96.5 179 ALA A O 1
ATOM 1419 N N . PHE A 1 180 ? 0.092 -15.719 11.422 1 96.69 180 PHE A N 1
ATOM 1420 C CA . PHE A 1 180 ? 1.005 -15.117 10.453 1 96.69 180 PHE A CA 1
ATOM 1421 C C . PHE A 1 180 ? 0.239 -14.555 9.258 1 96.69 180 PHE A C 1
ATOM 1423 O O . PHE A 1 180 ? 0.472 -13.422 8.844 1 96.69 180 PHE A O 1
ATOM 1430 N N . GLN A 1 181 ? -0.669 -15.32 8.789 1 97.25 181 GLN A N 1
ATOM 1431 C CA . GLN A 1 181 ? -1.479 -14.891 7.652 1 97.25 181 GLN A CA 1
ATOM 1432 C C . GLN A 1 181 ? -2.381 -13.719 8.031 1 97.25 181 GLN A C 1
ATOM 1434 O O . GLN A 1 181 ? -2.486 -12.742 7.289 1 97.25 181 GLN A O 1
ATOM 1439 N N . ARG A 1 182 ? -3.004 -13.812 9.172 1 96.06 182 ARG A N 1
ATOM 1440 C CA . ARG A 1 182 ? -3.893 -12.75 9.641 1 96.06 182 ARG A CA 1
ATOM 1441 C C . ARG A 1 182 ? -3.172 -11.414 9.688 1 96.06 182 ARG A C 1
ATOM 1443 O O . ARG A 1 182 ? -3.77 -10.367 9.398 1 96.06 182 ARG A O 1
ATOM 1450 N N . LYS A 1 183 ? -1.97 -11.477 9.992 1 95.56 183 LYS A N 1
ATOM 1451 C CA . LYS A 1 183 ? -1.174 -10.258 10.125 1 95.56 183 LYS A CA 1
ATOM 1452 C C . LYS A 1 183 ? -0.956 -9.594 8.773 1 95.56 183 LYS A C 1
ATOM 1454 O O . LYS A 1 183 ? -0.925 -8.359 8.68 1 95.56 183 LYS A O 1
ATOM 1459 N N . TYR A 1 184 ? -0.867 -10.375 7.668 1 97.44 184 TYR A N 1
ATOM 1460 C CA . TYR A 1 184 ? -0.321 -9.797 6.445 1 97.44 184 TYR A CA 1
ATOM 1461 C C . TYR A 1 184 ? -1.372 -9.758 5.344 1 97.44 184 TYR A C 1
ATOM 1463 O O . TYR A 1 184 ? -1.202 -9.07 4.336 1 97.44 184 TYR A O 1
ATOM 1471 N N . LEU A 1 185 ? -2.51 -10.5 5.523 1 98 185 LEU A N 1
ATOM 1472 C CA . LEU A 1 185 ? -3.562 -10.484 4.516 1 98 185 LEU A CA 1
ATOM 1473 C C . LEU A 1 185 ? -4.105 -9.078 4.312 1 98 185 LEU A C 1
ATOM 1475 O O . LEU A 1 185 ? -4.25 -8.32 5.273 1 98 185 LEU A O 1
ATOM 1479 N N . THR A 1 186 ? -4.391 -8.789 3.066 1 97.19 186 THR A N 1
ATOM 1480 C CA . THR A 1 186 ? -4.902 -7.461 2.752 1 97.19 186 THR A CA 1
ATOM 1481 C C . THR A 1 186 ? -6.129 -7.551 1.85 1 97.19 186 THR A C 1
ATOM 1483 O O . THR A 1 186 ? -6.547 -8.648 1.473 1 97.19 186 THR A O 1
ATOM 1486 N N . MET A 1 187 ? -6.711 -6.43 1.501 1 97.25 187 MET A N 1
ATOM 1487 C CA . MET A 1 187 ? -7.883 -6.355 0.629 1 97.25 187 MET A CA 1
ATOM 1488 C C . MET A 1 187 ? -7.484 -6.535 -0.832 1 97.25 187 MET A C 1
ATOM 1490 O O . MET A 1 187 ? -6.293 -6.605 -1.151 1 97.25 187 MET A O 1
ATOM 1494 N N . GLU A 1 188 ? -8.508 -6.691 -1.658 1 97.62 188 GLU A N 1
ATOM 1495 C CA . GLU A 1 188 ? -8.297 -6.922 -3.084 1 97.62 188 GLU A CA 1
ATOM 1496 C C . GLU A 1 188 ? -9.219 -6.043 -3.926 1 97.62 188 GLU A C 1
ATOM 1498 O O . GLU A 1 188 ? -10.32 -5.699 -3.496 1 97.62 188 GLU A O 1
ATOM 1503 N N . SER A 1 189 ? -8.734 -5.648 -5.078 1 97.44 189 SER A N 1
ATOM 1504 C CA . SER A 1 189 ? -9.594 -4.961 -6.039 1 97.44 189 SER A CA 1
ATOM 1505 C C . SER A 1 189 ? -10.781 -5.824 -6.434 1 97.44 189 SER A C 1
ATOM 1507 O O . SER A 1 189 ? -10.609 -6.965 -6.871 1 97.44 189 SER A O 1
ATOM 1509 N N . ALA A 1 190 ? -11.953 -5.242 -6.352 1 96.38 190 ALA A N 1
ATOM 1510 C CA . ALA A 1 190 ? -13.141 -5.98 -6.777 1 96.38 190 ALA A CA 1
ATOM 1511 C C . ALA A 1 190 ? -13.133 -6.203 -8.289 1 96.38 190 ALA A C 1
ATOM 1513 O O . ALA A 1 190 ? -13.547 -7.262 -8.766 1 96.38 190 ALA A O 1
ATOM 1514 N N . LYS A 1 191 ? -12.68 -5.191 -9.062 1 95.94 191 LYS A N 1
ATOM 1515 C CA . LYS A 1 191 ? -12.617 -5.316 -10.516 1 95.94 191 LYS A CA 1
ATOM 1516 C C . LYS A 1 191 ? -11.711 -6.469 -10.93 1 95.94 191 LYS A C 1
ATOM 1518 O O . LYS A 1 191 ? -12.07 -7.277 -11.789 1 95.94 191 LYS A O 1
ATOM 1523 N N . ALA A 1 192 ? -10.555 -6.531 -10.312 1 96.31 192 ALA A N 1
ATOM 1524 C CA . ALA A 1 192 ? -9.633 -7.617 -10.617 1 96.31 192 ALA A CA 1
ATOM 1525 C C . ALA A 1 192 ? -10.18 -8.961 -10.141 1 96.31 192 ALA A C 1
ATOM 1527 O O . ALA A 1 192 ? -10.156 -9.945 -10.883 1 96.31 192 ALA A O 1
ATOM 1528 N N . PHE A 1 193 ? -10.711 -8.969 -8.938 1 95.75 193 PHE A N 1
ATOM 1529 C CA . PHE A 1 193 ? -11.219 -10.172 -8.305 1 95.75 193 PHE A CA 1
ATOM 1530 C C . PHE A 1 193 ? -12.375 -10.758 -9.102 1 95.75 193 PHE A C 1
ATOM 1532 O O . PHE A 1 193 ? -12.414 -11.969 -9.359 1 95.75 193 PHE A O 1
ATOM 1539 N N . ASN A 1 194 ? -13.266 -9.945 -9.516 1 95.19 194 ASN A N 1
ATOM 1540 C CA . ASN A 1 194 ? -14.453 -10.383 -10.242 1 95.19 194 ASN A CA 1
ATOM 1541 C C . ASN A 1 194 ? -14.102 -10.93 -11.617 1 95.19 194 ASN A C 1
ATOM 1543 O O . ASN A 1 194 ? -14.883 -11.672 -12.219 1 95.19 194 ASN A O 1
ATOM 1547 N N . ALA A 1 195 ? -12.961 -10.555 -12.094 1 93.69 195 ALA A N 1
ATOM 1548 C CA . ALA A 1 195 ? -12.547 -11.023 -13.406 1 93.69 195 ALA A CA 1
ATOM 1549 C C . ALA A 1 195 ? -12.258 -12.523 -13.391 1 93.69 195 ALA A C 1
ATOM 1551 O O . ALA A 1 195 ? -12.469 -13.219 -14.391 1 93.69 195 ALA A O 1
ATOM 1552 N N . PHE A 1 196 ? -11.812 -13.008 -12.234 1 91.75 196 PHE A N 1
ATOM 1553 C CA . PHE A 1 196 ? -11.391 -14.398 -12.266 1 91.75 196 PHE A CA 1
ATOM 1554 C C . PHE A 1 196 ? -12.289 -15.266 -11.383 1 91.75 196 PHE A C 1
ATOM 1556 O O . PHE A 1 196 ? -12.125 -16.484 -11.328 1 91.75 196 PHE A O 1
ATOM 1563 N N . VAL A 1 197 ? -13.203 -14.695 -10.75 1 90.25 197 VAL A N 1
ATOM 1564 C CA . VAL A 1 197 ? -14.18 -15.469 -9.984 1 90.25 197 VAL A CA 1
ATOM 1565 C C . VAL A 1 197 ? -15.305 -15.938 -10.906 1 90.25 197 VAL A C 1
ATOM 1567 O O . VAL A 1 197 ? -15.883 -15.133 -11.648 1 90.25 197 VAL A O 1
ATOM 1570 N N . PHE A 1 198 ? -15.578 -17.203 -10.883 1 91.75 198 PHE A N 1
ATOM 1571 C CA . PHE A 1 198 ? -16.672 -17.734 -11.688 1 91.75 198 PHE A CA 1
ATOM 1572 C C . PHE A 1 198 ? -18.016 -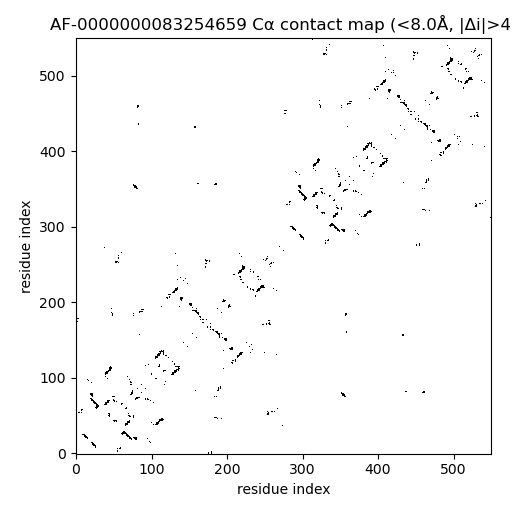17.406 -11.062 1 91.75 198 PHE A C 1
ATOM 1574 O O . PHE A 1 198 ? -18.281 -17.766 -9.906 1 91.75 198 PHE A O 1
ATOM 1581 N N . SER A 1 199 ? -18.766 -16.703 -11.781 1 89 199 SER A N 1
ATOM 1582 C CA . SER A 1 199 ? -20.109 -16.266 -11.375 1 89 199 SER A CA 1
ATOM 1583 C C . SER A 1 199 ? -21.062 -16.266 -12.555 1 89 199 SER A C 1
ATOM 1585 O O . SER A 1 199 ? -20.719 -16.719 -13.648 1 89 199 SER A O 1
ATOM 1587 N N . ALA A 1 200 ? -22.297 -15.945 -12.258 1 82.94 200 ALA A N 1
ATOM 1588 C CA . ALA A 1 200 ? -23.281 -15.852 -13.336 1 82.94 200 ALA A CA 1
ATOM 1589 C C . ALA A 1 200 ? -22.844 -14.828 -14.383 1 82.94 200 ALA A C 1
ATOM 1591 O O . ALA A 1 200 ? -23.141 -14.984 -15.57 1 82.94 200 ALA A O 1
ATOM 1592 N N . GLU A 1 201 ? -22.094 -13.891 -13.938 1 82.31 201 GLU A N 1
ATOM 1593 C CA . GLU A 1 201 ? -21.703 -12.766 -14.789 1 82.31 201 GLU A CA 1
ATOM 1594 C C . GLU A 1 201 ? -20.328 -13 -15.422 1 82.31 201 GLU A C 1
ATOM 1596 O O . GLU A 1 201 ? -20.031 -12.438 -16.469 1 82.31 201 GLU A O 1
ATOM 1601 N N . SER A 1 202 ? -19.562 -13.742 -14.75 1 85 202 SER A N 1
ATOM 1602 C CA . SER A 1 202 ? -18.188 -13.938 -15.211 1 85 202 SER A CA 1
ATOM 1603 C C . SER A 1 202 ? -17.906 -15.414 -15.484 1 85 202 SER A C 1
ATOM 1605 O O . SER A 1 202 ? -18.156 -16.266 -14.633 1 85 202 SER A O 1
ATOM 1607 N N . LYS A 1 203 ? -17.344 -15.719 -16.656 1 88 203 LYS A N 1
ATOM 1608 C CA . LYS A 1 203 ? -16.984 -17.078 -17.031 1 88 203 LYS A CA 1
ATOM 1609 C C . LYS A 1 203 ? -15.5 -17.344 -16.781 1 88 203 LYS A C 1
ATOM 1611 O O . LYS A 1 203 ? -14.914 -18.25 -17.375 1 88 203 LYS A O 1
ATOM 1616 N N . GLY A 1 204 ? -14.969 -16.484 -16.031 1 93.75 204 GLY A N 1
ATOM 1617 C CA . GLY A 1 204 ? -13.562 -16.656 -15.703 1 93.75 204 GLY A CA 1
ATOM 1618 C C . GLY A 1 204 ? -12.633 -16.188 -16.812 1 93.75 204 GLY A C 1
ATOM 1619 O O . GLY A 1 204 ? -13.07 -15.539 -17.766 1 93.75 204 GLY A O 1
ATOM 1620 N N . ILE A 1 205 ? -11.375 -16.391 -16.703 1 97.44 205 ILE A N 1
ATOM 1621 C CA . ILE A 1 205 ? -10.344 -15.93 -17.625 1 97.44 205 ILE A CA 1
ATOM 1622 C C . ILE A 1 205 ? -10.039 -17.016 -18.641 1 97.44 205 ILE A C 1
ATOM 1624 O O . ILE A 1 205 ? -9.742 -18.156 -18.266 1 97.44 205 ILE A O 1
ATOM 1628 N N . PRO A 1 206 ? -10.133 -16.734 -19.906 1 97.81 206 PRO A N 1
ATOM 1629 C CA . PRO A 1 206 ? -9.719 -17.719 -20.906 1 97.81 206 PRO A CA 1
ATOM 1630 C C . PRO A 1 206 ? -8.195 -17.828 -21.031 1 97.81 206 PRO A C 1
ATOM 1632 O O . PRO A 1 206 ? -7.496 -16.812 -20.922 1 97.81 206 PRO A O 1
ATOM 1635 N N . VAL A 1 207 ? -7.688 -19.016 -21.25 1 98.31 207 VAL A N 1
ATOM 1636 C CA . VAL A 1 207 ? -6.266 -19.25 -21.484 1 98.31 207 VAL A CA 1
ATOM 1637 C C . VAL A 1 207 ? -6.09 -20.125 -22.734 1 98.31 207 VAL A C 1
ATOM 1639 O O . VAL A 1 207 ? -6.688 -21.188 -22.844 1 98.31 207 VAL A O 1
ATOM 1642 N N . ASP A 1 208 ? -5.344 -19.578 -23.656 1 98.31 208 ASP A N 1
ATOM 1643 C CA . ASP A 1 208 ? -4.961 -20.375 -24.828 1 98.31 208 ASP A CA 1
ATOM 1644 C C . ASP A 1 208 ? -3.746 -21.25 -24.531 1 98.31 208 ASP A C 1
ATOM 1646 O O . ASP A 1 208 ? -2.617 -20.875 -24.875 1 98.31 208 ASP A O 1
ATOM 1650 N N . SER A 1 209 ? -4.012 -22.406 -24.047 1 97.31 209 SER A N 1
ATOM 1651 C CA . SER A 1 209 ? -2.945 -23.297 -23.594 1 97.31 209 SER A CA 1
ATOM 1652 C C . SER A 1 209 ? -2.023 -23.688 -24.75 1 97.31 209 SER A C 1
ATOM 1654 O O . SER A 1 209 ? -0.851 -24 -24.531 1 97.31 209 SER A O 1
ATOM 1656 N N . GLY A 1 210 ? -2.512 -23.688 -25.969 1 97.06 210 GLY A N 1
ATOM 1657 C CA . GLY A 1 210 ? -1.704 -24.016 -27.125 1 97.06 210 GLY A CA 1
ATOM 1658 C C . GLY A 1 210 ? -0.545 -23.047 -27.344 1 97.06 210 GLY A C 1
ATOM 1659 O O . GLY A 1 210 ? 0.479 -23.422 -27.906 1 97.06 210 GLY A O 1
ATOM 1660 N N . SER A 1 211 ? -0.712 -21.891 -26.859 1 97.81 211 SER A N 1
ATOM 1661 C CA . SER A 1 211 ? 0.309 -20.875 -27.031 1 97.81 211 SER A CA 1
ATOM 1662 C C . SER A 1 211 ? 1.373 -20.953 -25.938 1 97.81 211 SER A C 1
ATOM 1664 O O . SER A 1 211 ? 2.404 -20.281 -26.016 1 97.81 211 SER A O 1
ATOM 1666 N N . ILE A 1 212 ? 1.126 -21.734 -24.922 1 98.25 212 ILE A N 1
ATOM 1667 C CA . ILE A 1 212 ? 2.078 -21.906 -23.828 1 98.25 212 ILE A CA 1
ATOM 1668 C C . ILE A 1 212 ? 2.961 -23.125 -24.109 1 98.25 212 ILE A C 1
ATOM 1670 O O . ILE A 1 212 ? 2.502 -24.266 -24.016 1 98.25 212 ILE A O 1
ATOM 1674 N N . THR A 1 213 ? 4.258 -22.891 -24.422 1 96 213 THR A N 1
ATOM 1675 C CA . THR A 1 213 ? 5.094 -23.969 -24.922 1 96 213 THR A CA 1
ATOM 1676 C C . THR A 1 213 ? 6.188 -24.328 -23.922 1 96 213 THR A C 1
ATOM 1678 O O . THR A 1 213 ? 6.883 -25.328 -24.094 1 96 213 THR A O 1
ATOM 1681 N N . CYS A 1 214 ? 6.332 -23.531 -22.922 1 97.62 214 CYS A N 1
ATOM 1682 C CA . CYS A 1 214 ? 7.352 -23.828 -21.906 1 97.62 214 CYS A CA 1
ATOM 1683 C C . CYS A 1 214 ? 6.938 -25 -21.047 1 97.62 214 CYS A C 1
ATOM 1685 O O . CYS A 1 214 ? 5.75 -25.328 -20.953 1 97.62 214 CYS A O 1
ATOM 1687 N N . PRO A 1 215 ? 7.922 -25.703 -20.406 1 98.25 215 PRO A N 1
ATOM 1688 C CA . PRO A 1 215 ? 7.547 -26.75 -19.453 1 98.25 215 PRO A CA 1
ATOM 1689 C C . PRO A 1 215 ? 6.703 -26.203 -18.297 1 98.25 215 PRO A C 1
ATOM 1691 O O . PRO A 1 215 ? 6.93 -25.078 -17.828 1 98.25 215 PRO A O 1
ATOM 1694 N N . CYS A 1 216 ? 5.73 -27.031 -17.875 1 98.75 216 CYS A N 1
ATOM 1695 C CA . CYS A 1 216 ? 4.82 -26.578 -16.828 1 98.75 216 CYS A CA 1
ATOM 1696 C C . CYS A 1 216 ? 4.68 -27.641 -15.742 1 98.75 216 CYS A C 1
ATOM 1698 O O . CYS A 1 216 ? 4.824 -28.844 -16.016 1 98.75 216 CYS A O 1
ATOM 1700 N N . LEU A 1 217 ? 4.453 -27.219 -14.523 1 98.94 217 LEU A N 1
ATOM 1701 C CA . LEU A 1 217 ? 4.094 -28.031 -13.375 1 98.94 217 LEU A CA 1
ATOM 1702 C C . LEU A 1 217 ? 2.854 -27.484 -12.672 1 98.94 217 LEU A C 1
ATOM 1704 O O . LEU A 1 217 ? 2.773 -26.281 -12.406 1 98.94 217 LEU A O 1
ATOM 1708 N N . VAL A 1 218 ? 1.866 -28.375 -12.43 1 98.94 218 VAL A N 1
ATOM 1709 C CA . VAL A 1 218 ? 0.674 -28 -11.672 1 98.94 218 VAL A CA 1
ATOM 1710 C C . VAL A 1 218 ? 0.679 -28.734 -10.328 1 98.94 218 VAL A C 1
ATOM 1712 O O . VAL A 1 218 ? 0.807 -29.953 -10.273 1 98.94 218 VAL A O 1
ATOM 1715 N N . ILE A 1 219 ? 0.639 -27.969 -9.273 1 98.94 219 ILE A N 1
ATOM 1716 C CA . ILE A 1 219 ? 0.458 -28.484 -7.922 1 98.94 219 ILE A CA 1
ATOM 1717 C C . ILE A 1 219 ? -0.899 -28.047 -7.379 1 98.94 219 ILE A C 1
ATOM 1719 O O . ILE A 1 219 ? -1.236 -26.859 -7.422 1 98.94 219 ILE A O 1
ATOM 1723 N N . LYS A 1 220 ? -1.712 -29 -6.879 1 98.81 220 LYS A N 1
ATOM 1724 C CA . LYS A 1 220 ? -3.072 -28.703 -6.434 1 98.81 220 LYS A CA 1
ATOM 1725 C C . LYS A 1 220 ? -3.271 -29.109 -4.977 1 98.81 220 LYS A C 1
ATOM 1727 O O . LYS A 1 220 ? -2.818 -30.188 -4.555 1 98.81 220 LYS A O 1
ATOM 1732 N N . ALA A 1 221 ? -3.795 -28.172 -4.164 1 98.62 221 ALA A N 1
ATOM 1733 C CA . ALA A 1 221 ? -4.371 -28.562 -2.883 1 98.62 221 ALA A CA 1
ATOM 1734 C C . ALA A 1 221 ? -5.668 -29.344 -3.082 1 98.62 221 ALA A C 1
ATOM 1736 O O . ALA A 1 221 ? -6.617 -28.828 -3.68 1 98.62 221 ALA A O 1
ATOM 1737 N N . VAL A 1 222 ? -5.746 -30.562 -2.541 1 98.31 222 VAL A N 1
ATOM 1738 C CA . VAL A 1 222 ? -6.855 -31.438 -2.871 1 98.31 222 VAL A CA 1
ATOM 1739 C C . VAL A 1 222 ? -7.625 -31.797 -1.604 1 98.31 222 VAL A C 1
ATOM 1741 O O . VAL A 1 222 ? -7.059 -32.344 -0.661 1 98.31 222 VAL A O 1
ATOM 1744 N N . ASN A 1 223 ? -8.898 -31.453 -1.665 1 95.88 223 ASN A N 1
ATOM 1745 C CA . ASN A 1 223 ? -9.758 -31.797 -0.539 1 95.88 223 ASN A CA 1
ATOM 1746 C C . ASN A 1 223 ? -10.867 -32.75 -0.956 1 95.88 223 ASN A C 1
ATOM 1748 O O . ASN A 1 223 ? -11.523 -33.375 -0.105 1 95.88 223 ASN A O 1
ATOM 1752 N N . ASN A 1 224 ? -11.148 -32.906 -2.213 1 95.69 224 ASN A N 1
ATOM 1753 C CA . ASN A 1 224 ? -12.148 -33.812 -2.775 1 95.69 224 ASN A CA 1
ATOM 1754 C C . ASN A 1 224 ? -11.797 -34.219 -4.203 1 95.69 224 ASN A C 1
ATOM 1756 O O . ASN A 1 224 ? -10.828 -33.719 -4.773 1 95.69 224 ASN A O 1
ATOM 1760 N N . GLU A 1 225 ? -12.539 -35 -4.719 1 96.94 225 GLU A N 1
ATOM 1761 C CA . GLU A 1 225 ? -12.273 -35.531 -6.055 1 96.94 225 GLU A CA 1
ATOM 1762 C C . GLU A 1 225 ? -12.391 -34.438 -7.109 1 96.94 225 GLU A C 1
ATOM 1764 O O . GLU A 1 225 ? -11.672 -34.469 -8.109 1 96.94 225 GLU A O 1
ATOM 1769 N N . GLY A 1 226 ? -13.289 -33.562 -6.891 1 97.06 226 GLY A N 1
ATOM 1770 C CA . GLY A 1 226 ? -13.43 -32.438 -7.812 1 97.06 226 GLY A CA 1
ATOM 1771 C C . GLY A 1 226 ? -12.172 -31.594 -7.938 1 97.06 226 GLY A C 1
ATOM 1772 O O . GLY A 1 226 ? -11.781 -31.219 -9.039 1 97.06 226 GLY A O 1
ATOM 1773 N N . ASP A 1 227 ? -11.578 -31.375 -6.797 1 97.38 227 ASP A N 1
ATOM 1774 C CA . ASP A 1 227 ? -10.32 -30.641 -6.793 1 97.38 227 ASP A CA 1
ATOM 1775 C C . ASP A 1 227 ? -9.266 -31.359 -7.633 1 97.38 227 ASP A C 1
ATOM 1777 O O . ASP A 1 227 ? -8.594 -30.734 -8.461 1 97.38 227 ASP A O 1
ATOM 1781 N N . ASP A 1 228 ? -9.125 -32.625 -7.363 1 98.56 228 ASP A N 1
ATOM 1782 C CA . ASP A 1 228 ? -8.125 -33.438 -8.07 1 98.56 228 ASP A CA 1
ATOM 1783 C C . ASP A 1 228 ? -8.383 -33.406 -9.578 1 98.56 228 ASP A C 1
ATOM 1785 O O . ASP A 1 228 ? -7.453 -33.281 -10.375 1 98.56 228 ASP A O 1
ATOM 1789 N N . ARG A 1 229 ? -9.617 -33.531 -9.938 1 98.5 229 ARG A N 1
ATOM 1790 C CA . ARG A 1 229 ? -9.984 -33.562 -11.344 1 98.5 229 ARG A CA 1
ATOM 1791 C C . ARG A 1 229 ? -9.641 -32.219 -12.016 1 98.5 229 ARG A C 1
ATOM 1793 O O . ARG A 1 229 ? -9.156 -32.219 -13.148 1 98.5 229 ARG A O 1
ATOM 1800 N N . ARG A 1 230 ? -9.906 -31.188 -11.359 1 98.19 230 ARG A N 1
ATOM 1801 C CA . ARG A 1 230 ? -9.609 -29.875 -11.914 1 98.19 230 ARG A CA 1
ATOM 1802 C C . ARG A 1 230 ? -8.109 -29.656 -12.062 1 98.19 230 ARG A C 1
ATOM 1804 O O . ARG A 1 230 ? -7.645 -29.094 -13.047 1 98.19 230 ARG A O 1
ATOM 1811 N N . GLY A 1 231 ? -7.336 -30.078 -11.023 1 98.69 231 GLY A N 1
ATOM 1812 C CA . GLY A 1 231 ? -5.887 -30.031 -11.133 1 98.69 231 GLY A CA 1
ATOM 1813 C C . GLY A 1 231 ? -5.355 -30.828 -12.312 1 98.69 231 GLY A C 1
ATOM 1814 O O . GLY A 1 231 ? -4.492 -30.344 -13.055 1 98.69 231 GLY A O 1
ATOM 1815 N N . ARG A 1 232 ? -5.859 -31.984 -12.523 1 98.81 232 ARG A N 1
ATOM 1816 C CA . ARG A 1 232 ? -5.441 -32.844 -13.625 1 98.81 232 ARG A CA 1
ATOM 1817 C C . ARG A 1 232 ? -5.84 -32.25 -14.969 1 98.81 232 ARG A C 1
ATOM 1819 O O . ARG A 1 232 ? -5.086 -32.312 -15.938 1 98.81 232 ARG A O 1
ATOM 1826 N N . ALA A 1 233 ? -7.047 -31.703 -14.984 1 98.75 233 ALA A N 1
ATOM 1827 C CA . ALA A 1 233 ? -7.504 -31.062 -16.219 1 98.75 233 ALA A CA 1
ATOM 1828 C C . ALA A 1 233 ? -6.594 -29.891 -16.594 1 98.75 233 ALA A C 1
ATOM 1830 O O . ALA A 1 233 ? -6.27 -29.719 -17.766 1 98.75 233 ALA A O 1
ATOM 1831 N N . MET A 1 234 ? -6.227 -29.109 -15.617 1 98.75 234 MET A N 1
ATOM 1832 C CA . MET A 1 234 ? -5.312 -28 -15.867 1 98.75 234 MET A CA 1
ATOM 1833 C C . MET A 1 234 ? -3.967 -28.5 -16.375 1 98.75 234 MET A C 1
ATOM 1835 O O . MET A 1 234 ? -3.426 -27.969 -17.344 1 98.75 234 MET A O 1
ATOM 1839 N N . ALA A 1 235 ? -3.455 -29.531 -15.742 1 98.88 235 ALA A N 1
ATOM 1840 C CA . ALA A 1 235 ? -2.188 -30.109 -16.156 1 98.88 235 ALA A CA 1
ATOM 1841 C C . ALA A 1 235 ? -2.273 -30.641 -17.594 1 98.88 235 ALA A C 1
ATOM 1843 O O . ALA A 1 235 ? -1.345 -30.453 -18.391 1 98.88 235 ALA A O 1
ATOM 1844 N N . GLU A 1 236 ? -3.365 -31.266 -17.891 1 98.5 236 GLU A N 1
ATOM 1845 C CA . GLU A 1 236 ? -3.564 -31.812 -19.234 1 98.5 236 GLU A CA 1
ATOM 1846 C C . GLU A 1 236 ? -3.576 -30.703 -20.281 1 98.5 236 GLU A C 1
ATOM 1848 O O . GLU A 1 236 ? -2.918 -30.812 -21.312 1 98.5 236 GLU A O 1
ATOM 1853 N N . GLN A 1 237 ? -4.301 -29.672 -19.984 1 97.69 237 GLN A N 1
ATOM 1854 C CA . GLN A 1 237 ? -4.398 -28.562 -20.906 1 97.69 237 GLN A CA 1
ATOM 1855 C C . GLN A 1 237 ? -3.031 -27.938 -21.172 1 97.69 237 GLN A C 1
ATOM 1857 O O . GLN A 1 237 ? -2.744 -27.5 -22.281 1 97.69 237 GLN A O 1
ATOM 1862 N N . LEU A 1 238 ? -2.205 -27.906 -20.188 1 98.62 238 LEU A N 1
ATOM 1863 C CA . LEU A 1 238 ? -0.91 -27.25 -20.281 1 98.62 238 LEU A CA 1
ATOM 1864 C C . LEU A 1 238 ? 0.186 -28.234 -20.656 1 98.62 238 LEU A C 1
ATOM 1866 O O . LEU A 1 238 ? 1.358 -27.875 -20.75 1 98.62 238 LEU A O 1
ATOM 1870 N N . ARG A 1 239 ? -0.153 -29.594 -20.797 1 98.31 239 ARG A N 1
ATOM 1871 C CA . ARG A 1 239 ? 0.834 -30.656 -20.984 1 98.31 239 ARG A CA 1
ATOM 1872 C C . ARG A 1 239 ? 1.882 -30.625 -19.875 1 98.31 239 ARG A C 1
ATOM 1874 O O . ARG A 1 239 ? 3.082 -30.719 -20.156 1 98.31 239 ARG A O 1
ATOM 1881 N N . ALA A 1 240 ? 1.354 -30.453 -18.719 1 98.75 240 ALA A N 1
ATOM 1882 C CA . ALA A 1 240 ? 2.197 -30.234 -17.547 1 98.75 240 ALA A CA 1
ATOM 1883 C C . ALA A 1 240 ? 2.291 -31.5 -16.688 1 98.75 240 ALA A C 1
ATOM 1885 O O . ALA A 1 240 ? 1.435 -32.375 -16.781 1 98.75 240 ALA A O 1
ATOM 1886 N N . ASP A 1 241 ? 3.342 -31.594 -15.898 1 98.69 241 ASP A N 1
ATOM 1887 C CA . ASP A 1 241 ? 3.346 -32.531 -14.781 1 98.69 241 ASP A CA 1
ATOM 1888 C C . ASP A 1 241 ? 2.326 -32.125 -13.719 1 98.69 241 ASP A C 1
ATOM 1890 O O . ASP A 1 241 ? 1.963 -30.938 -13.617 1 98.69 241 ASP A O 1
ATOM 1894 N N . TYR A 1 242 ? 1.833 -33.156 -12.969 1 98.81 242 TYR A N 1
ATOM 1895 C CA . TYR A 1 242 ? 0.802 -32.875 -11.977 1 98.81 242 TYR A CA 1
ATOM 1896 C C . TYR A 1 242 ? 1.163 -33.5 -10.633 1 98.81 242 TYR A C 1
ATOM 1898 O O . TYR A 1 242 ? 1.641 -34.625 -10.57 1 98.81 242 TYR A O 1
ATOM 1906 N N . THR A 1 243 ? 1.021 -32.75 -9.586 1 98.81 243 THR A N 1
ATOM 1907 C CA . THR A 1 243 ? 1.104 -33.219 -8.211 1 98.81 243 THR A CA 1
ATOM 1908 C C . THR A 1 243 ? -0.116 -32.781 -7.41 1 98.81 243 THR A C 1
ATOM 1910 O O . THR A 1 243 ? -0.313 -31.594 -7.188 1 98.81 243 THR A O 1
ATOM 1913 N N . GLY A 1 244 ? -0.935 -33.719 -6.98 1 98.81 244 GLY A N 1
ATOM 1914 C CA . GLY A 1 244 ? -2.02 -33.438 -6.055 1 98.81 244 GLY A CA 1
ATOM 1915 C C . GLY A 1 244 ? -1.641 -33.656 -4.605 1 98.81 244 GLY A C 1
ATOM 1916 O O . GLY A 1 244 ? -1.168 -34.75 -4.242 1 98.81 244 GLY A O 1
ATOM 1917 N N . LEU A 1 245 ? -1.787 -32.656 -3.793 1 98.75 245 LEU A N 1
ATOM 1918 C CA . LEU A 1 245 ? -1.508 -32.75 -2.365 1 98.75 245 LEU A CA 1
ATOM 1919 C C . LEU A 1 245 ? -2.801 -32.875 -1.567 1 98.75 245 LEU A C 1
ATOM 1921 O O . LEU A 1 245 ? -3.418 -31.875 -1.215 1 98.75 245 LEU A O 1
ATOM 1925 N N . TRP A 1 246 ? -3.123 -34.125 -1.277 1 98.19 246 TRP A N 1
ATOM 1926 C CA . TRP A 1 246 ? -4.383 -34.406 -0.594 1 98.19 246 TRP A CA 1
ATOM 1927 C C . TRP A 1 246 ? -4.328 -33.938 0.856 1 98.19 246 TRP A C 1
ATOM 1929 O O . TRP A 1 246 ? -3.27 -33.969 1.487 1 98.19 246 TRP A O 1
ATOM 1939 N N . LYS A 1 247 ? -5.473 -33.5 1.397 1 97.38 247 LYS A N 1
ATOM 1940 C CA . LYS A 1 247 ? -5.656 -33.062 2.777 1 97.38 247 LYS A CA 1
ATOM 1941 C C . LYS A 1 247 ? -4.801 -31.828 3.078 1 97.38 247 LYS A C 1
ATOM 1943 O O . LYS A 1 247 ? -4.121 -31.766 4.105 1 97.38 247 LYS A O 1
ATOM 1948 N N . THR A 1 248 ? -4.742 -30.953 2.146 1 97.75 248 THR A N 1
ATOM 1949 C CA . THR A 1 248 ? -4.098 -29.656 2.322 1 97.75 248 THR A CA 1
ATOM 1950 C C . THR A 1 248 ? -5.059 -28.516 1.979 1 97.75 248 THR A C 1
ATOM 1952 O O . THR A 1 248 ? -6.07 -28.734 1.309 1 97.75 248 THR A O 1
ATOM 1955 N N . THR A 1 249 ? -4.785 -27.375 2.518 1 97.38 249 THR A N 1
ATOM 1956 C CA . THR A 1 249 ? -5.625 -26.203 2.258 1 97.38 249 THR A CA 1
ATOM 1957 C C . THR A 1 249 ? -4.949 -25.266 1.264 1 97.38 249 THR A C 1
ATOM 1959 O O . THR A 1 249 ? -3.758 -25.406 0.984 1 97.38 249 THR A O 1
ATOM 1962 N N . HIS A 1 250 ? -5.77 -24.359 0.734 1 97.5 250 HIS A N 1
ATOM 1963 C CA . HIS A 1 250 ? -5.34 -23.406 -0.284 1 97.5 250 HIS A CA 1
ATOM 1964 C C . HIS A 1 250 ? -4.109 -22.641 0.169 1 97.5 250 HIS A C 1
ATOM 1966 O O . HIS A 1 250 ? -3.164 -22.453 -0.603 1 97.5 250 HIS A O 1
ATOM 1972 N N . THR A 1 251 ? -4.082 -22.156 1.371 1 97.69 251 THR A N 1
ATOM 1973 C CA . THR A 1 251 ? -2.934 -21.406 1.85 1 97.69 251 THR A CA 1
ATOM 1974 C C . THR A 1 251 ? -1.939 -22.312 2.562 1 97.69 251 THR A C 1
ATOM 1976 O O . THR A 1 251 ? -0.745 -22.016 2.621 1 97.69 251 THR A O 1
ATOM 1979 N N . GLY A 1 252 ? -2.414 -23.422 3.02 1 97.38 252 GLY A N 1
ATOM 1980 C CA . GLY A 1 252 ? -1.562 -24.359 3.744 1 97.38 252 GLY A CA 1
ATOM 1981 C C . GLY A 1 252 ? -0.448 -24.938 2.895 1 97.38 252 GLY A C 1
ATOM 1982 O O . GLY A 1 252 ? 0.63 -25.25 3.402 1 97.38 252 GLY A O 1
ATOM 1983 N N . VAL A 1 253 ? -0.634 -25.016 1.638 1 98.19 253 VAL A N 1
ATOM 1984 C CA . VAL A 1 253 ? 0.372 -25.562 0.734 1 98.19 253 VAL A CA 1
ATOM 1985 C C . VAL A 1 253 ? 1.594 -24.656 0.705 1 98.19 253 VAL A C 1
ATOM 1987 O O . VAL A 1 253 ? 2.686 -25.078 0.319 1 98.19 253 VAL A O 1
ATOM 1990 N N . LEU A 1 254 ? 1.43 -23.406 1.104 1 98.19 254 LEU A N 1
ATOM 1991 C CA . LEU A 1 254 ? 2.551 -22.484 1.099 1 98.19 254 LEU A CA 1
ATOM 1992 C C . LEU A 1 254 ? 3.07 -22.25 2.514 1 98.19 254 LEU A C 1
ATOM 1994 O O . LEU A 1 254 ? 4.281 -22.25 2.744 1 98.19 254 LEU A O 1
ATOM 1998 N N . VAL A 1 255 ? 2.152 -22.047 3.471 1 97.12 255 VAL A N 1
ATOM 1999 C CA . VAL A 1 255 ? 2.604 -21.547 4.762 1 97.12 255 VAL A CA 1
ATOM 2000 C C . VAL A 1 255 ? 2.344 -22.578 5.848 1 97.12 255 VAL A C 1
ATOM 2002 O O . VAL A 1 255 ? 2.744 -22.391 7 1 97.12 255 VAL A O 1
ATOM 2005 N N . GLY A 1 256 ? 1.698 -23.672 5.512 1 97.56 256 GLY A N 1
ATOM 2006 C CA . GLY A 1 256 ? 1.256 -24.641 6.5 1 97.56 256 GLY A CA 1
ATOM 2007 C C . GLY A 1 256 ? 2.344 -25.625 6.906 1 97.56 256 GLY A C 1
ATOM 2008 O O . GLY A 1 256 ? 3.523 -25.406 6.625 1 97.56 256 GLY A O 1
ATOM 2009 N N . GLN A 1 257 ? 1.898 -26.625 7.574 1 97.56 257 GLN A N 1
ATOM 2010 C CA . GLN A 1 257 ? 2.799 -27.594 8.195 1 97.56 257 GLN A CA 1
ATOM 2011 C C . GLN A 1 257 ? 3.371 -28.562 7.16 1 97.56 257 GLN A C 1
ATOM 2013 O O . GLN A 1 257 ? 4.41 -29.172 7.391 1 97.56 257 GLN A O 1
ATOM 2018 N N . ARG A 1 258 ? 2.748 -28.703 6.02 1 97.81 258 ARG A N 1
ATOM 2019 C CA . ARG A 1 258 ? 3.166 -29.672 5.016 1 97.81 258 ARG A CA 1
ATOM 2020 C C . ARG A 1 258 ? 3.697 -28.984 3.768 1 97.81 258 ARG A C 1
ATOM 2022 O O . ARG A 1 258 ? 3.748 -29.578 2.689 1 97.81 258 ARG A O 1
ATOM 2029 N N . TYR A 1 259 ? 4.094 -27.703 3.938 1 98.5 259 TYR A N 1
ATOM 2030 C CA . TYR A 1 259 ? 4.496 -26.875 2.797 1 98.5 259 TYR A CA 1
ATOM 2031 C C . TYR A 1 259 ? 5.684 -27.5 2.07 1 98.5 259 TYR A C 1
ATOM 2033 O O . TYR A 1 259 ? 5.848 -27.312 0.863 1 98.5 259 TYR A O 1
ATOM 2041 N N . THR A 1 260 ? 6.527 -28.281 2.732 1 98.62 260 THR A N 1
ATOM 2042 C CA . THR A 1 260 ? 7.738 -28.828 2.137 1 98.62 260 THR A CA 1
ATOM 2043 C C . THR A 1 260 ? 7.398 -29.844 1.041 1 98.62 260 THR A C 1
ATOM 2045 O O . THR A 1 260 ? 8.195 -30.062 0.133 1 98.62 260 THR A O 1
ATOM 2048 N N . GLU A 1 261 ? 6.219 -30.438 1.122 1 98.75 261 GLU A N 1
ATOM 2049 C CA . GLU A 1 261 ? 5.801 -31.344 0.067 1 98.75 261 GLU A CA 1
ATOM 2050 C C . GLU A 1 261 ? 5.695 -30.625 -1.276 1 98.75 261 GLU A C 1
ATOM 2052 O O . GLU A 1 261 ? 6.113 -31.172 -2.305 1 98.75 261 GLU A O 1
ATOM 2057 N N . ALA A 1 262 ? 5.133 -29.484 -1.245 1 98.81 262 ALA A N 1
ATOM 2058 C CA . ALA A 1 262 ? 5.039 -28.688 -2.467 1 98.81 262 ALA A CA 1
ATOM 2059 C C . ALA A 1 262 ? 6.414 -28.188 -2.9 1 98.81 262 ALA A C 1
ATOM 2061 O O . ALA A 1 262 ? 6.738 -28.188 -4.09 1 98.81 262 ALA A O 1
ATOM 2062 N N . VAL A 1 263 ? 7.227 -27.734 -1.919 1 98.81 263 VAL A N 1
ATOM 2063 C CA . VAL A 1 263 ? 8.586 -27.281 -2.203 1 98.81 263 VAL A CA 1
ATOM 2064 C C . VAL A 1 263 ? 9.367 -28.406 -2.895 1 98.81 263 VAL A C 1
ATOM 2066 O O . VAL A 1 263 ? 10 -28.172 -3.932 1 98.81 263 VAL A O 1
ATOM 2069 N N . ASP A 1 264 ? 9.273 -29.547 -2.348 1 98.69 264 ASP A N 1
ATOM 2070 C CA . ASP A 1 264 ? 9.992 -30.688 -2.895 1 98.69 264 ASP A CA 1
ATOM 2071 C C . ASP A 1 264 ? 9.516 -31.016 -4.309 1 98.69 264 ASP A C 1
ATOM 2073 O O . ASP A 1 264 ? 10.32 -31.344 -5.18 1 98.69 264 ASP A O 1
ATOM 2077 N N . ALA A 1 265 ? 8.234 -30.953 -4.52 1 98.75 265 ALA A N 1
ATOM 2078 C CA . ALA A 1 265 ? 7.684 -31.203 -5.852 1 98.75 265 ALA A CA 1
ATOM 2079 C C . ALA A 1 265 ? 8.25 -30.234 -6.875 1 98.75 265 ALA A C 1
ATOM 2081 O O . ALA A 1 265 ? 8.609 -30.625 -7.988 1 98.75 265 ALA A O 1
ATOM 2082 N N . VAL A 1 266 ? 8.344 -28.984 -6.504 1 98.88 266 VAL A N 1
ATOM 2083 C CA . VAL A 1 266 ? 8.875 -27.969 -7.41 1 98.88 266 VAL A CA 1
ATOM 2084 C C . VAL A 1 266 ? 10.359 -28.219 -7.664 1 98.88 266 VAL A C 1
ATOM 2086 O O . VAL A 1 266 ? 10.805 -28.203 -8.812 1 98.88 266 VAL A O 1
ATOM 2089 N N . LEU A 1 267 ? 11.109 -28.453 -6.598 1 98.19 267 LEU A N 1
ATOM 2090 C CA . LEU A 1 267 ? 12.547 -28.656 -6.734 1 98.19 267 LEU A CA 1
ATOM 2091 C C . LEU A 1 267 ? 12.844 -29.891 -7.59 1 98.19 267 LEU A C 1
ATOM 2093 O O . LEU A 1 267 ? 13.75 -29.859 -8.422 1 98.19 267 LEU A O 1
ATOM 2097 N N . ASP A 1 268 ? 12.086 -30.969 -7.375 1 98.12 268 ASP A N 1
ATOM 2098 C CA . ASP A 1 268 ? 12.258 -32.188 -8.18 1 98.12 268 ASP A CA 1
ATOM 2099 C C . ASP A 1 268 ? 11.977 -31.891 -9.656 1 98.12 268 ASP A C 1
ATOM 2101 O O . ASP A 1 268 ? 12.711 -32.344 -10.531 1 98.12 268 ASP A O 1
ATOM 2105 N N . TRP A 1 269 ? 10.945 -31.172 -9.906 1 98.44 269 TRP A N 1
ATOM 2106 C CA . TRP A 1 269 ? 10.586 -30.812 -11.273 1 98.44 269 TRP A CA 1
ATOM 2107 C C . TRP A 1 269 ? 11.656 -29.953 -11.914 1 98.44 269 TRP A C 1
ATOM 2109 O O . TRP A 1 269 ? 12 -30.141 -13.078 1 98.44 269 TRP A O 1
ATOM 2119 N N . LEU A 1 270 ? 12.156 -28.953 -11.172 1 97 270 LEU A N 1
ATOM 2120 C CA . LEU A 1 270 ? 13.211 -28.078 -11.664 1 97 270 LEU A CA 1
ATOM 2121 C C . LEU A 1 270 ? 14.453 -28.891 -12.039 1 97 270 LEU A C 1
ATOM 2123 O O . LEU A 1 270 ? 15.078 -28.625 -13.07 1 97 270 LEU A O 1
ATOM 2127 N N . ARG A 1 271 ? 14.789 -29.844 -11.258 1 93.94 271 ARG A N 1
ATOM 2128 C CA . ARG A 1 271 ? 15.961 -30.688 -11.523 1 93.94 271 ARG A CA 1
ATOM 2129 C C . ARG A 1 271 ? 15.781 -31.5 -12.797 1 93.94 271 ARG A C 1
ATOM 2131 O O . ARG A 1 271 ? 16.734 -31.703 -13.547 1 93.94 271 ARG A O 1
ATOM 2138 N N . LYS A 1 272 ? 14.648 -31.875 -13.016 1 94.62 272 LYS A N 1
ATOM 2139 C CA . LYS A 1 272 ? 14.344 -32.719 -14.18 1 94.62 272 LYS A CA 1
ATOM 2140 C C . LYS A 1 272 ? 14.289 -31.875 -15.453 1 94.62 272 LYS A C 1
ATOM 2142 O O . LYS A 1 272 ? 14.742 -32.312 -16.516 1 94.62 272 LYS A O 1
ATOM 2147 N N . SER A 1 273 ? 13.781 -30.688 -15.32 1 92.12 273 SER A N 1
ATOM 2148 C CA . SER A 1 273 ? 13.445 -29.906 -16.5 1 92.12 273 SER A CA 1
ATOM 2149 C C . SER A 1 273 ? 14.555 -28.906 -16.828 1 92.12 273 SER A C 1
ATOM 2151 O O . SER A 1 273 ? 14.641 -28.406 -17.953 1 92.12 273 SER A O 1
ATOM 2153 N N . PHE A 1 274 ? 15.359 -28.453 -15.867 1 87 274 PHE A N 1
ATOM 2154 C CA . PHE A 1 274 ? 16.328 -27.375 -16.078 1 87 274 PHE A CA 1
ATOM 2155 C C . PHE A 1 274 ? 17.703 -27.781 -15.555 1 87 274 PHE A C 1
ATOM 2157 O O . PHE A 1 274 ? 18.547 -26.922 -15.297 1 87 274 PHE A O 1
ATOM 2164 N N . HIS A 1 275 ? 18.297 -28.938 -15.969 1 70.81 275 HIS A N 1
ATOM 2165 C CA . HIS A 1 275 ? 19.641 -29.422 -15.648 1 70.81 275 HIS A CA 1
ATOM 2166 C C . HIS A 1 275 ? 20.703 -28.469 -16.156 1 70.81 275 HIS A C 1
ATOM 2168 O O . HIS A 1 275 ? 20.531 -27.828 -17.203 1 70.81 275 HIS A O 1
ATOM 2174 N N . MET B 1 1 ? 5.168 15.219 -17.469 1 77.88 1 MET B N 1
ATOM 2175 C CA . MET B 1 1 ? 4.945 15.508 -16.047 1 77.88 1 MET B CA 1
ATOM 2176 C C . MET B 1 1 ? 6.25 15.422 -15.266 1 77.88 1 MET B C 1
ATOM 2178 O O . MET B 1 1 ? 7.07 14.531 -15.516 1 77.88 1 MET B O 1
ATOM 2182 N N . LYS B 1 2 ? 6.547 16.516 -14.531 1 86.94 2 LYS B N 1
ATOM 2183 C CA . LYS B 1 2 ? 7.684 16.5 -13.617 1 86.94 2 LYS B CA 1
ATOM 2184 C C . LYS B 1 2 ? 7.34 15.766 -12.32 1 86.94 2 LYS B C 1
ATOM 2186 O O . LYS B 1 2 ? 6.426 16.172 -11.602 1 86.94 2 LYS B O 1
ATOM 2191 N N . ASP B 1 3 ? 7.984 14.641 -12.023 1 94.12 3 ASP B N 1
ATOM 2192 C CA . ASP B 1 3 ? 7.785 13.867 -10.805 1 94.12 3 ASP B CA 1
ATOM 2193 C C . ASP B 1 3 ? 8.68 14.375 -9.68 1 94.12 3 ASP B C 1
ATOM 2195 O O . ASP B 1 3 ? 9.875 14.062 -9.641 1 94.12 3 ASP B O 1
ATOM 2199 N N . MET B 1 4 ? 8.141 15.078 -8.789 1 95.38 4 MET B N 1
ATOM 2200 C CA . MET B 1 4 ? 8.898 15.773 -7.754 1 95.38 4 MET B CA 1
ATOM 2201 C C . MET B 1 4 ? 9.523 14.781 -6.773 1 95.38 4 MET B C 1
ATOM 2203 O O . MET B 1 4 ? 10.438 15.133 -6.031 1 95.38 4 MET B O 1
ATOM 2207 N N . THR B 1 5 ? 9 13.516 -6.68 1 95.94 5 THR B N 1
ATOM 2208 C CA . THR B 1 5 ? 9.547 12.508 -5.777 1 95.94 5 THR B CA 1
ATOM 2209 C C . THR B 1 5 ? 10.93 12.062 -6.242 1 95.94 5 THR B C 1
ATOM 2211 O O . THR B 1 5 ? 11.695 11.492 -5.465 1 95.94 5 THR B O 1
ATOM 2214 N N . LYS B 1 6 ? 11.273 12.289 -7.477 1 94 6 LYS B N 1
ATOM 2215 C CA . LYS B 1 6 ? 12.562 11.891 -8.039 1 94 6 LYS B CA 1
ATOM 2216 C C . LYS B 1 6 ? 13.617 12.977 -7.812 1 94 6 LYS B C 1
ATOM 2218 O O . LYS B 1 6 ? 14.789 12.773 -8.117 1 94 6 LYS B O 1
ATOM 2223 N N . ARG B 1 7 ? 13.242 14.133 -7.203 1 94.38 7 ARG B N 1
ATOM 2224 C CA . ARG B 1 7 ? 14.148 15.266 -7.02 1 94.38 7 ARG B CA 1
ATOM 2225 C C . ARG B 1 7 ? 14.422 15.508 -5.539 1 94.38 7 ARG B C 1
ATOM 2227 O O . ARG B 1 7 ? 14.938 16.562 -5.164 1 94.38 7 ARG B O 1
ATOM 2234 N N . LEU B 1 8 ? 14.055 14.57 -4.785 1 96.94 8 LEU B N 1
ATOM 2235 C CA . LEU B 1 8 ? 14.273 14.703 -3.35 1 96.94 8 LEU B CA 1
ATOM 2236 C C . LEU B 1 8 ? 15.766 14.648 -3.021 1 96.94 8 LEU B C 1
ATOM 2238 O O . LEU B 1 8 ? 16.516 13.898 -3.645 1 96.94 8 LEU B O 1
ATOM 2242 N N . PRO B 1 9 ? 16.188 15.398 -2.049 1 96.38 9 PRO B N 1
ATOM 2243 C CA . PRO B 1 9 ? 17.578 15.273 -1.58 1 96.38 9 PRO B CA 1
ATOM 2244 C C . PRO B 1 9 ? 17.891 13.867 -1.062 1 96.38 9 PRO B C 1
ATOM 2246 O O . PRO B 1 9 ? 16.984 13.07 -0.826 1 96.38 9 PRO B O 1
ATOM 2249 N N . GLU B 1 10 ? 19.203 13.656 -0.948 1 96 10 GLU B N 1
ATOM 2250 C CA . GLU B 1 10 ? 19.625 12.383 -0.368 1 96 10 GLU B CA 1
ATOM 2251 C C . GLU B 1 10 ? 18.953 12.148 0.986 1 96 10 GLU B C 1
ATOM 2253 O O . GLU B 1 10 ? 18.844 13.07 1.799 1 96 10 GLU B O 1
ATOM 2258 N N . HIS B 1 11 ? 18.516 10.945 1.182 1 97.88 11 HIS B N 1
ATOM 2259 C CA . HIS B 1 11 ? 17.812 10.648 2.424 1 97.88 11 HIS B CA 1
ATOM 2260 C C . HIS B 1 11 ? 17.828 9.148 2.717 1 97.88 11 HIS B C 1
ATOM 2262 O O . HIS B 1 11 ? 18.203 8.352 1.857 1 97.88 11 HIS B O 1
ATOM 2268 N N . GLU B 1 12 ? 17.516 8.852 3.91 1 97.81 12 GLU B N 1
ATOM 2269 C CA . GLU B 1 12 ? 17.359 7.469 4.352 1 97.81 12 GLU B CA 1
ATOM 2270 C C . GLU B 1 12 ? 15.898 7.027 4.27 1 97.81 12 GLU B C 1
ATOM 2272 O O . GLU B 1 12 ? 14.992 7.793 4.602 1 97.81 12 GLU B O 1
ATOM 2277 N N . GLU B 1 13 ? 15.695 5.844 3.73 1 97.81 13 GLU B N 1
ATOM 2278 C CA . GLU B 1 13 ? 14.391 5.199 3.742 1 97.81 13 GLU B CA 1
ATOM 2279 C C . GLU B 1 13 ? 14.375 3.99 4.676 1 97.81 13 GLU B C 1
ATOM 2281 O O . GLU B 1 13 ? 15.312 3.189 4.676 1 97.81 13 GLU B O 1
ATOM 2286 N N . LYS B 1 14 ? 13.312 3.896 5.441 1 96.88 14 LYS B N 1
ATOM 2287 C CA . LYS B 1 14 ? 13.234 2.723 6.305 1 96.88 14 LYS B CA 1
ATOM 2288 C C . LYS B 1 14 ? 11.781 2.387 6.645 1 96.88 14 LYS B C 1
ATOM 2290 O O . LYS B 1 14 ? 10.898 3.238 6.516 1 96.88 14 LYS B O 1
ATOM 2295 N N . TYR B 1 15 ? 11.531 1.164 6.988 1 97.94 15 TYR B N 1
ATOM 2296 C CA . TYR B 1 15 ? 10.242 0.692 7.488 1 97.94 15 TYR B CA 1
ATOM 2297 C C . TYR B 1 15 ? 10.258 0.551 9.008 1 97.94 15 TYR B C 1
ATOM 2299 O O . TYR B 1 15 ? 11.195 -0.028 9.57 1 97.94 15 TYR B O 1
ATOM 2307 N N . ILE B 1 16 ? 9.234 1.054 9.648 1 97.44 16 ILE B N 1
ATOM 2308 C CA . ILE B 1 16 ? 9.281 1.018 11.102 1 97.44 16 ILE B CA 1
ATOM 2309 C C . ILE B 1 16 ? 7.973 0.44 11.648 1 97.44 16 ILE B C 1
ATOM 2311 O O . ILE B 1 16 ? 6.941 0.477 10.969 1 97.44 16 ILE B O 1
ATOM 2315 N N . GLY B 1 17 ? 8.125 -0.151 12.828 1 93.12 17 GLY B N 1
ATOM 2316 C CA . GLY B 1 17 ? 6.949 -0.553 13.586 1 93.12 17 GLY B CA 1
ATOM 2317 C C . GLY B 1 17 ? 6.383 -1.891 13.148 1 93.12 17 GLY B C 1
ATOM 2318 O O . GLY B 1 17 ? 6.957 -2.561 12.289 1 93.12 17 GLY B O 1
ATOM 2319 N N . GLU B 1 18 ? 5.23 -2.199 13.727 1 89.81 18 GLU B N 1
ATOM 2320 C CA . GLU B 1 18 ? 4.582 -3.49 13.516 1 89.81 18 GLU B CA 1
ATOM 2321 C C . GLU B 1 18 ? 3.938 -3.562 12.133 1 89.81 18 GLU B C 1
ATOM 2323 O O . GLU B 1 18 ? 3.76 -4.652 11.586 1 89.81 18 GLU B O 1
ATOM 2328 N N . HIS B 1 19 ? 3.686 -2.395 11.539 1 95.5 19 HIS B N 1
ATOM 2329 C CA . HIS B 1 19 ? 2.93 -2.365 10.297 1 95.5 19 HIS B CA 1
ATOM 2330 C C . HIS B 1 19 ? 3.791 -1.869 9.141 1 95.5 19 HIS B C 1
ATOM 2332 O O . HIS B 1 19 ? 3.27 -1.485 8.086 1 95.5 19 HIS B O 1
ATOM 2338 N N . ASP B 1 20 ? 5.113 -1.816 9.391 1 97.62 20 ASP B N 1
ATOM 2339 C CA . ASP B 1 20 ? 6.066 -1.444 8.352 1 97.62 20 ASP B CA 1
ATOM 2340 C C . ASP B 1 20 ? 5.691 -0.105 7.719 1 97.62 20 ASP B C 1
ATOM 2342 O O . ASP B 1 20 ? 5.461 -0.026 6.508 1 97.62 20 ASP B O 1
ATOM 2346 N N . LEU B 1 21 ? 5.637 0.923 8.547 1 98.81 21 LEU B N 1
ATOM 2347 C CA . LEU B 1 21 ? 5.414 2.277 8.055 1 98.81 21 LEU B CA 1
ATOM 2348 C C . LEU B 1 21 ? 6.633 2.777 7.281 1 98.81 21 LEU B C 1
ATOM 2350 O O . LEU B 1 21 ? 7.754 2.738 7.793 1 98.81 21 LEU B O 1
ATOM 2354 N N . PHE B 1 22 ? 6.434 3.232 6.055 1 98.88 22 PHE B N 1
ATOM 2355 C CA . PHE B 1 22 ? 7.512 3.789 5.254 1 98.88 22 PHE B CA 1
ATOM 2356 C C . PHE B 1 22 ? 7.875 5.191 5.73 1 98.88 22 PHE B C 1
ATOM 2358 O O . PHE B 1 22 ? 7.023 6.082 5.754 1 98.88 22 PHE B O 1
ATOM 2365 N N . LEU B 1 23 ? 9.078 5.391 6.168 1 98.88 23 LEU B N 1
ATOM 2366 C CA . LEU B 1 23 ? 9.586 6.641 6.723 1 98.88 23 LEU B CA 1
ATOM 2367 C C . LEU B 1 23 ? 10.797 7.129 5.945 1 98.88 23 LEU B C 1
ATOM 2369 O O . LEU B 1 23 ? 11.695 6.348 5.633 1 98.88 23 LEU B O 1
ATOM 2373 N N . GLU B 1 24 ? 10.75 8.375 5.543 1 98.81 24 GLU B N 1
ATOM 2374 C CA . GLU B 1 24 ? 11.891 9.039 4.922 1 98.81 24 GLU B CA 1
ATOM 2375 C C . GLU B 1 24 ? 12.539 10.031 5.879 1 98.81 24 GLU B C 1
ATOM 2377 O O . GLU B 1 24 ? 11.852 10.836 6.512 1 98.81 24 GLU B O 1
ATOM 2382 N N . ILE B 1 25 ? 13.828 9.961 6.008 1 98.56 25 ILE B N 1
ATOM 2383 C CA . ILE B 1 25 ? 14.57 10.797 6.949 1 98.56 25 ILE B CA 1
ATOM 2384 C C . ILE B 1 25 ? 15.625 11.609 6.199 1 98.56 25 ILE B C 1
ATOM 2386 O O . ILE B 1 25 ? 16.469 11.039 5.5 1 98.56 25 ILE B O 1
ATOM 2390 N N . PHE B 1 26 ? 15.547 12.875 6.352 1 97.75 26 PHE B N 1
ATOM 2391 C CA . PHE B 1 26 ? 16.453 13.812 5.699 1 97.75 26 PHE B CA 1
ATOM 2392 C C . PHE B 1 26 ? 17.297 14.562 6.727 1 97.75 26 PHE B C 1
ATOM 2394 O O . PHE B 1 26 ? 16.75 15.227 7.613 1 97.75 26 PHE B O 1
ATOM 2401 N N . GLU B 1 27 ? 18.562 14.461 6.559 1 95.06 27 GLU B N 1
ATOM 2402 C CA . GLU B 1 27 ? 19.438 15.273 7.414 1 95.06 27 GLU B CA 1
ATOM 2403 C C . GLU B 1 27 ? 19.516 16.703 6.902 1 95.06 27 GLU B C 1
ATOM 2405 O O . GLU B 1 27 ? 19.5 16.938 5.691 1 95.06 27 GLU B O 1
ATOM 2410 N N . GLY B 1 28 ? 19.594 17.594 7.828 1 92.69 28 GLY B N 1
ATOM 2411 C CA . GLY B 1 28 ? 19.781 18.984 7.438 1 92.69 28 GLY B CA 1
ATOM 2412 C C . GLY B 1 28 ? 21.156 19.266 6.883 1 92.69 28 GLY B C 1
ATOM 2413 O O . GLY B 1 28 ? 22.141 18.641 7.293 1 92.69 28 GLY B O 1
ATOM 2414 N N . ASP B 1 29 ? 21.047 20.188 5.965 1 87.62 29 ASP B N 1
ATOM 2415 C CA . ASP B 1 29 ? 22.344 20.625 5.418 1 87.62 29 ASP B CA 1
ATOM 2416 C C . ASP B 1 29 ? 23.109 21.484 6.422 1 87.62 29 ASP B C 1
ATOM 2418 O O . ASP B 1 29 ? 22.5 22.125 7.285 1 87.62 29 ASP B O 1
ATOM 2422 N N . ASN B 1 30 ? 24.453 21.516 6.164 1 73.81 30 ASN B N 1
ATOM 2423 C CA . ASN B 1 30 ? 25.406 22.422 6.812 1 73.81 30 ASN B CA 1
ATOM 2424 C C . ASN B 1 30 ? 25.094 22.594 8.297 1 73.81 30 ASN B C 1
ATOM 2426 O O . ASN B 1 30 ? 24.984 23.703 8.797 1 73.81 30 ASN B O 1
ATOM 2430 N N . LEU B 1 31 ? 24.859 21.406 8.953 1 65.31 31 LEU B N 1
ATOM 2431 C CA . LEU B 1 31 ? 24.531 21.422 10.375 1 65.31 31 LEU B CA 1
ATOM 2432 C C . LEU B 1 31 ? 25.625 22.094 11.18 1 65.31 31 LEU B C 1
ATOM 2434 O O . LEU B 1 31 ? 26.797 21.75 11.055 1 65.31 31 LEU B O 1
ATOM 2438 N N . SER B 1 32 ? 25.547 23.406 11.227 1 56.94 32 SER B N 1
ATOM 2439 C CA . SER B 1 32 ? 26.469 24.031 12.164 1 56.94 32 SER B CA 1
ATOM 2440 C C . SER B 1 32 ? 26 23.875 13.602 1 56.94 32 SER B C 1
ATOM 2442 O O . SER B 1 32 ? 24.797 23.844 13.867 1 56.94 32 SER B O 1
ATOM 2444 N N . GLY B 1 33 ? 26.922 23.828 14.5 1 55.62 33 GLY B N 1
ATOM 2445 C CA . GLY B 1 33 ? 26.938 23.781 15.953 1 55.62 33 GLY B CA 1
ATOM 2446 C C . GLY B 1 33 ? 25.578 23.5 16.562 1 55.62 33 GLY B C 1
ATOM 2447 O O . GLY B 1 33 ? 25.156 22.344 16.656 1 55.62 33 GLY B O 1
ATOM 2448 N N . SER B 1 34 ? 24.766 24.609 16.812 1 53.53 34 SER B N 1
ATOM 2449 C CA . SER B 1 34 ? 23.547 24.594 17.609 1 53.53 34 SER B CA 1
ATOM 2450 C C . SER B 1 34 ? 22.391 23.906 16.875 1 53.53 34 SER B C 1
ATOM 2452 O O . SER B 1 34 ? 21.375 23.547 17.484 1 53.53 34 SER B O 1
ATOM 2454 N N . ALA B 1 35 ? 22.516 23.688 15.562 1 60.16 35 ALA B N 1
ATOM 2455 C CA . ALA B 1 35 ? 21.453 23.109 14.742 1 60.16 35 ALA B CA 1
ATOM 2456 C C . ALA B 1 35 ? 21.188 21.656 15.141 1 60.16 35 ALA B C 1
ATOM 2458 O O . ALA B 1 35 ? 20.078 21.156 14.953 1 60.16 35 ALA B O 1
ATOM 2459 N N . HIS B 1 36 ? 22.156 21.156 15.859 1 63.81 36 HIS B N 1
ATOM 2460 C CA . HIS B 1 36 ? 22.016 19.766 16.297 1 63.81 36 HIS B CA 1
ATOM 2461 C C . HIS B 1 36 ? 21.047 19.656 17.469 1 63.81 36 HIS B C 1
ATOM 2463 O O . HIS B 1 36 ? 20.516 18.578 17.734 1 63.81 36 HIS B O 1
ATOM 2469 N N . GLU B 1 37 ? 20.719 20.812 17.984 1 77.31 37 GLU B N 1
ATOM 2470 C CA . GLU B 1 37 ? 19.922 20.75 19.203 1 77.31 37 GLU B CA 1
ATOM 2471 C C . GLU B 1 37 ? 18.453 21.031 18.922 1 77.31 37 GLU B C 1
ATOM 2473 O O . GLU B 1 37 ? 17.594 20.797 19.781 1 77.31 37 GLU B O 1
ATOM 2478 N N . ARG B 1 38 ? 18.141 21.438 17.703 1 88.69 38 ARG B N 1
ATOM 2479 C CA . ARG B 1 38 ? 16.734 21.766 17.406 1 88.69 38 ARG B CA 1
ATOM 2480 C C . ARG B 1 38 ? 15.922 20.484 17.203 1 88.69 38 ARG B C 1
ATOM 2482 O O . ARG B 1 38 ? 16.453 19.484 16.719 1 88.69 38 ARG B O 1
ATOM 2489 N N . PRO B 1 39 ? 14.648 20.609 17.641 1 95.56 39 PRO B N 1
ATOM 2490 C CA . PRO B 1 39 ? 13.781 19.469 17.344 1 95.56 39 PRO B CA 1
ATOM 2491 C C . PRO B 1 39 ? 13.625 19.203 15.852 1 95.56 39 PRO B C 1
ATOM 2493 O O . PRO B 1 39 ? 13.609 20.156 15.055 1 95.56 39 PRO B O 1
ATOM 2496 N N . PRO B 1 40 ? 13.523 18 15.477 1 97.25 40 PRO B N 1
ATOM 2497 C CA . PRO B 1 40 ? 13.273 17.703 14.062 1 97.25 40 PRO B CA 1
ATOM 2498 C C . PRO B 1 40 ? 11.852 18.047 13.633 1 97.25 40 PRO B C 1
ATOM 2500 O O . PRO B 1 40 ? 10.984 18.281 14.484 1 97.25 40 PRO B O 1
ATOM 2503 N N . LEU B 1 41 ? 11.695 18.141 12.312 1 98.5 41 LEU B N 1
ATOM 2504 C CA . LEU B 1 41 ? 10.367 18.297 11.734 1 98.5 41 LEU B CA 1
ATOM 2505 C C . LEU B 1 41 ? 9.781 16.953 11.328 1 98.5 41 LEU B C 1
ATOM 2507 O O . LEU B 1 41 ? 10.477 16.109 10.75 1 98.5 41 LEU B O 1
ATOM 2511 N N . LEU B 1 42 ? 8.547 16.719 11.695 1 98.94 42 LEU B N 1
ATOM 2512 C CA . LEU B 1 42 ? 7.809 15.547 11.227 1 98.94 42 LEU B CA 1
ATOM 2513 C C . LEU B 1 42 ? 6.645 15.961 10.336 1 98.94 42 LEU B C 1
ATOM 2515 O O . LEU B 1 42 ? 5.707 16.609 10.797 1 98.94 42 LEU B O 1
ATOM 2519 N 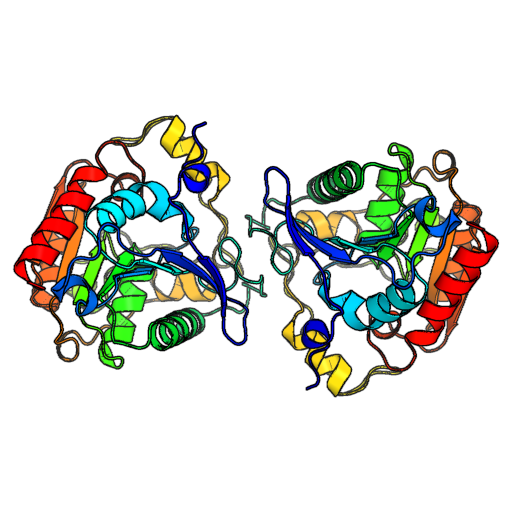N . PHE B 1 43 ? 6.754 15.57 9.094 1 98.94 43 PHE B N 1
ATOM 2520 C CA . PHE B 1 43 ? 5.715 15.891 8.117 1 98.94 43 PHE B CA 1
ATOM 2521 C C . PHE B 1 43 ? 4.672 14.781 8.055 1 98.94 43 PHE B C 1
ATOM 2523 O O . PHE B 1 43 ? 4.996 13.633 7.738 1 98.94 43 PHE B O 1
ATOM 2530 N N . VAL B 1 44 ? 3.402 15.117 8.336 1 98.94 44 VAL B N 1
ATOM 2531 C CA . VAL B 1 44 ? 2.279 14.188 8.367 1 98.94 44 VAL B CA 1
ATOM 2532 C C . VAL B 1 44 ? 1.295 14.516 7.25 1 98.94 44 VAL B C 1
ATOM 2534 O O . VAL B 1 44 ? 0.723 15.609 7.219 1 98.94 44 VAL B O 1
ATOM 2537 N N . HIS B 1 45 ? 1.06 13.586 6.375 1 98.88 45 HIS B N 1
ATOM 2538 C CA . HIS B 1 45 ? 0.309 13.828 5.148 1 98.88 45 HIS B CA 1
ATOM 2539 C C . HIS B 1 45 ? -1.193 13.781 5.402 1 98.88 45 HIS B C 1
ATOM 2541 O O . HIS B 1 45 ? -1.633 13.391 6.484 1 98.88 45 HIS B O 1
ATOM 2547 N N . GLY B 1 46 ? -1.979 14.227 4.434 1 98.69 46 GLY B N 1
ATOM 2548 C CA . GLY B 1 46 ? -3.432 14.227 4.492 1 98.69 46 GLY B CA 1
ATOM 2549 C C . GLY B 1 46 ? -4.055 12.977 3.895 1 98.69 46 GLY B C 1
ATOM 2550 O O . GLY B 1 46 ? -3.344 12.047 3.514 1 98.69 46 GLY B O 1
ATOM 2551 N N . ALA B 1 47 ? -5.395 12.992 3.852 1 98.31 47 ALA B N 1
ATOM 2552 C CA . ALA B 1 47 ? -6.121 11.875 3.25 1 98.31 47 ALA B CA 1
ATOM 2553 C C . ALA B 1 47 ? -5.77 11.727 1.771 1 98.31 47 ALA B C 1
ATOM 2555 O O . ALA B 1 47 ? -5.461 12.711 1.1 1 98.31 47 ALA B O 1
ATOM 2556 N N . PHE B 1 48 ? -5.809 10.508 1.234 1 98.38 48 PHE B N 1
ATOM 2557 C CA . PHE B 1 48 ? -5.621 10.156 -0.17 1 98.38 48 PHE B CA 1
ATOM 2558 C C . PHE B 1 48 ? -4.176 10.383 -0.598 1 98.38 48 PHE B C 1
ATOM 2560 O O . PHE B 1 48 ? -3.828 10.172 -1.761 1 98.38 48 PHE B O 1
ATOM 2567 N N . THR B 1 49 ? -3.314 10.836 0.323 1 98.5 49 THR B N 1
ATOM 2568 C CA . THR B 1 49 ? -1.978 11.234 -0.096 1 98.5 49 THR B CA 1
ATOM 2569 C C . THR B 1 49 ? -0.913 10.438 0.646 1 98.5 49 THR B C 1
ATOM 2571 O O . THR B 1 49 ? -1.209 9.398 1.235 1 98.5 49 THR B O 1
ATOM 2574 N N . GLY B 1 50 ? 0.312 10.828 0.608 1 98.62 50 GLY B N 1
ATOM 2575 C CA . GLY B 1 50 ? 1.519 10.336 1.254 1 98.62 50 GLY B CA 1
ATOM 2576 C C . GLY B 1 50 ? 2.609 11.383 1.357 1 98.62 50 GLY B C 1
ATOM 2577 O O . GLY B 1 50 ? 2.373 12.562 1.079 1 98.62 50 GLY B O 1
ATOM 2578 N N . SER B 1 51 ? 3.773 10.867 1.694 1 98.75 51 SER B N 1
ATOM 2579 C CA . SER B 1 51 ? 4.891 11.781 1.898 1 98.75 51 SER B CA 1
ATOM 2580 C C . SER B 1 51 ? 5.27 12.492 0.603 1 98.75 51 SER B C 1
ATOM 2582 O O . SER B 1 51 ? 5.898 13.555 0.631 1 98.75 51 SER B O 1
ATOM 2584 N N . TRP B 1 52 ? 4.867 11.906 -0.541 1 98.25 52 TRP B N 1
ATOM 2585 C CA . TRP B 1 52 ? 5.168 12.516 -1.834 1 98.25 52 TRP B CA 1
ATOM 2586 C C . TRP B 1 52 ? 4.637 13.945 -1.902 1 98.25 52 TRP B C 1
ATOM 2588 O O . TRP B 1 52 ? 5.18 14.773 -2.633 1 98.25 52 TRP B O 1
ATOM 2598 N N . MET B 1 53 ? 3.605 14.289 -1.167 1 98.12 53 MET B N 1
ATOM 2599 C CA . MET B 1 53 ? 2.969 15.602 -1.245 1 98.12 53 MET B CA 1
ATOM 2600 C C . MET B 1 53 ? 3.902 16.688 -0.725 1 98.12 53 MET B C 1
ATOM 2602 O O . MET B 1 53 ? 3.693 17.875 -0.998 1 98.12 53 MET B O 1
ATOM 2606 N N . TRP B 1 54 ? 4.93 16.297 0.035 1 98.75 54 TRP B N 1
ATOM 2607 C CA . TRP B 1 54 ? 5.855 17.25 0.646 1 98.75 54 TRP B CA 1
ATOM 2608 C C . TRP B 1 54 ? 7.074 17.469 -0.242 1 98.75 54 TRP B C 1
ATOM 2610 O O . TRP B 1 54 ? 8.016 18.172 0.142 1 98.75 54 TRP B O 1
ATOM 2620 N N . SER B 1 55 ? 7.109 16.891 -1.4 1 98.38 55 SER B N 1
ATOM 2621 C CA . SER B 1 55 ? 8.312 16.828 -2.23 1 98.38 55 SER B CA 1
ATOM 2622 C C . SER B 1 55 ? 8.82 18.219 -2.57 1 98.38 55 SER B C 1
ATOM 2624 O O . SER B 1 55 ? 10.023 18.438 -2.689 1 98.38 55 SER B O 1
ATOM 2626 N N . LYS B 1 56 ? 7.906 19.188 -2.711 1 98 56 LYS B N 1
ATOM 2627 C CA . LYS B 1 56 ? 8.328 20.547 -2.994 1 98 56 LYS B CA 1
ATOM 2628 C C . LYS B 1 56 ? 8.789 21.266 -1.723 1 98 56 LYS B C 1
ATOM 2630 O O . LYS B 1 56 ? 9.602 22.188 -1.781 1 98 56 LYS B O 1
ATOM 2635 N N . TYR B 1 57 ? 8.273 20.812 -0.574 1 98.56 57 TYR B N 1
ATOM 2636 C CA . TYR B 1 57 ? 8.539 21.469 0.706 1 98.56 57 TYR B CA 1
ATOM 2637 C C . TYR B 1 57 ? 9.914 21.078 1.239 1 98.56 57 TYR B C 1
ATOM 2639 O O . TYR B 1 57 ? 10.695 21.938 1.645 1 98.56 57 TYR B O 1
ATOM 2647 N N . LEU B 1 58 ? 10.219 19.797 1.202 1 98.62 58 LEU B N 1
ATOM 2648 C CA . LEU B 1 58 ? 11.312 19.188 1.956 1 98.62 58 LEU B CA 1
ATOM 2649 C C . LEU B 1 58 ? 12.648 19.844 1.604 1 98.62 58 LEU B C 1
ATOM 2651 O O . LEU B 1 58 ? 13.414 20.219 2.494 1 98.62 58 LEU B O 1
ATOM 2655 N N . PRO B 1 59 ? 12.906 20.125 0.309 1 98 59 PRO B N 1
ATOM 2656 C CA . PRO B 1 59 ? 14.211 20.703 -0.027 1 98 59 PRO B CA 1
ATOM 2657 C C . PRO B 1 59 ? 14.445 22.047 0.652 1 98 59 PRO B C 1
ATOM 2659 O O . PRO B 1 59 ? 15.578 22.375 1.01 1 98 59 PRO B O 1
ATOM 2662 N N . HIS B 1 60 ? 13.422 22.828 0.878 1 97.88 60 HIS B N 1
ATOM 2663 C CA . HIS B 1 60 ? 13.562 24.156 1.477 1 97.88 60 HIS B CA 1
ATOM 2664 C C . HIS B 1 60 ? 13.969 24.062 2.943 1 97.88 60 HIS B C 1
ATOM 2666 O O . HIS B 1 60 ? 14.797 24.828 3.418 1 97.88 60 HIS B O 1
ATOM 2672 N N . PHE B 1 61 ? 13.414 23.125 3.637 1 97.31 61 PHE B N 1
ATOM 2673 C CA . PHE B 1 61 ? 13.703 22.969 5.055 1 97.31 61 PHE B CA 1
ATOM 2674 C C . PHE B 1 61 ? 15.078 22.328 5.258 1 97.31 61 PHE B C 1
ATOM 2676 O O . PHE B 1 61 ? 15.828 22.734 6.152 1 97.31 61 PHE B O 1
ATOM 2683 N N . ILE B 1 62 ? 15.359 21.344 4.383 1 96.31 62 ILE B N 1
ATOM 2684 C CA . ILE B 1 62 ? 16.656 20.672 4.445 1 96.31 62 ILE B CA 1
ATOM 2685 C C . ILE B 1 62 ? 17.766 21.688 4.199 1 96.31 62 ILE B C 1
ATOM 2687 O O . ILE B 1 62 ? 18.766 21.703 4.926 1 96.31 62 ILE B O 1
ATOM 2691 N N . ARG B 1 63 ? 17.562 22.547 3.248 1 94.56 63 ARG B N 1
ATOM 2692 C CA . ARG B 1 63 ? 18.547 23.578 2.912 1 94.56 63 ARG B CA 1
ATOM 2693 C C . ARG B 1 63 ? 18.766 24.516 4.082 1 94.56 63 ARG B C 1
ATOM 2695 O O . ARG B 1 63 ? 19.875 25.047 4.254 1 94.56 63 ARG B O 1
ATOM 2702 N N . GLU B 1 64 ? 17.766 24.688 4.902 1 93.75 64 GLU B N 1
ATOM 2703 C CA . GLU B 1 64 ? 17.859 25.562 6.059 1 93.75 64 GLU B CA 1
ATOM 2704 C C . GLU B 1 64 ? 18.391 24.828 7.285 1 93.75 64 GLU B C 1
ATOM 2706 O O . GLU B 1 64 ? 18.391 25.359 8.391 1 93.75 64 GLU B O 1
ATOM 2711 N N . GLY B 1 65 ? 18.734 23.531 7.113 1 93.38 65 GLY B N 1
ATOM 2712 C CA . GLY B 1 65 ? 19.438 22.781 8.148 1 93.38 65 GLY B CA 1
ATOM 2713 C C . GLY B 1 65 ? 18.516 21.984 9.047 1 93.38 65 GLY B C 1
ATOM 2714 O O . GLY B 1 65 ? 18.922 21.531 10.117 1 93.38 65 GLY B O 1
ATOM 2715 N N . TRP B 1 66 ? 17.281 21.859 8.703 1 95.69 66 TRP B N 1
ATOM 2716 C CA . TRP B 1 66 ? 16.344 21.109 9.531 1 95.69 66 TRP B CA 1
ATOM 2717 C C . TRP B 1 66 ? 16.422 19.609 9.234 1 95.69 66 TRP B C 1
ATOM 2719 O O . TRP B 1 66 ? 16.438 19.203 8.07 1 95.69 66 TRP B O 1
ATOM 2729 N N . LYS B 1 67 ? 16.516 18.828 10.25 1 96.38 67 LYS B N 1
ATOM 2730 C CA . LYS B 1 67 ? 16.266 17.391 10.086 1 96.38 67 LYS B CA 1
ATOM 2731 C C . LYS B 1 67 ? 14.781 17.125 9.867 1 96.38 67 LYS B C 1
ATOM 2733 O O . LYS B 1 67 ? 13.945 17.578 10.641 1 96.38 67 LYS B O 1
ATOM 2738 N N . CYS B 1 68 ? 14.492 16.422 8.836 1 98.06 68 CYS B N 1
ATOM 2739 C CA . CYS B 1 68 ? 13.094 16.219 8.469 1 98.06 68 CYS B CA 1
ATOM 2740 C C . CYS B 1 68 ? 12.75 14.742 8.414 1 98.06 68 CYS B C 1
ATOM 2742 O O . CYS B 1 68 ? 13.523 13.938 7.898 1 98.06 68 CYS B O 1
ATOM 2744 N N . TYR B 1 69 ? 11.656 14.398 9.039 1 98.75 69 TYR B N 1
ATOM 2745 C CA . TYR B 1 69 ? 10.992 13.109 8.867 1 98.75 69 TYR B CA 1
ATOM 2746 C C . TYR B 1 69 ? 9.719 13.258 8.047 1 98.75 69 TYR B C 1
ATOM 2748 O O . TYR B 1 69 ? 8.883 14.117 8.328 1 98.75 69 TYR B O 1
ATOM 2756 N N . ALA B 1 70 ? 9.609 12.547 7.004 1 98.94 70 ALA B N 1
ATOM 2757 C CA . ALA B 1 70 ? 8.367 12.445 6.25 1 98.94 70 ALA B CA 1
ATOM 2758 C C . ALA B 1 70 ? 7.777 11.039 6.352 1 98.94 70 ALA B C 1
ATOM 2760 O O . ALA B 1 70 ? 8.367 10.07 5.863 1 98.94 70 ALA B O 1
ATOM 2761 N N . MET B 1 71 ? 6.629 10.93 6.945 1 98.88 71 MET B N 1
ATOM 2762 C CA . MET B 1 71 ? 6.074 9.609 7.223 1 98.88 71 MET B CA 1
ATOM 2763 C C . MET B 1 71 ? 4.969 9.258 6.23 1 98.88 71 MET B C 1
ATOM 2765 O O . MET B 1 71 ? 4.477 10.133 5.516 1 98.88 71 MET B O 1
ATOM 2769 N N . ASN B 1 72 ? 4.613 8.008 6.191 1 98.94 72 ASN B N 1
ATOM 2770 C CA . ASN B 1 72 ? 3.43 7.473 5.527 1 98.94 72 ASN B CA 1
ATOM 2771 C C . ASN B 1 72 ? 2.633 6.555 6.453 1 98.94 72 ASN B C 1
ATOM 2773 O O . ASN B 1 72 ? 3.16 5.562 6.949 1 98.94 72 ASN B O 1
ATOM 2777 N N . MET B 1 73 ? 1.418 6.957 6.676 1 98.69 73 MET B N 1
ATOM 2778 C CA . MET B 1 73 ? 0.537 6.129 7.496 1 98.69 73 MET B CA 1
ATOM 2779 C C . MET B 1 73 ? 0.302 4.77 6.84 1 98.69 73 MET B C 1
ATOM 2781 O O . MET B 1 73 ? 0.613 4.582 5.664 1 98.69 73 MET B O 1
ATOM 2785 N N . ARG B 1 74 ? -0.16 3.781 7.66 1 98.44 74 ARG B N 1
ATOM 2786 C CA . ARG B 1 74 ? -0.427 2.455 7.113 1 98.44 74 ARG B CA 1
ATOM 2787 C C . ARG B 1 74 ? -1.281 2.545 5.852 1 98.44 74 ARG B C 1
ATOM 2789 O O . ARG B 1 74 ? -2.211 3.352 5.785 1 98.44 74 ARG B O 1
ATOM 2796 N N . SER B 1 75 ? -0.908 1.802 4.836 1 98.38 75 SER B N 1
ATOM 2797 C CA . SER B 1 75 ? -1.634 1.649 3.578 1 98.38 75 SER B CA 1
ATOM 2798 C C . SER B 1 75 ? -1.606 2.939 2.764 1 98.38 75 SER B C 1
ATOM 2800 O O . SER B 1 75 ? -2.521 3.207 1.982 1 98.38 75 SER B O 1
ATOM 2802 N N . HIS B 1 76 ? -0.584 3.773 3.014 1 98.75 76 HIS B N 1
ATOM 2803 C CA . HIS B 1 76 ? -0.381 4.949 2.178 1 98.75 76 HIS B CA 1
ATOM 2804 C C . HIS B 1 76 ? 1.005 4.945 1.542 1 98.75 76 HIS B C 1
ATOM 2806 O O . HIS B 1 76 ? 1.994 4.621 2.203 1 98.75 76 HIS B O 1
ATOM 2812 N N . TYR B 1 77 ? 1.077 5.309 0.251 1 98.5 77 TYR B N 1
ATOM 2813 C CA . TYR B 1 77 ? 2.293 5.402 -0.549 1 98.5 77 TYR B CA 1
ATOM 2814 C C . TYR B 1 77 ? 3.078 4.098 -0.507 1 98.5 77 TYR B C 1
ATOM 2816 O O . TYR B 1 77 ? 2.639 3.084 -1.055 1 98.5 77 TYR B O 1
ATOM 2824 N N . LYS B 1 78 ? 4.156 3.992 0.247 1 98.5 78 LYS B N 1
ATOM 2825 C CA . LYS B 1 78 ? 4.984 2.791 0.214 1 98.5 78 LYS B CA 1
ATOM 2826 C C . LYS B 1 78 ? 4.953 2.064 1.556 1 98.5 78 LYS B C 1
ATOM 2828 O O . LYS B 1 78 ? 5.684 1.093 1.759 1 98.5 78 LYS B O 1
ATOM 2833 N N . SER B 1 79 ? 4.09 2.555 2.484 1 98.81 79 SER B N 1
ATOM 2834 C CA . SER B 1 79 ? 3.836 1.764 3.686 1 98.81 79 SER B CA 1
ATOM 2835 C C . SER B 1 79 ? 3.158 0.441 3.342 1 98.81 79 SER B C 1
ATOM 2837 O O . SER B 1 79 ? 2.492 0.327 2.312 1 98.81 79 SER B O 1
ATOM 2839 N N . ARG B 1 80 ? 3.336 -0.5 4.227 1 98.44 80 ARG B N 1
ATOM 2840 C CA . ARG B 1 80 ? 2.715 -1.797 3.975 1 98.44 80 ARG B CA 1
ATOM 2841 C C . ARG B 1 80 ? 1.203 -1.661 3.826 1 98.44 80 ARG B C 1
ATOM 2843 O O . ARG B 1 80 ? 0.561 -0.943 4.594 1 98.44 80 ARG B O 1
ATOM 2850 N N . VAL B 1 81 ? 0.732 -2.348 2.846 1 98.06 81 VAL B N 1
ATOM 2851 C CA . VAL B 1 81 ? -0.698 -2.334 2.557 1 98.06 81 VAL B CA 1
ATOM 2852 C C . VAL B 1 81 ? -1.435 -3.229 3.553 1 98.06 81 VAL B C 1
ATOM 2854 O O . VAL B 1 81 ? -1.076 -4.395 3.732 1 98.06 81 VAL B O 1
ATOM 2857 N N . LEU B 1 82 ? -2.363 -2.709 4.207 1 97.12 82 LEU B N 1
ATOM 2858 C CA . LEU B 1 82 ? -3.289 -3.424 5.082 1 97.12 82 LEU B CA 1
ATOM 2859 C C . LEU B 1 82 ? -4.707 -3.375 4.523 1 97.12 82 LEU B C 1
ATOM 2861 O O . LEU B 1 82 ? -4.941 -2.797 3.459 1 97.12 82 LEU B O 1
ATOM 2865 N N . ASP B 1 83 ? -5.605 -4.008 5.191 1 97.31 83 ASP B N 1
ATOM 2866 C CA . ASP B 1 83 ? -7.012 -3.963 4.801 1 97.31 83 ASP B CA 1
ATOM 2867 C C . ASP B 1 83 ? -7.645 -2.627 5.18 1 97.31 83 ASP B C 1
ATOM 2869 O O . ASP B 1 83 ? -8.148 -2.469 6.293 1 97.31 83 ASP B O 1
ATOM 2873 N N . MET B 1 84 ? -7.746 -1.748 4.27 1 96.88 84 MET B N 1
ATOM 2874 C CA . MET B 1 84 ? -8.211 -0.388 4.535 1 96.88 84 MET B CA 1
ATOM 2875 C C . MET B 1 84 ? -9.68 -0.382 4.941 1 96.88 84 MET B C 1
ATOM 2877 O O . MET B 1 84 ? -10.172 0.609 5.477 1 96.88 84 MET B O 1
ATOM 2881 N N . THR B 1 85 ? -10.406 -1.476 4.629 1 96.69 85 THR B N 1
ATOM 2882 C CA . THR B 1 85 ? -11.805 -1.535 5.031 1 96.69 85 THR B CA 1
ATOM 2883 C C . THR B 1 85 ? -11.922 -1.556 6.555 1 96.69 85 THR B C 1
ATOM 2885 O O . THR B 1 85 ? -13.008 -1.329 7.098 1 96.69 85 THR B O 1
ATOM 2888 N N . GLN B 1 86 ? -10.812 -1.809 7.215 1 96.75 86 GLN B N 1
ATOM 2889 C CA . GLN B 1 86 ? -10.852 -1.966 8.664 1 96.75 86 GLN B CA 1
ATOM 2890 C C . GLN B 1 86 ? -10.078 -0.851 9.367 1 96.75 86 GLN B C 1
ATOM 2892 O O . GLN B 1 86 ? -10.164 -0.699 10.586 1 96.75 86 GLN B O 1
ATOM 2897 N N . VAL B 1 87 ? -9.32 -0.067 8.664 1 97.88 87 VAL B N 1
ATOM 2898 C CA . VAL B 1 87 ? -8.453 0.953 9.25 1 97.88 87 VAL B CA 1
ATOM 2899 C C . VAL B 1 87 ? -9.305 2.096 9.805 1 97.88 87 VAL B C 1
ATOM 2901 O O . VAL B 1 87 ? -10.227 2.574 9.133 1 97.88 87 VAL B O 1
ATOM 2904 N N . THR B 1 88 ? -9.016 2.559 10.992 1 98.06 88 THR B N 1
ATOM 2905 C CA . THR B 1 88 ? -9.781 3.6 11.664 1 98.06 88 THR B CA 1
ATOM 2906 C C . THR B 1 88 ? -8.922 4.836 11.906 1 98.06 88 THR B C 1
ATOM 2908 O O . THR B 1 88 ? -7.711 4.805 11.68 1 98.06 88 THR B O 1
ATOM 2911 N N . PHE B 1 89 ? -9.602 5.898 12.352 1 97.81 89 PHE B N 1
ATOM 2912 C CA . PHE B 1 89 ? -8.93 7.121 12.766 1 97.81 89 PHE B CA 1
ATOM 2913 C C . PHE B 1 89 ? -7.898 6.832 13.844 1 97.81 89 PHE B C 1
ATOM 2915 O O . PHE B 1 89 ? -6.77 7.328 13.789 1 97.81 89 PHE B O 1
ATOM 2922 N N . ASP B 1 90 ? -8.195 5.953 14.766 1 98.44 90 ASP B N 1
ATOM 2923 C CA . ASP B 1 90 ? -7.312 5.617 15.883 1 98.44 90 ASP B CA 1
ATOM 2924 C C . ASP B 1 90 ? -6.074 4.875 15.398 1 98.44 90 ASP B C 1
ATOM 2926 O O . ASP B 1 90 ? -4.988 5.023 15.961 1 98.44 90 ASP B O 1
ATOM 2930 N N . ASP B 1 91 ? -6.246 4.086 14.383 1 98.56 91 ASP B N 1
ATOM 2931 C CA . ASP B 1 91 ? -5.094 3.408 13.805 1 98.56 91 ASP B CA 1
ATOM 2932 C C . ASP B 1 91 ? -4.07 4.414 13.273 1 98.56 91 ASP B C 1
ATOM 2934 O O . ASP B 1 91 ? -2.863 4.227 13.445 1 98.56 91 ASP B O 1
ATOM 2938 N N . TYR B 1 92 ? -4.543 5.461 12.633 1 98.69 92 TYR B N 1
ATOM 2939 C CA . TYR B 1 92 ? -3.648 6.496 12.133 1 98.69 92 TYR B CA 1
ATOM 2940 C C . TYR B 1 92 ? -2.961 7.227 13.281 1 98.69 92 TYR B C 1
ATOM 2942 O O . TYR B 1 92 ? -1.781 7.57 13.188 1 98.69 92 TYR B O 1
ATOM 2950 N N . LEU B 1 93 ? -3.711 7.496 14.367 1 98.75 93 LEU B N 1
ATOM 2951 C CA . LEU B 1 93 ? -3.092 8.102 15.539 1 98.75 93 LEU B CA 1
ATOM 2952 C C . LEU B 1 93 ? -1.938 7.242 16.047 1 98.75 93 LEU B C 1
ATOM 2954 O O . LEU B 1 93 ? -0.869 7.762 16.375 1 98.75 93 LEU B O 1
ATOM 2958 N N . ALA B 1 94 ? -2.191 5.957 16.094 1 98.56 94 ALA B N 1
ATOM 2959 C CA . ALA B 1 94 ? -1.166 5.027 16.562 1 98.56 94 ALA B CA 1
ATOM 2960 C C . ALA B 1 94 ? 0.06 5.066 15.656 1 98.56 94 ALA B C 1
ATOM 2962 O O . ALA B 1 94 ? 1.194 4.98 16.125 1 98.56 94 ALA B O 1
ATOM 2963 N N . ASP B 1 95 ? -0.162 5.145 14.352 1 98.75 95 ASP B N 1
ATOM 2964 C CA . ASP B 1 95 ? 0.948 5.23 13.406 1 98.75 95 ASP B CA 1
ATOM 2965 C C . ASP B 1 95 ? 1.817 6.453 13.695 1 98.75 95 ASP B C 1
ATOM 2967 O O . ASP B 1 95 ? 3.045 6.352 13.75 1 98.75 95 ASP B O 1
ATOM 2971 N N . ILE B 1 96 ? 1.202 7.625 13.867 1 98.81 96 ILE B N 1
ATOM 2972 C CA . ILE B 1 96 ? 1.942 8.859 14.094 1 98.81 96 ILE B CA 1
ATOM 2973 C C . ILE B 1 96 ? 2.707 8.773 15.414 1 98.81 96 ILE B C 1
ATOM 2975 O O . ILE B 1 96 ? 3.863 9.188 15.492 1 98.81 96 ILE B O 1
ATOM 2979 N N . LYS B 1 97 ? 2.059 8.25 16.406 1 98.31 97 LYS B N 1
ATOM 2980 C CA . LYS B 1 97 ? 2.709 8.078 17.703 1 98.31 97 LYS B CA 1
ATOM 2981 C C . LYS B 1 97 ? 3.979 7.238 17.578 1 98.31 97 LYS B C 1
ATOM 2983 O O . LYS B 1 97 ? 5.004 7.559 18.188 1 98.31 97 LYS B O 1
ATOM 2988 N N . GLU B 1 98 ? 3.877 6.191 16.828 1 98.19 98 GLU B N 1
ATOM 2989 C CA . GLU B 1 98 ? 5.031 5.328 16.594 1 98.19 98 GLU B CA 1
ATOM 2990 C C . GLU B 1 98 ? 6.172 6.098 15.938 1 98.19 98 GLU B C 1
ATOM 2992 O O . GLU B 1 98 ? 7.34 5.914 16.281 1 98.19 98 GLU B O 1
ATOM 2997 N N . VAL B 1 99 ? 5.855 6.934 14.984 1 98.56 99 VAL B N 1
ATOM 2998 C CA . VAL B 1 99 ? 6.879 7.684 14.266 1 98.56 99 VAL B CA 1
ATOM 2999 C C . VAL B 1 99 ? 7.469 8.758 15.18 1 98.56 99 VAL B C 1
ATOM 3001 O O . VAL B 1 99 ? 8.672 9.031 15.133 1 98.56 99 VAL B O 1
ATOM 3004 N N . ILE B 1 100 ? 6.633 9.367 15.984 1 98.31 100 ILE B N 1
ATOM 3005 C CA . ILE B 1 100 ? 7.137 10.344 16.953 1 98.31 100 ILE B CA 1
ATOM 3006 C C . ILE B 1 100 ? 8.164 9.68 17.859 1 98.31 100 ILE B C 1
ATOM 3008 O O . ILE B 1 100 ? 9.219 10.25 18.141 1 98.31 100 ILE B O 1
ATOM 3012 N N . ALA B 1 101 ? 7.879 8.477 18.328 1 97.75 101 ALA B N 1
ATOM 3013 C CA . ALA B 1 101 ? 8.828 7.738 19.156 1 97.75 101 ALA B CA 1
ATOM 3014 C C . ALA B 1 101 ? 10.133 7.484 18.406 1 97.75 101 ALA B C 1
ATOM 3016 O O . ALA B 1 101 ? 11.219 7.559 18.984 1 97.75 101 ALA B O 1
ATOM 3017 N N . GLU B 1 102 ? 10.023 7.25 17.156 1 97.31 102 GLU B N 1
ATOM 3018 C CA . GLU B 1 102 ? 11.188 6.984 16.328 1 97.31 102 GLU B CA 1
ATOM 3019 C C . GLU B 1 102 ? 12.086 8.211 16.219 1 97.31 102 GLU B C 1
ATOM 3021 O O . GLU B 1 102 ? 13.297 8.086 16.031 1 97.31 102 GLU B O 1
ATOM 3026 N N . CYS B 1 103 ? 11.523 9.375 16.328 1 96.69 103 CYS B N 1
ATOM 3027 C CA . CYS B 1 103 ? 12.297 10.609 16.25 1 96.69 103 CYS B CA 1
ATOM 3028 C C . CYS B 1 103 ? 13.258 10.734 17.422 1 96.69 103 CYS B C 1
ATOM 3030 O O . CYS B 1 103 ? 14.266 11.43 17.344 1 96.69 103 CYS B O 1
ATOM 3032 N N . GLY B 1 104 ? 12.93 10.125 18.562 1 95.88 104 GLY B N 1
ATOM 3033 C CA . GLY B 1 104 ? 13.805 10.109 19.719 1 95.88 104 GLY B CA 1
ATOM 3034 C C . GLY B 1 104 ? 13.609 11.312 20.625 1 95.88 104 GLY B C 1
ATOM 3035 O O . GLY B 1 104 ? 13.922 11.258 21.812 1 95.88 104 GLY B O 1
ATOM 3036 N N . VAL B 1 105 ? 13.258 12.406 20.109 1 96.88 105 VAL B N 1
ATOM 3037 C CA . VAL B 1 105 ? 12.898 13.633 20.812 1 96.88 105 VAL B CA 1
ATOM 3038 C C . VAL B 1 105 ? 11.57 14.164 20.281 1 96.88 105 VAL B C 1
ATOM 3040 O O . VAL B 1 105 ? 11.172 13.859 19.156 1 96.88 105 VAL B O 1
ATOM 3043 N N . PRO B 1 106 ? 10.852 14.945 21.109 1 98 106 PRO B N 1
ATOM 3044 C CA . PRO B 1 106 ? 9.602 15.516 20.594 1 98 106 PRO B CA 1
ATOM 3045 C C . PRO B 1 106 ? 9.82 16.375 19.344 1 98 106 PRO B C 1
ATOM 3047 O O . PRO B 1 106 ? 10.555 17.359 19.391 1 98 106 PRO B O 1
ATOM 3050 N N . PRO B 1 107 ? 9.172 16.078 18.297 1 98.62 107 PRO B N 1
ATOM 3051 C CA . PRO B 1 107 ? 9.344 16.828 17.062 1 98.62 107 PRO B CA 1
ATOM 3052 C C . PRO B 1 107 ? 8.367 18 16.938 1 98.62 107 PRO B C 1
ATOM 3054 O O . PRO B 1 107 ? 7.457 18.125 17.766 1 98.62 107 PRO B O 1
ATOM 3057 N N . ILE B 1 108 ? 8.672 18.859 16.031 1 98.81 108 ILE B N 1
ATOM 3058 C CA . ILE B 1 108 ? 7.664 19.766 15.5 1 98.81 108 ILE B CA 1
ATOM 3059 C C . ILE B 1 108 ? 6.859 19.078 14.406 1 98.81 108 ILE B C 1
ATOM 3061 O O . ILE B 1 108 ? 7.41 18.672 13.375 1 98.81 108 ILE B O 1
ATOM 3065 N N . VAL B 1 109 ? 5.562 18.938 14.594 1 98.94 109 VAL B N 1
ATOM 3066 C CA . VAL B 1 109 ? 4.723 18.188 13.664 1 98.94 109 VAL B CA 1
ATOM 3067 C C . VAL B 1 109 ? 4.09 19.156 12.664 1 98.94 109 VAL B C 1
ATOM 3069 O O . VAL B 1 109 ? 3.5 20.156 13.047 1 98.94 109 VAL B O 1
ATOM 3072 N N . VAL B 1 110 ? 4.309 18.906 11.422 1 98.94 110 VAL B N 1
ATOM 3073 C CA . VAL B 1 110 ? 3.668 19.625 10.328 1 98.94 110 VAL B CA 1
ATOM 3074 C C . VAL B 1 110 ? 2.586 18.75 9.695 1 98.94 110 VAL B C 1
ATOM 3076 O O . VAL B 1 110 ? 2.889 17.828 8.938 1 98.94 110 VAL B O 1
ATOM 3079 N N . GLY B 1 111 ? 1.334 19.078 9.969 1 98.94 111 GLY B N 1
ATOM 3080 C CA . GLY B 1 111 ? 0.221 18.266 9.508 1 98.94 111 GLY B CA 1
ATOM 3081 C C . GLY B 1 111 ? -0.615 18.938 8.438 1 98.94 111 GLY B C 1
ATOM 3082 O O . GLY B 1 111 ? -0.965 20.109 8.57 1 98.94 111 GLY B O 1
ATOM 3083 N N . PHE B 1 112 ? -0.923 18.219 7.414 1 98.88 112 PHE B N 1
ATOM 3084 C CA . PHE B 1 112 ? -1.774 18.703 6.332 1 98.88 112 PHE B CA 1
ATOM 3085 C C . PHE B 1 112 ? -3.131 18 6.363 1 98.88 112 PHE B C 1
ATOM 3087 O O . PHE B 1 112 ? -3.205 16.781 6.402 1 98.88 112 PHE B O 1
ATOM 3094 N N . SER B 1 113 ? -4.258 18.828 6.242 1 98.56 113 SER B N 1
ATOM 3095 C CA . SER B 1 113 ? -5.598 18.281 6.059 1 98.56 113 SER B CA 1
ATOM 3096 C C . SER B 1 113 ? -5.926 17.234 7.125 1 98.56 113 SER B C 1
ATOM 3098 O O . SER B 1 113 ? -5.852 17.531 8.32 1 98.56 113 SER B O 1
ATOM 3100 N N . MET B 1 114 ? -6.105 16.031 6.871 1 98.56 114 MET B N 1
ATOM 3101 C CA . MET B 1 114 ? -6.328 14.945 7.82 1 98.56 114 MET B CA 1
ATOM 3102 C C . MET B 1 114 ? -5.156 14.82 8.797 1 98.56 114 MET B C 1
ATOM 3104 O O . MET B 1 114 ? -5.359 14.594 9.984 1 98.56 114 MET B O 1
ATOM 3108 N N . GLY B 1 115 ? -3.941 14.953 8.297 1 98.81 115 GLY B N 1
ATOM 3109 C CA . GLY B 1 115 ? -2.771 14.914 9.156 1 98.81 115 GLY B CA 1
ATOM 3110 C C . GLY B 1 115 ? -2.775 15.992 10.227 1 98.81 115 GLY B C 1
ATOM 3111 O O . GLY B 1 115 ? -2.189 15.82 11.297 1 98.81 115 GLY B O 1
ATOM 3112 N N . GLY B 1 116 ? -3.438 17.109 9.898 1 98.88 116 GLY B N 1
ATOM 3113 C CA . GLY B 1 116 ? -3.549 18.188 10.867 1 98.88 116 GLY B CA 1
ATOM 3114 C C . GLY B 1 116 ? -4.43 17.844 12.055 1 98.88 116 GLY B C 1
ATOM 3115 O O . GLY B 1 116 ? -4.043 18.047 13.203 1 98.88 116 GLY B O 1
ATOM 3116 N N . ILE B 1 117 ? -5.633 17.312 11.781 1 98.75 117 ILE B N 1
ATOM 3117 C CA . ILE B 1 117 ? -6.551 16.984 12.867 1 98.75 117 ILE B CA 1
ATOM 3118 C C . ILE B 1 117 ? -6.004 15.82 13.68 1 98.75 117 ILE B C 1
ATOM 3120 O O . ILE B 1 117 ? -6.148 15.781 14.906 1 98.75 117 ILE B O 1
ATOM 3124 N N . LEU B 1 118 ? -5.371 14.875 12.992 1 98.88 118 LEU B N 1
ATOM 3125 C CA . LEU B 1 118 ? -4.703 13.789 13.695 1 98.88 118 LEU B CA 1
ATOM 3126 C C . LEU B 1 118 ? -3.625 14.32 14.633 1 98.88 118 LEU B C 1
ATOM 3128 O O . LEU B 1 118 ? -3.525 13.883 15.781 1 98.88 118 LEU B O 1
ATOM 3132 N N . SER B 1 119 ? -2.869 15.25 14.172 1 98.81 119 SER B N 1
ATOM 3133 C CA . SER B 1 119 ? -1.758 15.797 14.945 1 98.81 119 SER B CA 1
ATOM 3134 C C . SER B 1 119 ? -2.258 16.609 16.141 1 98.81 119 SER B C 1
ATOM 3136 O O . SER B 1 119 ? -1.669 16.562 17.219 1 98.81 119 SER B O 1
ATOM 3138 N N . GLN B 1 120 ? -3.332 17.375 15.906 1 98.75 120 GLN B N 1
ATOM 3139 C CA . GLN B 1 120 ? -3.945 18.078 17.031 1 98.75 120 GLN B CA 1
ATOM 3140 C C . GLN B 1 120 ? -4.387 17.094 18.109 1 98.75 120 GLN B C 1
ATOM 3142 O O . GLN B 1 120 ? -4.102 17.297 19.297 1 98.75 120 GLN B O 1
ATOM 3147 N N . LYS B 1 121 ? -5.074 16.062 17.688 1 98.69 121 LYS B N 1
ATOM 3148 C CA . LYS B 1 121 ? -5.578 15.086 18.641 1 98.69 121 LYS B CA 1
ATOM 3149 C C . LYS B 1 121 ? -4.438 14.43 19.422 1 98.69 121 LYS B C 1
ATOM 3151 O O . LYS B 1 121 ? -4.531 14.242 20.625 1 98.69 121 LYS B O 1
ATOM 3156 N N . LEU B 1 122 ? -3.412 14.141 18.766 1 98.25 122 LEU B N 1
ATOM 3157 C CA . LEU B 1 122 ? -2.262 13.508 19.406 1 98.25 122 LEU B CA 1
ATOM 3158 C C . LEU B 1 122 ? -1.59 14.469 20.375 1 98.25 122 LEU B C 1
ATOM 3160 O O . LEU B 1 122 ? -1.112 14.047 21.438 1 98.25 122 LEU B O 1
ATOM 3164 N N . ALA B 1 123 ? -1.557 15.68 20.047 1 98.31 123 ALA B N 1
ATOM 3165 C CA . ALA B 1 123 ? -0.867 16.688 20.844 1 98.31 123 ALA B CA 1
ATOM 3166 C C . ALA B 1 123 ? -1.534 16.859 22.203 1 98.31 123 ALA B C 1
ATOM 3168 O O . ALA B 1 123 ? -0.956 17.469 23.125 1 98.31 123 ALA B O 1
ATOM 3169 N N . GLU B 1 124 ? -2.742 16.344 22.344 1 98.12 124 GLU B N 1
ATOM 3170 C CA . GLU B 1 124 ? -3.416 16.391 23.641 1 98.12 124 GLU B CA 1
ATOM 3171 C C . GLU B 1 124 ? -2.668 15.555 24.672 1 98.12 124 GLU B C 1
ATOM 3173 O O . GLU B 1 124 ? -2.713 15.852 25.859 1 98.12 124 GLU B O 1
ATOM 3178 N N . THR B 1 125 ? -1.989 14.492 24.203 1 97.56 125 TH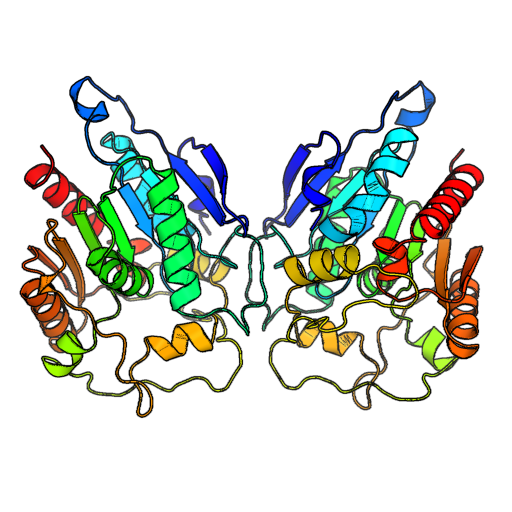R B N 1
ATOM 3179 C CA . THR B 1 125 ? -1.467 13.531 25.172 1 97.56 125 THR B CA 1
ATOM 3180 C C . THR B 1 125 ? -0.002 13.219 24.875 1 97.56 125 THR B C 1
ATOM 3182 O O . THR B 1 125 ? 0.688 12.633 25.719 1 97.56 125 THR B O 1
ATOM 3185 N N . VAL B 1 126 ? 0.423 13.555 23.734 1 97.75 126 VAL B N 1
ATOM 3186 C CA . VAL B 1 126 ? 1.796 13.266 23.328 1 97.75 126 VAL B CA 1
ATOM 3187 C C . VAL B 1 126 ? 2.602 14.562 23.297 1 97.75 126 VAL B C 1
ATOM 3189 O O . VAL B 1 126 ? 2.146 15.57 22.75 1 97.75 126 VAL B O 1
ATOM 3192 N N . GLU B 1 127 ? 3.754 14.5 23.875 1 97.56 127 GLU B N 1
ATOM 3193 C CA . GLU B 1 127 ? 4.605 15.688 23.875 1 97.56 127 GLU B CA 1
ATOM 3194 C C . GLU B 1 127 ? 5.203 15.938 22.484 1 97.56 127 GLU B C 1
ATOM 3196 O O . GLU B 1 127 ? 5.883 15.078 21.938 1 97.56 127 GLU B O 1
ATOM 3201 N N . ILE B 1 128 ? 4.934 17.094 21.922 1 98 128 ILE B N 1
ATOM 3202 C CA . ILE B 1 128 ? 5.574 17.562 20.703 1 98 128 ILE B CA 1
ATOM 3203 C C . ILE B 1 128 ? 6.129 18.969 20.906 1 98 128 ILE B C 1
ATOM 3205 O O . ILE B 1 128 ? 5.695 19.688 21.812 1 98 128 ILE B O 1
ATOM 3209 N N . ALA B 1 129 ? 7.102 19.328 20.094 1 98.38 129 ALA B N 1
ATOM 3210 C CA . ALA B 1 129 ? 7.812 20.594 20.297 1 98.38 129 ALA B CA 1
ATOM 3211 C C . ALA B 1 129 ? 7.043 21.75 19.688 1 98.38 129 ALA B C 1
ATOM 3213 O O . ALA B 1 129 ? 7.172 22.891 20.141 1 98.38 129 ALA B O 1
ATOM 3214 N N . GLY B 1 130 ? 6.316 21.5 18.734 1 98.75 130 GLY B N 1
ATOM 3215 C CA . GLY B 1 130 ? 5.523 22.469 18 1 98.75 130 GLY B CA 1
ATOM 3216 C C . GLY B 1 130 ? 4.531 21.828 17.047 1 98.75 130 GLY B C 1
ATOM 3217 O O . GLY B 1 130 ? 4.656 20.656 16.719 1 98.75 130 GLY B O 1
ATOM 3218 N N . LEU B 1 131 ? 3.557 22.625 16.609 1 98.88 131 LEU B N 1
ATOM 3219 C CA . LEU B 1 131 ? 2.502 22.109 15.742 1 98.88 131 LEU B CA 1
ATOM 3220 C C . LEU B 1 131 ? 2.189 23.109 14.625 1 98.88 131 LEU B C 1
ATOM 3222 O O . LEU B 1 131 ? 1.812 24.25 14.891 1 98.88 131 LEU B O 1
ATOM 3226 N N . VAL B 1 132 ? 2.459 22.688 13.438 1 98.94 132 VAL B N 1
ATOM 3227 C CA . VAL B 1 132 ? 2.078 23.453 12.258 1 98.94 132 VAL B CA 1
ATOM 3228 C C . VAL B 1 132 ? 0.919 22.75 11.547 1 98.94 132 VAL B C 1
ATOM 3230 O O . VAL B 1 132 ? 1.013 21.578 11.195 1 98.94 132 VAL B O 1
ATOM 3233 N N . LEU B 1 133 ? -0.153 23.5 11.344 1 98.94 133 LEU B N 1
ATOM 3234 C CA . LEU B 1 133 ? -1.327 22.969 10.656 1 98.94 133 LEU B CA 1
ATOM 3235 C C . LEU B 1 133 ? -1.525 23.672 9.312 1 98.94 133 LEU B C 1
ATOM 3237 O O . LEU B 1 133 ? -1.764 24.875 9.266 1 98.94 133 LEU B O 1
ATOM 3241 N N . ILE B 1 134 ? -1.396 22.906 8.273 1 98.94 134 ILE B N 1
ATOM 3242 C CA . ILE B 1 134 ? -1.593 23.453 6.938 1 98.94 134 ILE B CA 1
ATOM 3243 C C . ILE B 1 134 ? -2.928 22.969 6.371 1 98.94 134 ILE B C 1
ATOM 3245 O O . ILE B 1 134 ? -3.098 21.781 6.098 1 98.94 134 ILE B O 1
ATOM 3249 N N . ASP B 1 135 ? -3.818 23.844 6.211 1 98.75 135 ASP B N 1
ATOM 3250 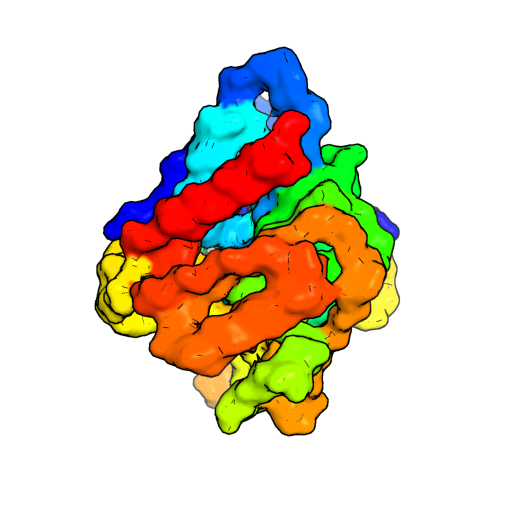C CA . ASP B 1 135 ? -5.18 23.609 5.742 1 98.75 135 ASP B CA 1
ATOM 3251 C C . ASP B 1 135 ? -5.766 22.344 6.359 1 98.75 135 ASP B C 1
ATOM 3253 O O . ASP B 1 135 ? -6.25 21.453 5.645 1 98.75 135 ASP B O 1
ATOM 3257 N N . SER B 1 136 ? -5.734 22.281 7.617 1 98.62 136 SER B N 1
ATOM 3258 C CA . SER B 1 136 ? -6.145 21.141 8.422 1 98.62 136 SER B CA 1
ATOM 3259 C C . SER B 1 136 ? -7.66 20.953 8.383 1 98.62 136 SER B C 1
ATOM 3261 O O . SER B 1 136 ? -8.406 21.938 8.32 1 98.62 136 SER B O 1
ATOM 3263 N N . VAL B 1 137 ? -8.078 19.719 8.5 1 97.81 137 VAL B N 1
ATOM 3264 C CA . VAL B 1 137 ? -9.445 19.453 8.922 1 97.81 137 VAL B CA 1
ATOM 3265 C C . VAL B 1 137 ? -9.711 20.141 10.258 1 97.81 137 VAL B C 1
ATOM 3267 O O . VAL B 1 137 ? -8.875 20.109 11.164 1 97.81 137 VAL B O 1
ATOM 3270 N N . ILE B 1 138 ? -10.859 20.766 10.391 1 97.38 138 ILE B N 1
ATOM 3271 C CA . ILE B 1 138 ? -11.141 21.516 11.602 1 97.38 138 ILE B CA 1
ATOM 3272 C C . ILE B 1 138 ? -11.711 20.594 12.672 1 97.38 138 ILE B C 1
ATOM 3274 O O . ILE B 1 138 ? -12.273 19.547 12.352 1 97.38 138 ILE B O 1
ATOM 3278 N N . SER B 1 139 ? -11.539 20.984 13.883 1 98.12 139 SER B N 1
ATOM 3279 C CA . SER B 1 139 ? -12.086 20.234 15.016 1 98.12 139 SER B CA 1
ATOM 3280 C C . SER B 1 139 ? -13.57 20.516 15.203 1 98.12 139 SER B C 1
ATOM 3282 O O . SER B 1 139 ? -14.109 21.453 14.602 1 98.12 139 SER B O 1
ATOM 3284 N N . ARG B 1 140 ? -14.148 19.703 16.031 1 97.31 140 ARG B N 1
ATOM 3285 C CA . ARG B 1 140 ? -15.547 19.922 16.406 1 97.31 140 ARG B CA 1
ATOM 3286 C C . ARG B 1 140 ? -15.742 21.312 16.984 1 97.31 140 ARG B C 1
ATOM 3288 O O . ARG B 1 140 ? -16.719 22 16.688 1 97.31 140 ARG B O 1
ATOM 3295 N N . GLU B 1 141 ? -14.867 21.766 17.844 1 97.81 141 GLU B N 1
ATOM 3296 C CA . GLU B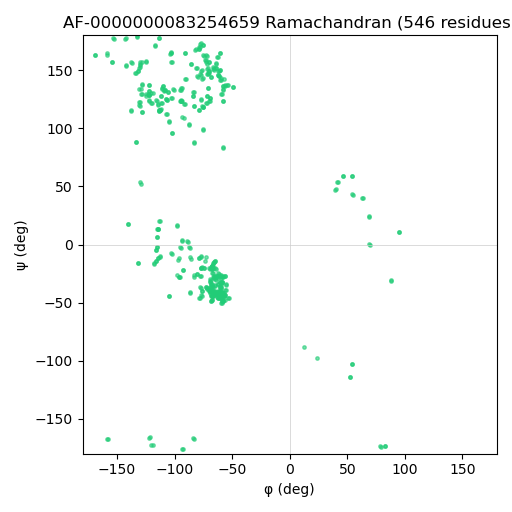 1 141 ? -14.961 23.062 18.516 1 97.81 141 GLU B CA 1
ATOM 3297 C C . GLU B 1 141 ? -14.891 24.203 17.516 1 97.81 141 GLU B C 1
ATOM 3299 O O . GLU B 1 141 ? -15.609 25.203 17.641 1 97.81 141 GLU B O 1
ATOM 3304 N N . VAL B 1 142 ? -14.016 24.094 16.516 1 98 142 VAL B N 1
ATOM 3305 C CA . VAL B 1 142 ? -13.93 25.125 15.492 1 98 142 VAL B CA 1
ATOM 3306 C C . VAL B 1 142 ? -15.211 25.141 14.664 1 98 142 VAL B C 1
ATOM 3308 O O . VAL B 1 142 ? -15.719 26.203 14.312 1 98 142 VAL B O 1
ATOM 3311 N N . TYR B 1 143 ? -15.688 23.938 14.328 1 96.69 143 TYR B N 1
ATOM 3312 C CA . TYR B 1 143 ? -16.938 23.844 13.594 1 96.69 143 TYR B CA 1
ATOM 3313 C C . TYR B 1 143 ? -18.078 24.531 14.344 1 96.69 143 TYR B C 1
ATOM 3315 O O . TYR B 1 143 ? -18.906 25.219 13.742 1 96.69 143 TYR B O 1
ATOM 3323 N N . GLU B 1 144 ? -18.156 24.312 15.664 1 95.69 144 GLU B N 1
ATOM 3324 C CA . GLU B 1 144 ? -19.188 24.922 16.484 1 95.69 144 GLU B CA 1
ATOM 3325 C C . GLU B 1 144 ? -19.078 26.453 16.469 1 95.69 144 GLU B C 1
ATOM 3327 O O . GLU B 1 144 ? -20.094 27.141 16.5 1 95.69 144 GLU B O 1
ATOM 3332 N N . ALA B 1 145 ? -17.891 26.922 16.391 1 96.88 145 ALA B N 1
ATOM 3333 C CA . ALA B 1 145 ? -17.656 28.375 16.344 1 96.88 145 ALA B CA 1
ATOM 3334 C C . ALA B 1 145 ? -17.953 28.938 14.969 1 96.88 145 ALA B C 1
ATOM 3336 O O . ALA B 1 145 ? -18.531 30.016 14.844 1 96.88 145 ALA B O 1
ATOM 3337 N N . VAL B 1 146 ? -17.5 28.234 13.914 1 97.12 146 VAL B N 1
ATOM 3338 C CA . VAL B 1 146 ? -17.703 28.641 12.531 1 97.12 146 VAL B CA 1
ATOM 3339 C C . VAL B 1 146 ? -18.172 27.438 11.703 1 97.12 146 VAL B C 1
ATOM 3341 O O . VAL B 1 146 ? -17.391 26.828 10.984 1 97.12 146 VAL B O 1
ATOM 3344 N N . PRO B 1 147 ? -19.453 27.172 11.617 1 94.31 147 PRO B N 1
ATOM 3345 C CA . PRO B 1 147 ? -19.969 25.984 10.938 1 94.31 147 PRO B CA 1
ATOM 3346 C C . PRO B 1 147 ? -19.812 26.062 9.422 1 94.31 147 PRO B C 1
ATOM 3348 O O . PRO B 1 147 ? -19.766 27.156 8.852 1 94.31 147 PRO B O 1
ATOM 3351 N N . TYR B 1 148 ? -19.703 24.875 8.828 1 92.44 148 TYR B N 1
ATOM 3352 C CA . TYR B 1 148 ? -19.797 24.797 7.375 1 92.44 148 TYR B CA 1
ATOM 3353 C C . TYR B 1 148 ? -21.203 25.156 6.902 1 92.44 148 TYR B C 1
ATOM 3355 O O . TYR B 1 148 ? -22.188 24.922 7.617 1 92.44 148 TYR B O 1
ATOM 3363 N N . GLU B 1 149 ? -21.203 25.656 5.773 1 87.12 149 GLU B N 1
ATOM 3364 C CA . GLU B 1 149 ? -22.516 25.953 5.207 1 87.12 149 GLU B CA 1
ATOM 3365 C C . GLU B 1 149 ? -23.234 24.672 4.789 1 87.12 149 GLU B C 1
ATOM 3367 O O . GLU B 1 149 ? -24.453 24.578 4.918 1 87.12 149 GLU B O 1
ATOM 3372 N N . GLU B 1 150 ? -22.5 23.781 4.32 1 85.25 150 GLU B N 1
ATOM 3373 C CA . GLU B 1 150 ? -23.031 22.5 3.879 1 85.25 150 GLU B CA 1
ATOM 3374 C C . GLU B 1 150 ? -22.266 21.344 4.508 1 85.25 150 GLU B C 1
ATOM 3376 O O . GLU B 1 150 ? -21.047 21.391 4.629 1 85.25 150 GLU B O 1
ATOM 3381 N N . LEU B 1 151 ? -23.078 20.391 4.887 1 83.56 151 LEU B N 1
ATOM 3382 C CA . LEU B 1 151 ? -22.484 19.203 5.48 1 83.56 151 LEU B CA 1
ATOM 3383 C C . LEU B 1 151 ? -21.969 18.25 4.402 1 83.56 151 LEU B C 1
ATOM 3385 O O . LEU B 1 151 ? -22.484 18.25 3.277 1 83.56 151 LEU B O 1
ATOM 3389 N N . GLY B 1 152 ? -20.953 17.531 4.852 1 83.38 152 GLY B N 1
ATOM 3390 C CA . GLY B 1 152 ? -20.484 16.484 3.959 1 83.38 152 GLY B CA 1
ATOM 3391 C C . GLY B 1 152 ? -21.391 15.273 3.91 1 83.38 152 GLY B C 1
ATOM 3392 O O . GLY B 1 152 ? -22.453 15.266 4.535 1 83.38 152 GLY B O 1
ATOM 3393 N N . HIS B 1 153 ? -21.094 14.367 2.975 1 81.56 153 HIS B N 1
ATOM 3394 C CA . HIS B 1 153 ? -21.812 13.094 2.867 1 81.56 153 HIS B CA 1
ATOM 3395 C C . HIS B 1 153 ? -20.906 11.922 3.219 1 81.56 153 HIS B C 1
ATOM 3397 O O . HIS B 1 153 ? -19.906 11.672 2.541 1 81.56 153 HIS B O 1
ATOM 3403 N N . PRO B 1 154 ? -21.344 11.336 4.266 1 81.12 154 PRO B N 1
ATOM 3404 C CA . PRO B 1 154 ? -20.562 10.133 4.566 1 81.12 154 PRO B CA 1
ATOM 3405 C C . PRO B 1 154 ? -20.609 9.109 3.439 1 81.12 154 PRO B C 1
ATOM 3407 O O . PRO B 1 154 ? -21.516 9.133 2.613 1 81.12 154 PRO B O 1
ATOM 3410 N N . THR B 1 155 ? -19.5 8.367 3.359 1 84.19 155 THR B N 1
ATOM 3411 C CA . THR B 1 155 ? -19.5 7.297 2.369 1 84.19 155 THR B CA 1
ATOM 3412 C C . THR B 1 155 ? -20.031 6 2.973 1 84.19 155 THR B C 1
ATOM 3414 O O . THR B 1 155 ? -19.734 5.68 4.125 1 84.19 155 THR B O 1
ATOM 3417 N N . THR B 1 156 ? -20.766 5.289 2.174 1 84.38 156 THR B N 1
ATOM 3418 C CA . THR B 1 156 ? -21.297 4.004 2.607 1 84.38 156 THR B CA 1
ATOM 3419 C C . THR B 1 156 ? -20.406 2.861 2.131 1 84.38 156 THR B C 1
ATOM 3421 O O . THR B 1 156 ? -20.516 1.737 2.625 1 84.38 156 THR B O 1
ATOM 3424 N N . ASP B 1 157 ? -19.547 3.186 1.293 1 89.75 157 ASP B N 1
ATOM 3425 C CA . ASP B 1 157 ? -18.594 2.182 0.833 1 89.75 157 ASP B CA 1
ATOM 3426 C C . ASP B 1 157 ? -17.531 1.916 1.891 1 89.75 157 ASP B C 1
ATOM 3428 O O . ASP B 1 157 ? -17.406 2.668 2.859 1 89.75 157 ASP B O 1
ATOM 3432 N N . SER B 1 158 ? -16.844 0.836 1.769 1 93.56 158 SER B N 1
ATOM 3433 C CA . SER B 1 158 ? -15.828 0.473 2.748 1 93.56 158 SER B CA 1
ATOM 3434 C C . SER B 1 158 ? -14.555 1.295 2.557 1 93.56 158 SER B C 1
ATOM 3436 O O . SER B 1 158 ? -13.727 1.384 3.463 1 93.56 158 SER B O 1
ATOM 3438 N N . VAL B 1 159 ? -14.383 1.849 1.382 1 96.62 159 VAL B N 1
ATOM 3439 C CA . VAL B 1 159 ? -13.273 2.744 1.084 1 96.62 159 VAL B CA 1
ATOM 3440 C C . VAL B 1 159 ? -13.773 3.938 0.271 1 96.62 159 VAL B C 1
ATOM 3442 O O . VAL B 1 159 ? -14.867 3.893 -0.299 1 96.62 159 VAL B O 1
ATOM 3445 N N . VAL B 1 160 ? -13.062 4.98 0.337 1 96.44 160 VAL B N 1
ATOM 3446 C CA . VAL B 1 160 ? -13.328 6.152 -0.493 1 96.44 160 VAL B CA 1
ATOM 3447 C C . VAL B 1 160 ? -12.344 6.195 -1.658 1 96.44 160 VAL B C 1
ATOM 3449 O O . VAL B 1 160 ? -11.125 6.168 -1.452 1 96.44 160 VAL B O 1
ATOM 3452 N N . ALA B 1 161 ? -12.852 6.285 -2.871 1 96.31 161 ALA B N 1
ATOM 3453 C CA . ALA B 1 161 ? -12.008 6.336 -4.062 1 96.31 161 ALA B CA 1
ATOM 3454 C C . ALA B 1 161 ? -11.148 7.594 -4.07 1 96.31 161 ALA B C 1
ATOM 3456 O O . ALA B 1 161 ? -11.516 8.617 -3.488 1 96.31 161 ALA B O 1
ATOM 3457 N N . ALA B 1 162 ? -10.016 7.496 -4.703 1 97.06 162 ALA B N 1
ATOM 3458 C CA . ALA B 1 162 ? -9.148 8.656 -4.844 1 97.06 162 ALA B CA 1
ATOM 3459 C C . ALA B 1 162 ? -9.828 9.766 -5.645 1 97.06 162 ALA B C 1
ATOM 3461 O O . ALA B 1 162 ? -10.57 9.484 -6.594 1 97.06 162 ALA B O 1
ATOM 3462 N N . PRO B 1 163 ? -9.523 11.039 -5.273 1 96.31 163 PRO B N 1
ATOM 3463 C CA . PRO B 1 163 ? -9.977 12.117 -6.156 1 96.31 163 PRO B CA 1
ATOM 3464 C C . PRO B 1 163 ? -9.438 11.984 -7.578 1 96.31 163 PRO B C 1
ATOM 3466 O O . PRO B 1 163 ? -8.25 11.727 -7.77 1 96.31 163 PRO B O 1
ATOM 3469 N N . THR B 1 164 ? -10.258 12.117 -8.586 1 94.31 164 THR B N 1
ATOM 3470 C CA . THR B 1 164 ? -9.883 11.859 -9.969 1 94.31 164 THR B CA 1
ATOM 3471 C C . THR B 1 164 ? -9.055 13.016 -10.531 1 94.31 164 THR B C 1
ATOM 3473 O O . THR B 1 164 ? -8.219 12.812 -11.414 1 94.31 164 THR B O 1
ATOM 3476 N N . ARG B 1 165 ? -9.242 14.219 -10.008 1 95.31 165 ARG B N 1
ATOM 3477 C CA . ARG B 1 165 ? -8.562 15.422 -10.484 1 95.31 165 ARG B CA 1
ATOM 3478 C C . ARG B 1 165 ? -8.609 15.516 -12 1 95.31 165 ARG B C 1
ATOM 3480 O O . ARG B 1 165 ? -7.574 15.703 -12.648 1 95.31 165 ARG B O 1
ATOM 3487 N N . GLU B 1 166 ? -9.703 15.539 -12.586 1 94.06 166 GLU B N 1
ATOM 3488 C CA . GLU B 1 166 ? -9.891 15.508 -14.039 1 94.06 166 GLU B CA 1
ATOM 3489 C C . GLU B 1 166 ? -9.641 16.875 -14.656 1 94.06 166 GLU B C 1
ATOM 3491 O O . GLU B 1 166 ? -9.5 17 -15.875 1 94.06 166 GLU B O 1
ATOM 3496 N N . GLU B 1 167 ? -9.539 17.922 -13.836 1 93.25 167 GLU B N 1
ATOM 3497 C CA . GLU B 1 167 ? -9.32 19.281 -14.352 1 93.25 167 GLU B CA 1
ATOM 3498 C C . GLU B 1 167 ? -7.906 19.422 -14.922 1 93.25 167 GLU B C 1
ATOM 3500 O O . GLU B 1 167 ? -7.012 18.641 -14.578 1 93.25 167 GLU B O 1
ATOM 3505 N N . LEU B 1 168 ? -7.766 20.359 -15.781 1 91.44 168 LEU B N 1
ATOM 3506 C CA . LEU B 1 168 ? -6.461 20.625 -16.375 1 91.44 168 LEU B CA 1
ATOM 3507 C C . LEU B 1 168 ? -5.645 21.578 -15.516 1 91.44 168 LEU B C 1
ATOM 3509 O O . LEU B 1 168 ? -4.422 21.453 -15.43 1 91.44 168 LEU B O 1
ATOM 3513 N N . VAL B 1 169 ? -6.328 22.594 -14.992 1 91.94 169 VAL B N 1
ATOM 3514 C CA . VAL B 1 169 ? -5.668 23.594 -14.148 1 91.94 169 VAL B CA 1
ATOM 3515 C C . VAL B 1 169 ? -6.605 24 -13.016 1 91.94 169 VAL B C 1
ATOM 3517 O O . VAL B 1 169 ? -7.812 23.75 -13.07 1 91.94 169 VAL B O 1
ATOM 3520 N N . SER B 1 170 ? -6.016 24.453 -11.938 1 94.19 170 SER B N 1
ATOM 3521 C CA . SER B 1 170 ? -6.781 25.125 -10.891 1 94.19 170 SER B CA 1
ATOM 3522 C C . SER B 1 170 ? -6.289 26.547 -10.672 1 94.19 170 SER B C 1
ATOM 3524 O O . SER B 1 170 ? -5.5 27.062 -11.469 1 94.19 170 SER B O 1
ATOM 3526 N N . MET B 1 171 ? -6.801 27.219 -9.648 1 95.12 171 MET B N 1
ATOM 3527 C CA . MET B 1 171 ? -6.473 28.609 -9.367 1 95.12 171 MET B CA 1
ATOM 3528 C C . MET B 1 171 ? -4.973 28.781 -9.148 1 95.12 171 MET B C 1
ATOM 3530 O O . MET B 1 171 ? -4.402 29.812 -9.516 1 95.12 171 MET B O 1
ATOM 3534 N N . ASP B 1 172 ? -4.336 27.781 -8.609 1 97.62 172 ASP B N 1
ATOM 3535 C CA . ASP B 1 172 ? -2.924 27.938 -8.273 1 97.62 172 ASP B CA 1
ATOM 3536 C C . ASP B 1 172 ? -2.152 26.656 -8.594 1 97.62 172 ASP B C 1
ATOM 3538 O O . ASP B 1 172 ? -1.059 26.438 -8.07 1 97.62 172 ASP B O 1
ATOM 3542 N N . GLU B 1 173 ? -2.682 25.781 -9.391 1 97.75 173 GLU B N 1
ATOM 3543 C CA . GLU B 1 173 ? -2.014 24.547 -9.805 1 97.75 173 GLU B CA 1
ATOM 3544 C C . GLU B 1 173 ? -1.947 24.438 -11.328 1 97.75 173 GLU B C 1
ATOM 3546 O O . GLU B 1 173 ? -2.961 24.609 -12.008 1 97.75 173 GLU B O 1
ATOM 3551 N N . SER B 1 174 ? -0.786 24.203 -11.836 1 97.62 174 SER B N 1
ATOM 3552 C CA . SER B 1 174 ? -0.582 24 -13.266 1 97.62 174 SER B CA 1
ATOM 3553 C C . SER B 1 174 ? -1.028 22.594 -13.688 1 97.62 174 SER B C 1
ATOM 3555 O O . SER B 1 174 ? -1.365 21.766 -12.844 1 97.62 174 SER B O 1
ATOM 3557 N N . ALA B 1 175 ? -1.006 22.375 -14.984 1 96.81 175 ALA B N 1
ATOM 3558 C CA . ALA B 1 175 ? -1.323 21.062 -15.516 1 96.81 175 ALA B CA 1
ATOM 3559 C C . ALA B 1 175 ? -0.358 20 -14.984 1 96.81 175 ALA B C 1
ATOM 3561 O O . ALA B 1 175 ? -0.761 18.875 -14.695 1 96.81 175 ALA B O 1
ATOM 3562 N N . GLU B 1 176 ? 0.837 20.375 -14.852 1 96.88 176 GLU B N 1
ATOM 3563 C CA . GLU B 1 176 ? 1.854 19.469 -14.344 1 96.88 176 GLU B CA 1
ATOM 3564 C C . GLU B 1 176 ? 1.608 19.125 -12.883 1 96.88 176 GLU B C 1
ATOM 3566 O O . GLU B 1 176 ? 1.794 17.969 -12.461 1 96.88 176 GLU B O 1
ATOM 3571 N N . ASP B 1 177 ? 1.199 20.141 -12.109 1 97.31 177 ASP B N 1
ATOM 3572 C CA . ASP B 1 177 ? 0.88 19.906 -10.703 1 97.31 177 ASP B CA 1
ATOM 3573 C C . ASP B 1 177 ? -0.258 18.906 -10.555 1 97.31 177 ASP B C 1
ATOM 3575 O O . ASP B 1 177 ? -0.195 18.016 -9.711 1 97.31 177 ASP B O 1
ATOM 3579 N N . ILE B 1 178 ? -1.248 19.094 -11.383 1 97.56 178 ILE B N 1
ATOM 3580 C CA . ILE B 1 178 ? -2.428 18.234 -11.336 1 97.56 178 ILE B CA 1
ATOM 3581 C C . ILE B 1 178 ? -2.055 16.828 -11.758 1 97.56 178 ILE B C 1
ATOM 3583 O O . ILE B 1 178 ? -2.451 15.852 -11.109 1 97.56 178 ILE B O 1
ATOM 3587 N N . ALA B 1 179 ? -1.275 16.688 -12.812 1 96.56 179 ALA B N 1
ATOM 3588 C CA . ALA B 1 179 ? -0.843 15.383 -13.297 1 96.56 179 ALA B CA 1
ATOM 3589 C C . ALA B 1 179 ? -0.031 14.641 -12.242 1 96.56 179 ALA B C 1
ATOM 3591 O O . ALA B 1 179 ? -0.17 13.43 -12.078 1 96.56 179 ALA B O 1
ATOM 3592 N N . PHE B 1 180 ? 0.815 15.398 -11.539 1 96.69 180 PHE B N 1
ATOM 3593 C CA . PHE B 1 180 ? 1.623 14.836 -10.461 1 96.69 180 PHE B CA 1
ATOM 3594 C C . PHE B 1 180 ? 0.737 14.242 -9.375 1 96.69 180 PHE B C 1
A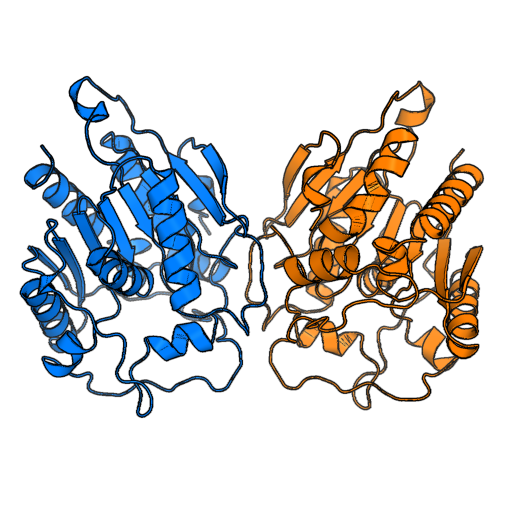TOM 3596 O O . PHE B 1 180 ? 0.966 13.117 -8.922 1 96.69 180 PHE B O 1
ATOM 3603 N N . GLN B 1 181 ? -0.256 14.961 -9.023 1 97.31 181 GLN B N 1
ATOM 3604 C CA . GLN B 1 181 ? -1.186 14.492 -8 1 97.31 181 GLN B CA 1
ATOM 3605 C C . GLN B 1 181 ? -1.976 13.281 -8.492 1 97.31 181 GLN B C 1
ATOM 3607 O O . GLN B 1 181 ? -2.135 12.297 -7.766 1 97.31 181 GLN B O 1
ATOM 3612 N N . ARG B 1 182 ? -2.445 13.359 -9.703 1 96.06 182 ARG B N 1
ATOM 3613 C CA . ARG B 1 182 ? -3.217 12.266 -10.281 1 96.06 182 ARG B CA 1
ATOM 3614 C C . ARG B 1 182 ? -2.434 10.953 -10.227 1 96.06 182 ARG B C 1
ATOM 3616 O O . ARG B 1 182 ? -3.014 9.891 -10.023 1 96.06 182 ARG B O 1
ATOM 3623 N N . LYS B 1 183 ? -1.21 11.078 -10.375 1 95.56 183 LYS B N 1
ATOM 3624 C CA . LYS B 1 183 ? -0.347 9.898 -10.406 1 95.56 183 LYS B CA 1
ATOM 3625 C C . LYS B 1 183 ? -0.273 9.242 -9.031 1 95.56 183 LYS B C 1
ATOM 3627 O O . LYS B 1 183 ? -0.197 8.016 -8.93 1 95.56 183 LYS B O 1
ATOM 3632 N N . TYR B 1 184 ? -0.367 10.016 -7.93 1 97.44 184 TYR B N 1
ATOM 3633 C CA . TYR B 1 184 ? 0.045 9.469 -6.645 1 97.44 184 TYR B CA 1
ATOM 3634 C C . TYR B 1 184 ? -1.135 9.383 -5.684 1 97.44 184 TYR B C 1
ATOM 3636 O O . TYR B 1 184 ? -1.062 8.695 -4.66 1 97.44 184 TYR B O 1
ATOM 3644 N N . LEU B 1 185 ? -2.275 10.07 -6.016 1 98 185 LEU B N 1
ATOM 3645 C CA . LEU B 1 185 ? -3.445 10.008 -5.145 1 98 185 LEU B CA 1
ATOM 3646 C C . LEU B 1 185 ? -3.941 8.578 -5.004 1 98 185 LEU B C 1
ATOM 3648 O O . LEU B 1 185 ? -3.926 7.812 -5.973 1 98 185 LEU B O 1
ATOM 3652 N N . THR B 1 186 ? -4.363 8.281 -3.809 1 97.12 186 THR B N 1
ATOM 3653 C CA . THR B 1 186 ? -4.844 6.926 -3.555 1 97.12 186 THR B CA 1
ATOM 3654 C C . THR B 1 186 ? -6.18 6.953 -2.814 1 97.12 186 THR B C 1
ATOM 3656 O O . THR B 1 186 ? -6.699 8.023 -2.508 1 97.12 186 THR B O 1
ATOM 3659 N N . MET B 1 187 ? -6.734 5.793 -2.531 1 97.25 187 MET B N 1
ATOM 3660 C CA . MET B 1 187 ? -8 5.66 -1.813 1 97.25 187 MET B CA 1
ATOM 3661 C C . MET B 1 187 ? -7.797 5.859 -0.314 1 97.25 187 MET B C 1
ATOM 3663 O O . MET B 1 187 ? -6.664 5.992 0.151 1 97.25 187 MET B O 1
ATOM 3667 N N . GLU B 1 188 ? -8.93 5.969 0.369 1 97.62 188 GLU B N 1
ATOM 3668 C CA . GLU B 1 188 ? -8.914 6.203 1.81 1 97.62 188 GLU B CA 1
ATOM 3669 C C . GLU B 1 188 ? -9.891 5.277 2.529 1 97.62 188 GLU B C 1
ATOM 3671 O O . GLU B 1 188 ? -10.922 4.891 1.963 1 97.62 188 GLU B O 1
ATOM 3676 N N . SER B 1 189 ? -9.547 4.906 3.744 1 97.5 189 SER B N 1
ATOM 3677 C CA . SER B 1 189 ? -10.492 4.176 4.582 1 97.5 189 SER B CA 1
ATOM 3678 C C . SER B 1 189 ? -11.758 4.98 4.82 1 97.5 189 SER B C 1
ATOM 3680 O O . SER B 1 189 ? -11.703 6.129 5.266 1 97.5 189 SER B O 1
ATOM 3682 N N . ALA B 1 190 ? -12.883 4.344 4.582 1 96.38 190 ALA B N 1
ATOM 3683 C CA . ALA B 1 190 ? -14.141 5.023 4.852 1 96.38 190 ALA B CA 1
ATOM 3684 C C . ALA B 1 190 ? -14.336 5.238 6.352 1 96.38 190 ALA B C 1
ATOM 3686 O O . ALA B 1 190 ? -14.859 6.273 6.77 1 96.38 190 ALA B O 1
ATOM 3687 N N . LYS B 1 191 ? -13.938 4.246 7.18 1 95.88 191 LYS B N 1
ATOM 3688 C CA . LYS B 1 191 ? -14.07 4.367 8.633 1 95.88 191 LYS B CA 1
ATOM 3689 C C . LYS B 1 191 ? -13.273 5.562 9.156 1 95.88 191 LYS B C 1
ATOM 3691 O O . LYS B 1 191 ? -13.781 6.344 9.961 1 95.88 191 LYS B O 1
ATOM 3696 N N . ALA B 1 192 ? -12.062 5.68 8.688 1 96.25 192 ALA B N 1
ATOM 3697 C CA . ALA B 1 192 ? -11.234 6.809 9.109 1 96.25 192 ALA B CA 1
ATOM 3698 C C . ALA B 1 192 ? -11.781 8.125 8.562 1 96.25 192 ALA B C 1
ATOM 3700 O O . ALA B 1 192 ? -11.898 9.109 9.297 1 96.25 192 ALA B O 1
ATOM 3701 N N . PHE B 1 193 ? -12.148 8.109 7.301 1 95.69 193 PHE B N 1
ATOM 3702 C CA . PHE B 1 193 ? -12.633 9.297 6.605 1 95.69 193 PHE B CA 1
ATOM 3703 C C . PHE B 1 193 ? -13.906 9.82 7.258 1 95.69 193 PHE B C 1
ATOM 3705 O O . PHE B 1 193 ? -14.039 11.023 7.5 1 95.69 193 PHE B O 1
ATOM 3712 N N . ASN B 1 194 ? -14.805 8.961 7.559 1 95.12 194 ASN B N 1
ATOM 3713 C CA . ASN B 1 194 ? -16.094 9.344 8.133 1 95.12 194 ASN B CA 1
ATOM 3714 C C . ASN B 1 194 ? -15.938 9.906 9.539 1 95.12 194 ASN B C 1
ATOM 3716 O O . ASN B 1 194 ? -16.828 10.609 10.031 1 95.12 194 ASN B O 1
ATOM 3720 N N . ALA B 1 195 ? -14.852 9.586 10.148 1 93.62 195 ALA B N 1
ATOM 3721 C CA . ALA B 1 195 ? -14.633 10.07 11.508 1 93.62 195 ALA B CA 1
ATOM 3722 C C . ALA B 1 195 ? -14.414 11.578 11.516 1 93.62 195 ALA B C 1
ATOM 3724 O O . ALA B 1 195 ? -14.773 12.258 12.484 1 93.62 195 ALA B O 1
ATOM 3725 N N . PHE B 1 196 ? -13.852 12.086 10.422 1 91.62 196 PHE B N 1
ATOM 3726 C CA . PHE B 1 196 ? -13.5 13.5 10.5 1 91.62 196 PHE B CA 1
ATOM 3727 C C . PHE B 1 196 ? -14.32 14.32 9.516 1 91.62 196 PHE B C 1
ATOM 3729 O O . PHE B 1 196 ? -14.203 15.547 9.469 1 91.62 196 PHE B O 1
ATOM 3736 N N . VAL B 1 197 ? -15.117 13.703 8.766 1 90.06 197 VAL B N 1
ATOM 3737 C CA . VAL B 1 197 ? -16.031 14.438 7.887 1 90.06 197 VAL B CA 1
ATOM 3738 C C . VAL B 1 197 ? -17.281 14.844 8.656 1 90.06 197 VAL B C 1
ATOM 3740 O O . VAL B 1 197 ? -17.906 14.016 9.32 1 90.06 197 VAL B O 1
ATOM 3743 N N . PHE B 1 198 ? -17.625 16.094 8.617 1 91.62 198 PHE B N 1
ATOM 3744 C CA . PHE B 1 198 ? -18.828 16.562 9.273 1 91.62 198 PHE B CA 1
ATOM 3745 C C . PHE B 1 198 ? -20.078 16.172 8.477 1 91.62 198 PHE B C 1
ATOM 3747 O O . PHE B 1 198 ? -20.203 16.531 7.301 1 91.62 198 PHE B O 1
ATOM 3754 N N . SER B 1 199 ? -20.859 15.43 9.094 1 88.81 199 SER B N 1
ATOM 3755 C CA . SER B 1 199 ? -22.109 14.93 8.523 1 88.81 199 SER B CA 1
ATOM 3756 C C . SER B 1 199 ? -23.219 14.883 9.562 1 88.81 199 SER B C 1
ATOM 3758 O O . SER B 1 199 ? -23.031 15.344 10.695 1 88.81 199 SER B O 1
ATOM 3760 N N . ALA B 1 200 ? -24.391 14.492 9.117 1 82.88 200 ALA B N 1
ATOM 3761 C CA . ALA B 1 200 ? -25.484 14.344 10.055 1 82.88 200 ALA B CA 1
ATOM 3762 C C . ALA B 1 200 ? -25.141 13.344 11.156 1 82.88 200 ALA B C 1
ATOM 3764 O O . ALA B 1 200 ? -25.594 13.477 12.289 1 82.88 200 ALA B O 1
ATOM 3765 N N . GLU B 1 201 ? -24.297 12.438 10.805 1 82.19 201 GLU B N 1
ATOM 3766 C CA . GLU B 1 201 ? -23.969 11.336 11.711 1 82.19 201 GLU B CA 1
ATOM 3767 C C . GLU B 1 201 ? -22.703 11.633 12.508 1 82.19 201 GLU B C 1
ATOM 3769 O O . GLU B 1 201 ? -22.5 11.094 13.602 1 82.19 201 GLU B O 1
ATOM 3774 N N . SER B 1 202 ? -21.875 12.398 11.938 1 85.06 202 SER B N 1
ATOM 3775 C CA . SER B 1 202 ? -20.578 12.664 12.57 1 85.06 202 SER B CA 1
ATOM 3776 C C . SER B 1 202 ? -20.406 14.148 12.875 1 85.06 202 SER B C 1
ATOM 3778 O O . SER B 1 202 ? -20.609 14.992 12 1 85.06 202 SER B O 1
ATOM 3780 N N . LYS B 1 203 ? -20.016 14.484 14.094 1 88.25 203 LYS B N 1
ATOM 3781 C CA . LYS B 1 203 ? -19.766 15.859 14.516 1 88.25 203 LYS B CA 1
ATOM 3782 C C . LYS B 1 203 ? -18.281 16.188 14.461 1 88.25 203 LYS B C 1
ATOM 3784 O O . LYS B 1 203 ? -17.828 17.141 15.102 1 88.25 203 LYS B O 1
ATOM 3789 N N . GLY B 1 204 ? -17.609 15.375 13.773 1 93.81 204 GLY B N 1
ATOM 3790 C CA . GLY B 1 204 ? -16.188 15.609 13.625 1 93.81 204 GLY B CA 1
ATOM 3791 C C . GLY B 1 204 ? -15.383 15.188 14.844 1 93.81 204 GLY B C 1
ATOM 3792 O O . GLY B 1 204 ? -15.906 14.516 15.734 1 93.81 204 GLY B O 1
ATOM 3793 N N . ILE B 1 205 ? -14.148 15.461 14.898 1 97.44 205 ILE B N 1
ATOM 3794 C CA . ILE B 1 205 ? -13.211 15.055 15.938 1 97.44 205 ILE B CA 1
ATOM 3795 C C . ILE B 1 205 ? -13.094 16.156 16.984 1 97.44 205 ILE B C 1
ATOM 3797 O O . ILE B 1 205 ? -12.812 17.312 16.656 1 97.44 205 ILE B O 1
ATOM 3801 N N . PRO B 1 206 ? -13.344 15.859 18.234 1 97.81 206 PRO B N 1
ATOM 3802 C CA . PRO B 1 206 ? -13.109 16.859 19.266 1 97.81 206 PRO B CA 1
ATOM 3803 C C . PRO B 1 206 ? -11.625 17.031 19.594 1 97.81 206 PRO B C 1
ATOM 3805 O O . PRO B 1 206 ? -10.867 16.062 19.562 1 97.81 206 PRO B O 1
ATOM 3808 N N . VAL B 1 207 ? -11.195 18.234 19.859 1 98.31 207 VAL B N 1
ATOM 3809 C CA . VAL B 1 207 ? -9.828 18.547 20.266 1 98.31 207 VAL B CA 1
ATOM 3810 C C . VAL B 1 207 ? -9.852 19.422 21.531 1 98.31 207 VAL B C 1
ATOM 3812 O O . VAL B 1 207 ? -10.508 20.469 21.547 1 98.31 207 VAL B O 1
ATOM 3815 N N . ASP B 1 208 ? -9.211 18.922 22.531 1 98.31 208 ASP B N 1
ATOM 3816 C CA . ASP B 1 208 ? -9.016 19.719 23.734 1 98.31 208 ASP B CA 1
ATOM 3817 C C . ASP B 1 208 ? -7.812 20.656 23.594 1 98.31 208 ASP B C 1
ATOM 3819 O O . ASP B 1 208 ? -6.723 20.344 24.078 1 98.31 208 ASP B O 1
ATOM 3823 N N . SER B 1 209 ? -8.078 21.797 23.062 1 97.31 209 SER B N 1
ATOM 3824 C CA . SER B 1 209 ? -7.008 22.734 22.75 1 97.31 209 SER B CA 1
ATOM 3825 C C . SER B 1 209 ? -6.262 23.172 24.016 1 97.31 209 SER B C 1
ATOM 3827 O O . SER B 1 209 ? -5.09 23.547 23.953 1 97.31 209 SER B O 1
ATOM 3829 N N . GLY B 1 210 ? -6.902 23.156 25.156 1 97.06 210 GLY B N 1
ATOM 3830 C CA . GLY B 1 210 ? -6.27 23.516 26.406 1 97.06 210 GLY B CA 1
ATOM 3831 C C . GLY B 1 210 ? -5.105 22.609 26.766 1 97.06 210 GLY B C 1
ATOM 3832 O O . GLY B 1 210 ? -4.184 23.031 27.469 1 97.06 210 GLY B O 1
ATOM 3833 N N . SER B 1 211 ? -5.145 21.453 26.281 1 97.81 211 SER B N 1
ATOM 3834 C CA . SER B 1 211 ? -4.105 20.469 26.594 1 97.81 211 SER B CA 1
ATOM 3835 C C . SER B 1 211 ? -2.916 20.609 25.656 1 97.81 211 SER B C 1
ATOM 3837 O O . SER B 1 211 ? -1.872 19.984 25.875 1 97.81 211 SER B O 1
ATOM 3839 N N . ILE B 1 212 ? -3.068 21.359 24.609 1 98.31 212 ILE B N 1
ATOM 3840 C CA . ILE B 1 212 ? -1.994 21.594 23.641 1 98.31 212 ILE B CA 1
ATOM 3841 C C . ILE B 1 212 ? -1.21 22.844 24.031 1 98.31 212 ILE B C 1
ATOM 3843 O O . ILE B 1 212 ? -1.707 23.953 23.891 1 98.31 212 ILE B O 1
ATOM 3847 N N . THR B 1 213 ? 0.046 22.672 24.5 1 96 213 THR B N 1
ATOM 3848 C CA . THR B 1 213 ? 0.76 23.781 25.109 1 96 213 THR B CA 1
ATOM 3849 C C . THR B 1 213 ? 1.953 24.203 24.25 1 96 213 THR B C 1
ATOM 3851 O O . THR B 1 213 ? 2.57 25.234 24.5 1 96 213 THR B O 1
ATOM 3854 N N . CYS B 1 214 ? 2.27 23.406 23.281 1 97.62 214 CYS B N 1
ATOM 3855 C CA . CYS B 1 214 ? 3.393 23.75 22.406 1 97.62 214 CYS B CA 1
ATOM 3856 C C . CYS B 1 214 ? 3.035 24.906 21.484 1 97.62 214 CYS B C 1
ATOM 3858 O O . CYS B 1 214 ? 1.857 25.188 21.25 1 97.62 214 CYS B O 1
ATOM 3860 N N . PRO B 1 215 ? 4.062 25.672 21 1 98.25 215 PRO B N 1
ATOM 3861 C CA . PRO B 1 215 ? 3.764 26.688 19.984 1 98.25 215 PRO B CA 1
ATOM 3862 C C . PRO B 1 215 ? 3.105 26.109 18.734 1 98.25 215 PRO B C 1
ATOM 3864 O O . PRO B 1 215 ? 3.443 25.016 18.312 1 98.25 215 PRO B O 1
ATOM 3867 N N . CYS B 1 216 ? 2.152 26.891 18.188 1 98.75 216 CYS B N 1
ATOM 3868 C CA . CYS B 1 216 ? 1.405 26.406 17.031 1 98.75 216 CYS B CA 1
ATOM 3869 C C . CYS B 1 216 ? 1.355 27.469 15.938 1 98.75 216 CYS B C 1
ATOM 3871 O O . CYS B 1 216 ? 1.412 28.672 16.219 1 98.75 216 CYS B O 1
ATOM 3873 N N . LEU B 1 217 ? 1.307 27.031 14.703 1 98.94 217 LEU B N 1
ATOM 3874 C CA . LEU B 1 217 ? 1.056 27.844 13.516 1 98.94 217 LEU B CA 1
ATOM 3875 C C . LEU B 1 217 ? -0.059 27.234 12.664 1 98.94 217 LEU B C 1
ATOM 3877 O O . LEU B 1 217 ? -0.05 26.031 12.391 1 98.94 217 LEU B O 1
ATOM 3881 N N . VAL B 1 218 ? -1.054 28.062 12.297 1 98.94 218 VAL B N 1
ATOM 3882 C CA . VAL B 1 218 ? -2.121 27.641 11.391 1 98.94 218 VAL B CA 1
ATOM 3883 C C . VAL B 1 218 ? -1.979 28.375 10.055 1 98.94 218 VAL B C 1
ATOM 3885 O O . VAL B 1 218 ? -1.903 29.609 10.016 1 98.94 218 VAL B O 1
ATOM 3888 N N . ILE B 1 219 ? -1.842 27.625 9.016 1 98.94 219 ILE B N 1
ATOM 3889 C CA . ILE B 1 219 ? -1.875 28.125 7.648 1 98.94 219 ILE B CA 1
ATOM 3890 C C . ILE B 1 219 ? -3.131 27.625 6.938 1 98.94 219 ILE B C 1
ATOM 3892 O O . ILE B 1 219 ? -3.418 26.422 6.949 1 98.94 219 ILE B O 1
ATOM 3896 N N . LYS B 1 220 ? -3.918 28.531 6.332 1 98.81 220 LYS B N 1
ATOM 3897 C CA . LYS B 1 220 ? -5.195 28.188 5.719 1 98.81 220 LYS B CA 1
ATOM 3898 C C . LYS B 1 220 ? -5.227 28.578 4.246 1 98.81 220 LYS B C 1
ATOM 3900 O O . LYS B 1 220 ? -4.781 29.672 3.883 1 98.81 220 LYS B O 1
ATOM 3905 N N . ALA B 1 221 ? -5.602 27.609 3.379 1 98.69 221 ALA B N 1
ATOM 3906 C CA . ALA B 1 221 ? -6.031 27.984 2.035 1 98.69 221 ALA B CA 1
ATOM 3907 C C . ALA B 1 221 ? -7.379 28.703 2.066 1 98.69 221 ALA B C 1
ATOM 3909 O O . ALA B 1 221 ? -8.367 28.156 2.545 1 98.69 221 ALA B O 1
ATOM 3910 N N . VAL B 1 222 ? -7.434 29.922 1.517 1 98.31 222 VAL B N 1
ATOM 3911 C CA . VAL B 1 222 ? -8.617 30.75 1.703 1 98.31 222 VAL B CA 1
ATOM 3912 C C . VAL B 1 222 ? -9.234 31.078 0.347 1 98.31 222 VAL B C 1
ATOM 3914 O O . VAL B 1 222 ? -8.578 31.656 -0.517 1 98.31 222 VAL B O 1
ATOM 3917 N N . ASN B 1 223 ? -10.492 30.672 0.247 1 95.94 223 ASN B N 1
ATOM 3918 C CA . ASN B 1 223 ? -11.211 30.969 -0.981 1 95.94 223 ASN B CA 1
ATOM 3919 C C . ASN B 1 223 ? -12.414 31.875 -0.712 1 95.94 223 ASN B C 1
ATOM 3921 O O . ASN B 1 223 ? -12.977 32.469 -1.64 1 95.94 223 ASN B O 1
ATOM 3925 N N . ASN B 1 224 ? -12.867 32 0.496 1 95.69 224 ASN B N 1
ATOM 3926 C CA . ASN B 1 224 ? -13.969 32.844 0.925 1 95.69 224 ASN B CA 1
ATOM 3927 C C . ASN B 1 224 ? -13.82 33.281 2.387 1 95.69 224 ASN B C 1
ATOM 3929 O O . ASN B 1 224 ? -12.906 32.812 3.076 1 95.69 224 ASN B O 1
ATOM 3933 N N . GLU B 1 225 ? -14.656 34.031 2.799 1 96.94 225 GLU B N 1
ATOM 3934 C CA . GLU B 1 225 ? -14.578 34.562 4.156 1 96.94 225 GLU B CA 1
ATOM 3935 C C . GLU B 1 225 ? -14.781 33.469 5.195 1 96.94 225 GLU B C 1
ATOM 3937 O O . GLU B 1 225 ? -14.195 33.5 6.277 1 96.94 225 GLU B O 1
ATOM 3942 N N . GLY B 1 226 ? -15.594 32.531 4.867 1 97.06 226 GLY B N 1
ATOM 3943 C CA . GLY B 1 226 ? -15.797 31.406 5.766 1 97.06 226 GLY B CA 1
ATOM 3944 C C . GLY B 1 226 ? -14.531 30.625 6.055 1 97.06 226 GLY B C 1
ATOM 3945 O O . GLY B 1 226 ? -14.266 30.266 7.203 1 97.06 226 GLY B O 1
ATOM 3946 N N . ASP B 1 227 ? -13.797 30.438 4.996 1 97.44 227 ASP B N 1
ATOM 3947 C CA . ASP B 1 227 ? -12.508 29.766 5.152 1 97.44 227 ASP B CA 1
ATOM 3948 C C . ASP B 1 227 ? -11.602 30.531 6.117 1 97.44 227 ASP B C 1
ATOM 3950 O O . ASP B 1 227 ? -11.016 29.938 7.023 1 97.44 227 ASP B O 1
ATOM 3954 N N . ASP B 1 228 ? -11.492 31.812 5.859 1 98.56 228 ASP B N 1
ATOM 3955 C CA . ASP B 1 228 ? -10.633 32.656 6.688 1 98.56 228 ASP B CA 1
ATOM 3956 C C . ASP B 1 228 ? -11.078 32.625 8.148 1 98.56 228 ASP B C 1
ATOM 3958 O O . ASP B 1 228 ? -10.25 32.531 9.055 1 98.56 228 ASP B O 1
ATOM 3962 N N . ARG B 1 229 ? -12.344 32.688 8.352 1 98.56 229 ARG B N 1
ATOM 3963 C CA . ARG B 1 229 ? -12.891 32.688 9.703 1 98.56 229 ARG B CA 1
ATOM 3964 C C . ARG B 1 229 ? -12.57 31.375 10.422 1 98.56 229 ARG B C 1
ATOM 3966 O O . ARG B 1 229 ? -12.242 31.375 11.609 1 98.56 229 ARG B O 1
ATOM 3973 N N . ARG B 1 230 ? -12.711 30.312 9.734 1 98.19 230 ARG B N 1
ATOM 3974 C CA . ARG B 1 230 ? -12.422 29.016 10.328 1 98.19 230 ARG B CA 1
ATOM 3975 C C . ARG B 1 230 ? -10.945 28.891 10.664 1 98.19 230 ARG B C 1
ATOM 3977 O O . ARG B 1 230 ? -10.578 28.328 11.703 1 98.19 230 ARG B O 1
ATOM 3984 N N . GLY B 1 231 ? -10.062 29.344 9.727 1 98.69 231 GLY B N 1
ATOM 3985 C CA . GLY B 1 231 ? -8.641 29.359 10.023 1 98.69 231 GLY B CA 1
ATOM 3986 C C . GLY B 1 231 ? -8.297 30.172 11.258 1 98.69 231 GLY B C 1
ATOM 3987 O O . GLY B 1 231 ? -7.516 29.734 12.094 1 98.69 231 GLY B O 1
ATOM 3988 N N . ARG B 1 232 ? -8.883 31.312 11.383 1 98.81 232 ARG B N 1
ATOM 3989 C CA . ARG B 1 232 ? -8.648 32.188 12.531 1 98.81 232 ARG B CA 1
ATOM 3990 C C . ARG B 1 232 ? -9.188 31.562 13.812 1 98.81 232 ARG B C 1
ATOM 3992 O O . ARG B 1 232 ? -8.57 31.672 14.875 1 98.81 232 ARG B O 1
ATOM 3999 N N . ALA B 1 233 ? -10.359 30.969 13.68 1 98.75 233 ALA B N 1
ATOM 4000 C CA . ALA B 1 233 ? -10.938 30.297 14.844 1 98.75 233 ALA B CA 1
ATOM 4001 C C . ALA B 1 233 ? -10.023 29.172 15.344 1 98.75 233 ALA B C 1
ATOM 4003 O O . ALA B 1 233 ? -9.844 29.016 16.547 1 98.75 233 ALA B O 1
ATOM 4004 N N . MET B 1 234 ? -9.5 28.422 14.43 1 98.75 234 MET B N 1
ATOM 4005 C CA . MET B 1 234 ? -8.57 27.344 14.789 1 98.75 234 MET B CA 1
ATOM 4006 C C . MET B 1 234 ? -7.328 27.922 15.469 1 98.75 234 MET B C 1
ATOM 4008 O O . MET B 1 234 ? -6.891 27.406 16.5 1 98.75 234 MET B O 1
ATOM 4012 N N . ALA B 1 235 ? -6.797 28.969 14.906 1 98.88 235 ALA B N 1
ATOM 4013 C CA . ALA B 1 235 ? -5.621 29.609 15.477 1 98.88 235 ALA B CA 1
ATOM 4014 C C . ALA B 1 235 ? -5.914 30.125 16.891 1 98.88 235 ALA B C 1
ATOM 4016 O O . ALA B 1 235 ? -5.082 30 17.781 1 98.88 235 ALA B O 1
ATOM 4017 N N . GLU B 1 236 ? -7.059 30.719 17.031 1 98.5 236 GLU B N 1
ATOM 4018 C CA . GLU B 1 236 ? -7.449 31.234 18.344 1 98.5 236 GLU B CA 1
ATOM 4019 C C . GLU B 1 236 ? -7.539 30.125 19.375 1 98.5 236 GLU B C 1
ATOM 4021 O O . GLU B 1 236 ? -7.023 30.266 20.484 1 98.5 236 GLU B O 1
ATOM 4026 N N . GLN B 1 237 ? -8.172 29.062 19 1 97.69 237 GLN B N 1
ATOM 4027 C CA . GLN B 1 237 ? -8.336 27.938 19.906 1 97.69 237 GLN B CA 1
ATOM 4028 C C . GLN B 1 237 ? -6.984 27.375 20.344 1 97.69 237 GLN B C 1
ATOM 4030 O O . GLN B 1 237 ? -6.82 26.953 21.484 1 97.69 237 GLN B O 1
ATOM 4035 N N . LEU B 1 238 ? -6.043 27.391 19.469 1 98.62 238 LEU B N 1
ATOM 4036 C CA . LEU B 1 238 ? -4.738 26.797 19.734 1 98.62 238 LEU B CA 1
ATOM 4037 C C . LEU B 1 238 ? -3.744 27.828 20.234 1 98.62 238 LEU B C 1
ATOM 4039 O O . LEU B 1 238 ? -2.578 27.516 20.469 1 98.62 238 LEU B O 1
ATOM 4043 N N . ARG B 1 239 ? -4.168 29.172 20.328 1 98.31 239 ARG B N 1
ATOM 4044 C CA . ARG B 1 239 ? -3.266 30.266 20.641 1 98.31 239 ARG B CA 1
ATOM 4045 C C . ARG B 1 239 ? -2.086 30.297 19.672 1 98.31 239 ARG B C 1
ATOM 4047 O O . ARG B 1 239 ? -0.936 30.438 20.094 1 98.31 239 ARG B O 1
ATOM 4054 N N . ALA B 1 240 ? -2.453 30.094 18.453 1 98.75 240 ALA B N 1
ATOM 4055 C CA . ALA B 1 240 ? -1.458 29.922 17.391 1 98.75 240 ALA B CA 1
ATOM 4056 C C . ALA B 1 240 ? -1.315 31.188 16.562 1 98.75 240 ALA B C 1
ATOM 4058 O O . ALA B 1 240 ? -2.215 32.031 16.547 1 98.75 240 ALA B O 1
ATOM 4059 N N . ASP B 1 241 ? -0.169 31.344 15.914 1 98.69 241 ASP B N 1
ATOM 4060 C CA . ASP B 1 241 ? -0.068 32.281 14.797 1 98.69 241 ASP B CA 1
ATOM 4061 C C . ASP B 1 241 ? -0.923 31.828 13.617 1 98.69 241 ASP B C 1
ATOM 4063 O O . ASP B 1 241 ? -1.217 30.625 13.477 1 98.69 241 ASP B O 1
ATOM 4067 N N . TYR B 1 242 ? -1.373 32.844 12.812 1 98.81 242 TYR B N 1
ATOM 4068 C CA . TYR B 1 242 ? -2.254 32.531 11.695 1 98.81 242 TYR B CA 1
ATOM 4069 C C . TYR B 1 242 ? -1.751 33.156 10.406 1 98.81 242 TYR B C 1
ATOM 4071 O O . TYR B 1 242 ? -1.315 34.312 10.398 1 98.81 242 TYR B O 1
ATOM 4079 N N . THR B 1 243 ? -1.729 32.406 9.359 1 98.81 243 THR B N 1
ATOM 4080 C CA . THR B 1 243 ? -1.496 32.875 8.008 1 98.81 243 THR B CA 1
ATOM 4081 C C . THR B 1 243 ? -2.582 32.375 7.059 1 98.81 243 THR B C 1
ATOM 4083 O O . THR B 1 243 ? -2.695 31.188 6.82 1 98.81 243 THR B O 1
ATOM 4086 N N . GLY B 1 244 ? -3.379 33.281 6.52 1 98.81 244 GLY B N 1
ATOM 4087 C CA . GLY B 1 244 ? -4.324 32.938 5.465 1 98.81 244 GLY B CA 1
ATOM 4088 C C . GLY B 1 244 ? -3.779 33.188 4.07 1 98.81 244 GLY B C 1
ATOM 4089 O O . GLY B 1 244 ? -3.322 34.312 3.766 1 98.81 244 GLY B O 1
ATOM 4090 N N . LEU B 1 245 ? -3.768 32.188 3.25 1 98.75 245 LEU B N 1
ATOM 4091 C CA . LEU B 1 245 ? -3.316 32.312 1.868 1 98.75 245 LEU B CA 1
ATOM 4092 C C . LEU B 1 245 ? -4.504 32.375 0.913 1 98.75 245 LEU B C 1
ATOM 4094 O O . LEU B 1 245 ? -5.016 31.344 0.479 1 98.75 245 LEU B O 1
ATOM 4098 N N . TRP B 1 246 ? -4.852 33.625 0.586 1 98.25 246 TRP B N 1
ATOM 4099 C CA . TRP B 1 246 ? -6.027 33.844 -0.248 1 98.25 246 TRP B CA 1
ATOM 4100 C C . TRP B 1 246 ? -5.773 33.375 -1.681 1 98.25 246 TRP B C 1
ATOM 4102 O O . TRP B 1 246 ? -4.645 33.469 -2.176 1 98.25 246 TRP B O 1
ATOM 4112 N N . LYS B 1 247 ? -6.816 32.875 -2.363 1 97.44 247 LYS B N 1
ATOM 4113 C CA . LYS B 1 247 ? -6.805 32.438 -3.754 1 97.44 247 LYS B CA 1
ATOM 4114 C C . LYS B 1 247 ? -5.859 31.25 -3.943 1 97.44 247 LYS B C 1
ATOM 4116 O O . LYS B 1 247 ? -5.055 31.234 -4.875 1 97.44 247 LYS B O 1
ATOM 4121 N N . THR B 1 248 ? -5.879 30.375 -3.002 1 97.75 248 THR B N 1
ATOM 4122 C CA . THR B 1 248 ? -5.156 29.109 -3.094 1 97.75 248 THR B CA 1
ATOM 4123 C C . THR B 1 248 ? -6.098 27.922 -2.877 1 97.75 248 THR B C 1
ATOM 4125 O O . THR B 1 248 ? -7.203 28.094 -2.355 1 97.75 248 THR B O 1
ATOM 4128 N N . THR B 1 249 ? -5.695 26.797 -3.365 1 97.44 249 THR B N 1
ATOM 4129 C CA . THR B 1 249 ? -6.504 25.594 -3.215 1 97.44 249 THR B CA 1
ATOM 4130 C C . THR B 1 249 ? -5.918 24.672 -2.141 1 97.44 249 THR B C 1
ATOM 4132 O O . THR B 1 249 ? -4.773 24.859 -1.718 1 97.44 249 THR B O 1
ATOM 4135 N N . HIS B 1 250 ? -6.754 23.734 -1.718 1 97.56 250 HIS B N 1
ATOM 4136 C CA . HIS B 1 250 ? -6.418 22.797 -0.65 1 97.56 250 HIS B CA 1
ATOM 4137 C C . HIS B 1 250 ? -5.102 22.094 -0.939 1 97.56 250 HIS B C 1
ATOM 4139 O O . HIS B 1 250 ? -4.258 21.953 -0.051 1 97.56 250 HIS B O 1
ATOM 4145 N N . THR B 1 251 ? -4.902 21.609 -2.127 1 97.69 251 THR B N 1
ATOM 4146 C CA . THR B 1 251 ? -3.668 20.906 -2.453 1 97.69 251 THR B CA 1
ATOM 4147 C C . THR B 1 251 ? -2.637 21.859 -3.039 1 97.69 251 THR B C 1
ATOM 4149 O O . THR B 1 251 ? -1.432 21.625 -2.945 1 97.69 251 THR B O 1
ATOM 4152 N N . GLY B 1 252 ? -3.098 22.953 -3.553 1 97.44 252 GLY B N 1
ATOM 4153 C CA . GLY B 1 252 ? -2.205 23.938 -4.168 1 97.44 252 GLY B CA 1
ATOM 4154 C C . GLY B 1 252 ? -1.237 24.562 -3.182 1 97.44 252 GLY B C 1
ATOM 4155 O O . GLY B 1 252 ? -0.119 24.922 -3.549 1 97.44 252 GLY B O 1
ATOM 4156 N N . VAL B 1 253 ? -1.575 24.641 -1.959 1 98.19 253 VAL B N 1
ATOM 4157 C CA . VAL B 1 253 ? -0.72 25.234 -0.936 1 98.19 253 VAL B CA 1
ATOM 4158 C C . VAL B 1 253 ? 0.528 24.375 -0.746 1 98.19 253 VAL B C 1
ATOM 4160 O O . VAL B 1 253 ? 1.539 24.844 -0.218 1 98.19 253 VAL B O 1
ATOM 4163 N N . LEU B 1 254 ? 0.472 23.125 -1.165 1 98.19 254 LEU B N 1
ATOM 4164 C CA . LEU B 1 254 ? 1.626 22.25 -1.013 1 98.19 254 LEU B CA 1
ATOM 4165 C C . LEU B 1 254 ? 2.332 22.047 -2.35 1 98.19 254 LEU B C 1
ATOM 4167 O O . LEU B 1 254 ? 3.562 22.094 -2.42 1 98.19 254 LEU B O 1
ATOM 4171 N N . VAL B 1 255 ? 1.555 21.812 -3.414 1 97.06 255 VAL B N 1
ATOM 4172 C CA . VAL B 1 255 ? 2.188 21.312 -4.637 1 97.06 255 VAL B CA 1
ATOM 4173 C C . VAL B 1 255 ? 2.021 22.344 -5.75 1 97.06 255 VAL B C 1
ATOM 4175 O O . VAL B 1 255 ? 2.574 22.188 -6.84 1 97.06 255 VAL B O 1
ATOM 4178 N N . GLY B 1 256 ? 1.292 23.422 -5.508 1 97.56 256 GLY B N 1
ATOM 4179 C CA . GLY B 1 256 ? 0.935 24.359 -6.551 1 97.56 256 GLY B CA 1
ATOM 4180 C C . GLY B 1 256 ? 2.016 25.391 -6.812 1 97.56 256 GLY B C 1
ATOM 4181 O O . GLY B 1 256 ? 3.16 25.219 -6.387 1 97.56 256 GLY B O 1
ATOM 4182 N N . GLN B 1 257 ? 1.617 26.391 -7.535 1 97.56 257 GLN B N 1
ATOM 4183 C CA . GLN B 1 257 ? 2.541 27.406 -8.039 1 97.56 257 GLN B CA 1
ATOM 4184 C C . GLN B 1 257 ? 2.926 28.391 -6.938 1 97.56 257 GLN B C 1
ATOM 4186 O O . GLN B 1 257 ? 3.955 29.062 -7.031 1 97.56 257 GLN B O 1
ATOM 4191 N N . ARG B 1 258 ? 2.152 28.484 -5.887 1 97.88 258 ARG B N 1
ATOM 4192 C CA . ARG B 1 258 ? 2.391 29.484 -4.836 1 97.88 258 ARG B CA 1
ATOM 4193 C C . ARG B 1 258 ? 2.789 28.797 -3.529 1 97.88 258 ARG B C 1
ATOM 4195 O O . ARG B 1 258 ? 2.676 29.391 -2.457 1 97.88 258 ARG B O 1
ATOM 4202 N N . TYR B 1 259 ? 3.264 27.531 -3.643 1 98.5 259 TYR B N 1
ATOM 4203 C CA . TYR B 1 259 ? 3.557 26.734 -2.459 1 98.5 259 TYR B CA 1
ATOM 4204 C C . TYR B 1 259 ? 4.617 27.406 -1.595 1 98.5 259 TYR B C 1
ATOM 4206 O O . TYR B 1 259 ? 4.637 27.234 -0.375 1 98.5 259 TYR B O 1
ATOM 4214 N N . THR B 1 260 ? 5.5 28.234 -2.145 1 98.62 260 THR B N 1
ATOM 4215 C CA . THR B 1 260 ? 6.602 28.844 -1.408 1 98.62 260 THR B CA 1
ATOM 4216 C C . THR B 1 260 ? 6.082 29.828 -0.367 1 98.62 260 THR B C 1
ATOM 4218 O O . THR B 1 260 ? 6.75 30.094 0.632 1 98.62 260 THR B O 1
ATOM 4221 N N . GLU B 1 261 ? 4.898 30.359 -0.596 1 98.75 261 GLU B N 1
ATOM 4222 C CA . GLU B 1 261 ? 4.309 31.266 0.394 1 98.75 261 GLU B CA 1
ATOM 4223 C C . GLU B 1 261 ? 4.059 30.531 1.715 1 98.75 261 GLU B C 1
ATOM 4225 O O . GLU B 1 261 ? 4.316 31.094 2.787 1 98.75 261 GLU B O 1
ATOM 4230 N N . ALA B 1 262 ? 3.564 29.359 1.612 1 98.81 262 ALA B N 1
ATOM 4231 C CA . ALA B 1 262 ? 3.352 28.562 2.814 1 98.81 262 ALA B CA 1
ATOM 4232 C C . ALA B 1 262 ? 4.68 28.109 3.422 1 98.81 262 ALA B C 1
ATOM 4234 O O . ALA B 1 262 ? 4.848 28.141 4.645 1 98.81 262 ALA B O 1
ATOM 4235 N N . VAL B 1 263 ? 5.633 27.719 2.553 1 98.81 263 VAL B N 1
ATOM 4236 C CA . VAL B 1 263 ? 6.961 27.328 3.01 1 98.81 263 VAL B CA 1
ATOM 4237 C C . VAL B 1 263 ? 7.598 28.484 3.793 1 98.81 263 VAL B C 1
ATOM 4239 O O . VAL B 1 263 ? 8.094 28.281 4.902 1 98.81 263 VAL B O 1
ATOM 4242 N N . ASP B 1 264 ? 7.52 29.625 3.232 1 98.69 264 ASP B N 1
ATOM 4243 C CA . ASP B 1 264 ? 8.109 30.797 3.863 1 98.69 264 ASP B CA 1
ATOM 4244 C C . ASP B 1 264 ? 7.441 31.094 5.207 1 98.69 264 ASP B C 1
ATOM 4246 O O . ASP B 1 264 ? 8.117 31.453 6.172 1 98.69 264 ASP B O 1
ATOM 4250 N N . ALA B 1 265 ? 6.145 30.969 5.254 1 98.75 265 ALA B N 1
ATOM 4251 C CA . ALA B 1 265 ? 5.422 31.203 6.504 1 98.75 265 ALA B CA 1
ATOM 4252 C C . ALA B 1 265 ? 5.895 30.234 7.594 1 98.75 265 ALA B C 1
ATOM 4254 O O . ALA B 1 265 ? 6.094 30.641 8.742 1 98.75 265 ALA B O 1
ATOM 4255 N N . VAL B 1 266 ? 6.105 28.984 7.238 1 98.88 266 VAL B N 1
ATOM 4256 C CA . VAL B 1 266 ? 6.562 28 8.203 1 98.88 266 VAL B CA 1
ATOM 4257 C C . VAL B 1 266 ? 7.984 28.328 8.648 1 98.88 266 VAL B C 1
ATOM 4259 O O . VAL B 1 266 ? 8.289 28.328 9.844 1 98.88 266 VAL B O 1
ATOM 4262 N N . LEU B 1 267 ? 8.852 28.594 7.695 1 98.19 267 LEU B N 1
ATOM 4263 C CA . LEU B 1 267 ? 10.25 28.875 8.008 1 98.19 267 LEU B CA 1
ATOM 4264 C C . LEU B 1 267 ? 10.375 30.109 8.891 1 98.19 267 LEU B C 1
ATOM 4266 O O . LEU B 1 267 ? 11.172 30.125 9.836 1 98.19 267 LEU B O 1
ATOM 4270 N N . ASP B 1 268 ? 9.609 31.156 8.578 1 98.12 268 ASP B N 1
ATOM 4271 C CA . ASP B 1 268 ? 9.617 32.375 9.398 1 98.12 268 ASP B CA 1
ATOM 4272 C C . ASP B 1 268 ? 9.164 32.062 10.82 1 98.12 268 ASP B C 1
ATOM 4274 O O . ASP B 1 268 ? 9.766 32.531 11.781 1 98.12 268 ASP B O 1
ATOM 4278 N N . TRP B 1 269 ? 8.141 31.312 10.945 1 98.44 269 TRP B N 1
ATOM 4279 C CA . TRP B 1 269 ? 7.625 30.922 12.25 1 98.44 269 TRP B CA 1
ATOM 4280 C C . TRP B 1 269 ? 8.656 30.109 13.023 1 98.44 269 TRP B C 1
ATOM 4282 O O . TRP B 1 269 ? 8.836 30.297 14.227 1 98.44 269 TRP B O 1
ATOM 4292 N N . LEU B 1 270 ? 9.281 29.141 12.352 1 97 270 LEU B N 1
ATOM 4293 C CA . LEU B 1 270 ? 10.305 28.312 12.977 1 97 270 LEU B CA 1
ATOM 4294 C C . LEU B 1 270 ? 11.453 29.172 13.5 1 97 270 LEU B C 1
ATOM 4296 O O . LEU B 1 270 ? 11.953 28.922 14.602 1 97 270 LEU B O 1
ATOM 4300 N N . ARG B 1 271 ? 11.844 30.141 12.773 1 93.88 271 ARG B N 1
ATOM 4301 C CA . ARG B 1 271 ? 12.93 31.031 13.172 1 93.88 271 ARG B CA 1
ATOM 4302 C C . ARG B 1 271 ? 12.555 31.828 14.414 1 93.88 271 ARG B C 1
ATOM 4304 O O . ARG B 1 271 ? 13.398 32.094 15.273 1 93.88 271 ARG B O 1
ATOM 4311 N N . LYS B 1 272 ? 11.383 32.156 14.492 1 94.56 272 LYS B N 1
ATOM 4312 C CA . LYS B 1 272 ? 10.898 32.969 15.602 1 94.56 272 LYS B CA 1
ATOM 4313 C C . LYS B 1 272 ? 10.727 32.125 16.859 1 94.56 272 LYS B C 1
ATOM 4315 O O . LYS B 1 272 ? 11.023 32.594 17.969 1 94.56 272 LYS B O 1
ATOM 4320 N N . SER B 1 273 ? 10.289 30.938 16.672 1 92.19 273 SER B N 1
ATOM 4321 C CA . SER B 1 273 ? 9.844 30.125 17.797 1 92.19 273 SER B CA 1
ATOM 4322 C C . SER B 1 273 ? 10.945 29.188 18.281 1 92.19 273 SER B C 1
ATOM 4324 O O . SER B 1 273 ? 10.906 28.703 19.406 1 92.19 273 SER B O 1
ATOM 4326 N N . PHE B 1 274 ? 11.883 28.766 17.422 1 87.31 274 PHE B N 1
ATOM 4327 C CA . PHE B 1 274 ? 12.867 27.75 17.766 1 87.31 274 PHE B CA 1
ATOM 4328 C C . PHE B 1 274 ? 14.273 28.203 17.438 1 87.31 274 PHE B C 1
ATOM 4330 O O . PHE B 1 274 ? 15.188 27.391 17.297 1 87.31 274 PHE B O 1
ATOM 4337 N N . HIS B 1 275 ? 14.75 29.422 17.891 1 70.69 275 HIS B N 1
ATOM 4338 C CA . HIS B 1 275 ? 16.094 29.969 17.75 1 70.69 275 HIS B CA 1
ATOM 4339 C C . HIS B 1 275 ? 17.141 29.078 18.422 1 70.69 275 HIS B C 1
ATOM 4341 O O . HIS B 1 275 ? 16.844 28.422 19.422 1 70.69 275 HIS B O 1
#

Secondary structure (DSSP, 8-state):
---GGGGPPS-EEEEETTTTEEEEEEPPTT--GGGGGSPPEEEE--TT--GGGGTTTHHHHHHTT--EEEE--TTSTTSPP--TTT--HHHHHHHHHHHHHHHSSPPEEEEETHHHHHHHHHHTTS--SEEEEESPPPPHHHHHHS--SS------SSEEPPP----S--SS--HHHHHHHHHH---EEHHHHHHHS--SS-------GGG--S-EEEEEEESSHHHHHHHHHHHHHHT-EEEEEET--TTHHHHSTTHHHHHHHHHHHHHHH--/---GGGGPPS-EEEEETTTTEEEEEEPPTT--GGGGGSPPEEEE--TT--GGGGTTTHHHHHHTT--EEEE--TTSTTSPP--TTT--HHHHHHHHHHHHHHHSSPPEEEEETHHHHHHHHHHTTS--SEEEEESPPPPHHHHHHS--SS------SSEEPPP----S--SS--HHHHHHHHHH---EEHHHHHHHS--SS-------GGG--S-EEEEEEESSHHHHHHHHHHHHHHT-EEEEEET--TTHHHHSTTHHHHHHHHHHHHHHH--

pLDDT: mean 95.42, std 6.93, range [53.53, 98.94]

Radius of gyration: 25.61 Å; Cα contacts (8 Å, |Δi|>4): 1228; chains: 2; bounding box: 55×70×54 Å